Protein AF-A0A963ZBZ0-F1 (afdb_monomer)

Radius of gyration: 31.26 Å; Cα contacts (8 Å, |Δi|>4): 452; chains: 1; bounding box: 67×52×92 Å

Secondary structure (DSSP, 8-state):
-PPPHHHHHHHHHHHHHHHHHHHHTT--SHHHHHHHHHHHHHHHHHHH-S-HHHHHHHHHHTTHHHHHHHHHHHHHHHHHHHHHHTT---HHHHHHHHHHHHHHHHHHHHHHHHHHHHHHHHTTSHHHHHHHHHHHTT-HHHHHHHHTTHHHHHHHHHHHHHTHHHH-SHHHHHHH--HHHHHHHHHHHHHHHTSTT--HHHHHHHHHHTTHHHHTTSHHHHHHHHHHHHHHHHHH-S-HHHHHHHHHHHHHHHHHHHHSTTS---HHHHHHHHHHHHHHHHHHHHHHHHHHHHHHHHHHHHHHHHHHHSTTGGGSTTGGG---HHHHHHHHHHHHHHHHHHHHHHHHHHHHHHS--TGGGGGSHHHHHHHHTT---B-HHHHHHIIIIIHHH--TT----HHHHHHIIIIIITTT-SB-TTTTHHHHHHHHHHHHHH-TTHHHHHH-PPPP----SPPP-GGG---

Foldseek 3Di:
DQADCVVLCVPLVVLVVLLVVCVVVVFDDDLNVQLVVLSVVLVVLSRVDHDVVVSVVVNVVVVSVVSNVVSSVVSVVVVVVVVCVVPDDDQLVVLVVVLVVLVVVLVCLVVVLVVVQVVLLVCLDPVVVVVVLVVCVVPPVSNVVVVVCVVVVVVVSVVCVVCSVLARCSL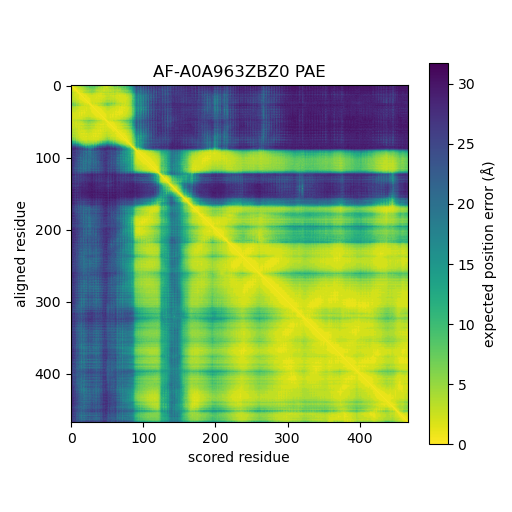VSVLLSPSCLQNVLSVVLSVLSPPPPDGNVNSVVCCVVQVSVLSNPSQSNVLVVLVVQLVVCVLLLLDVLSNVLSVVLNVLSQVQLVPDPNSGHDPVVSVVVNVVSVVVCVVVVVVLVVLVVLLVVLLVLLVLQLLLQAPCVCVDPPNVVDPDPVVSNVVSVVSQQCSLVVSVVSQVCCCVVPVDGSVVSLVDPSNVSCLVLLVFFFFLVQVLLSVPVSVVQSHHPGGQDPVSRCCCVVVDPVQQRGTAQCNQVSVVSVLVVCCVSSNNCSCCSHPNDRDRPPHPGDHDDSVPRDD

Structure (mmCIF, N/CA/C/O backbone):
data_AF-A0A963ZBZ0-F1
#
_entry.id   AF-A0A963ZBZ0-F1
#
loop_
_atom_site.group_PDB
_atom_site.id
_atom_site.type_symbol
_atom_site.label_atom_id
_atom_site.label_alt_id
_at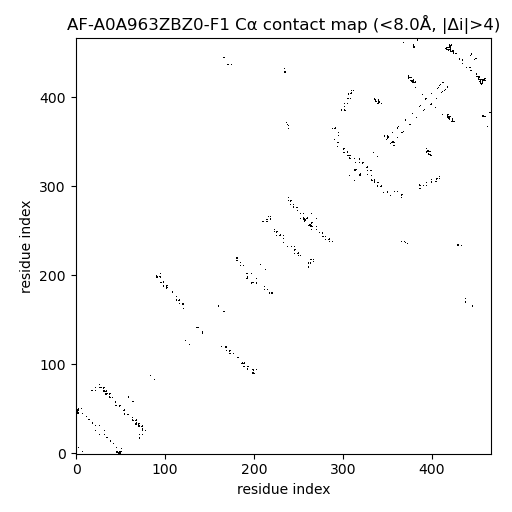om_site.label_comp_id
_atom_site.label_asym_id
_atom_site.label_entity_id
_atom_site.label_seq_id
_atom_site.pdbx_PDB_ins_code
_atom_site.Cartn_x
_atom_site.Cartn_y
_atom_site.Cartn_z
_atom_site.occupancy
_atom_site.B_iso_or_equiv
_atom_site.auth_seq_id
_atom_site.auth_comp_id
_atom_site.auth_asym_id
_atom_site.auth_atom_id
_atom_site.pdbx_PDB_model_num
ATOM 1 N N . MET A 1 1 ? 25.332 15.346 29.424 1.00 68.44 1 MET A N 1
ATOM 2 C CA . MET A 1 1 ? 24.588 16.617 29.642 1.00 68.44 1 MET A CA 1
ATOM 3 C C . MET A 1 1 ? 23.155 16.282 30.009 1.00 68.44 1 MET A C 1
ATOM 5 O O . MET A 1 1 ? 22.631 15.421 29.338 1.00 68.44 1 MET A O 1
ATOM 9 N N . PRO A 1 2 ? 22.511 16.911 31.002 1.00 77.81 2 PRO A N 1
ATOM 10 C CA . PRO A 1 2 ? 21.125 16.569 31.341 1.00 77.81 2 PRO A CA 1
ATOM 11 C C . PRO A 1 2 ? 20.226 16.577 30.095 1.00 77.81 2 PRO A C 1
ATOM 13 O O . PRO A 1 2 ? 20.432 17.405 29.202 1.00 77.81 2 PRO A O 1
ATOM 16 N N . ILE A 1 3 ? 19.269 15.649 30.037 1.00 75.69 3 ILE A N 1
ATOM 17 C CA . ILE A 1 3 ? 18.304 15.544 28.934 1.00 75.69 3 ILE A CA 1
ATOM 18 C C . ILE A 1 3 ? 17.624 16.898 28.716 1.00 75.69 3 ILE A C 1
ATOM 20 O O . ILE A 1 3 ? 17.297 17.603 29.674 1.00 75.69 3 ILE A O 1
ATOM 24 N N . ASP A 1 4 ? 17.404 17.247 27.446 1.00 77.75 4 ASP A N 1
ATOM 25 C CA . ASP A 1 4 ? 16.728 18.486 27.072 1.00 77.75 4 ASP A CA 1
ATOM 26 C C . ASP A 1 4 ? 15.369 18.604 27.798 1.00 77.75 4 ASP A C 1
ATOM 28 O O . ASP A 1 4 ? 14.533 17.693 27.683 1.00 77.75 4 ASP A O 1
ATOM 32 N N . PRO A 1 5 ? 15.121 19.709 28.529 1.00 76.88 5 PRO A N 1
ATOM 33 C CA . PRO A 1 5 ? 13.867 19.932 29.236 1.00 76.88 5 PRO A CA 1
ATOM 34 C C . PRO A 1 5 ? 12.624 19.766 28.359 1.00 76.88 5 PRO A C 1
ATOM 36 O O . PRO A 1 5 ? 11.637 19.226 28.840 1.00 76.88 5 PRO A O 1
ATOM 39 N N . MET A 1 6 ? 12.663 20.124 27.069 1.00 72.38 6 MET A N 1
ATOM 40 C CA . MET A 1 6 ? 11.518 19.948 26.167 1.00 72.38 6 MET A CA 1
ATOM 41 C C . MET A 1 6 ? 11.126 18.474 25.992 1.00 72.38 6 MET A C 1
ATOM 43 O O . MET A 1 6 ? 9.937 18.166 25.903 1.00 72.38 6 MET A O 1
ATOM 47 N N . MET A 1 7 ? 12.097 17.555 25.965 1.00 69.00 7 MET A N 1
ATOM 48 C CA . MET A 1 7 ? 11.827 16.115 25.846 1.00 69.00 7 MET A CA 1
ATOM 49 C C . MET A 1 7 ? 11.371 15.511 27.177 1.00 69.00 7 MET A C 1
ATOM 51 O O . MET A 1 7 ? 10.456 14.683 27.220 1.00 69.00 7 MET A O 1
ATOM 55 N N . LEU A 1 8 ? 11.988 15.947 28.277 1.00 74.75 8 LEU A N 1
ATOM 56 C CA . LEU A 1 8 ? 11.656 15.465 29.614 1.00 74.75 8 LEU A CA 1
ATOM 57 C C . LEU A 1 8 ? 10.267 15.953 30.062 1.00 74.75 8 LEU A C 1
ATOM 59 O O . LEU A 1 8 ? 9.483 15.181 30.613 1.00 74.75 8 LEU A O 1
ATOM 63 N N . ASP A 1 9 ? 9.925 17.207 29.768 1.00 77.00 9 ASP A N 1
ATOM 64 C CA . ASP A 1 9 ? 8.657 17.833 30.143 1.00 77.00 9 ASP A CA 1
ATOM 65 C C . ASP A 1 9 ? 7.466 17.229 29.397 1.00 77.00 9 ASP A C 1
ATOM 67 O O . ASP A 1 9 ? 6.416 17.023 30.005 1.00 77.00 9 ASP A O 1
ATOM 71 N N . ALA A 1 10 ? 7.629 16.853 28.123 1.00 72.12 10 ALA A N 1
ATOM 72 C CA . ALA A 1 10 ? 6.596 16.135 27.369 1.00 72.12 10 ALA A CA 1
ATOM 73 C C . ALA A 1 10 ? 6.162 14.828 28.060 1.00 72.12 10 ALA A C 1
ATOM 75 O O . ALA A 1 10 ? 5.013 14.408 27.936 1.00 72.12 10 ALA A O 1
ATOM 76 N N . THR A 1 11 ? 7.068 14.214 28.825 1.00 73.31 11 THR A N 1
ATOM 77 C CA . THR A 1 11 ? 6.818 12.959 29.540 1.00 73.31 11 THR A CA 1
ATOM 78 C C . THR A 1 11 ? 6.382 13.203 30.987 1.00 73.31 11 THR A C 1
ATOM 80 O O . THR A 1 11 ? 5.434 12.582 31.463 1.00 73.31 11 THR A O 1
ATOM 83 N N . LEU A 1 12 ? 7.043 14.121 31.702 1.00 80.56 12 LEU A N 1
ATOM 84 C CA . LEU A 1 12 ? 6.827 14.336 33.137 1.00 80.56 12 LEU A CA 1
ATOM 85 C C . LEU A 1 12 ? 5.677 15.286 33.474 1.00 80.56 12 LEU A C 1
ATOM 87 O O . LEU A 1 12 ? 5.160 15.220 34.589 1.00 80.56 12 LEU A O 1
ATOM 91 N N . ASN A 1 13 ? 5.226 16.137 32.547 1.00 82.38 13 ASN A N 1
ATOM 92 C CA . ASN A 1 13 ? 4.157 17.097 32.838 1.00 82.38 13 ASN A CA 1
ATOM 93 C C . ASN A 1 13 ? 2.833 16.428 33.215 1.00 82.38 13 ASN A C 1
ATOM 95 O O . ASN A 1 13 ? 2.143 16.929 34.102 1.00 82.38 13 ASN A O 1
ATOM 99 N N . THR A 1 14 ? 2.511 15.275 32.629 1.00 78.56 14 THR A N 1
ATOM 100 C CA . THR A 1 14 ? 1.329 14.487 33.010 1.00 78.56 14 THR A CA 1
ATOM 101 C C . THR A 1 14 ? 1.420 14.032 34.469 1.00 78.56 14 THR A C 1
ATOM 103 O O . THR A 1 14 ? 0.482 14.223 35.239 1.00 78.56 14 THR A O 1
ATOM 106 N N . PHE A 1 15 ? 2.578 13.515 34.894 1.00 80.00 15 PHE A N 1
ATOM 107 C CA . PHE A 1 15 ? 2.810 13.061 36.271 1.00 80.00 15 PHE A CA 1
ATOM 108 C C . PHE A 1 15 ? 2.852 14.215 37.276 1.00 80.00 15 PHE A C 1
ATOM 110 O O . PHE A 1 15 ? 2.266 14.117 38.351 1.00 80.00 15 PHE A O 1
ATOM 117 N N . ARG A 1 16 ? 3.462 15.348 36.911 1.00 89.50 16 ARG A N 1
ATOM 118 C CA . ARG A 1 16 ? 3.421 16.580 37.716 1.00 89.50 16 ARG A CA 1
ATOM 119 C C . ARG A 1 16 ? 1.998 17.115 37.861 1.00 89.50 16 ARG A C 1
ATOM 121 O O . ARG A 1 16 ? 1.635 17.584 38.935 1.00 89.50 16 ARG A O 1
ATOM 128 N N . GLY A 1 17 ? 1.195 17.040 36.799 1.00 87.00 17 GLY A N 1
ATOM 129 C CA . GLY A 1 17 ? -0.223 17.393 36.822 1.00 87.00 17 GLY A CA 1
ATOM 130 C C . GLY A 1 17 ? -1.008 16.525 37.804 1.00 87.00 17 GLY A C 1
ATOM 131 O O . GLY A 1 17 ? -1.711 17.060 38.657 1.00 87.00 17 GLY A O 1
ATOM 132 N N . MET A 1 18 ? -0.809 15.206 37.750 1.00 84.75 18 MET A N 1
ATOM 133 C CA . MET A 1 18 ? -1.424 14.252 38.683 1.00 84.75 18 MET A CA 1
ATOM 134 C C . MET A 1 18 ? -0.973 14.474 40.135 1.00 84.75 18 MET A C 1
ATOM 136 O O . MET A 1 18 ? -1.799 14.463 41.043 1.00 84.75 18 MET A O 1
ATOM 140 N N . ALA A 1 19 ? 0.313 14.745 40.378 1.00 88.25 19 ALA A N 1
ATOM 141 C CA . ALA A 1 19 ? 0.807 15.051 41.723 1.00 88.25 19 ALA A CA 1
ATOM 142 C C . ALA A 1 19 ? 0.195 16.351 42.283 1.00 88.25 19 ALA A C 1
ATOM 144 O O . ALA A 1 19 ? -0.243 16.381 43.433 1.00 88.25 19 ALA A O 1
ATOM 145 N N . LYS A 1 20 ? 0.079 17.398 41.453 1.00 90.38 20 LYS A N 1
ATOM 146 C CA . LYS A 1 20 ? -0.610 18.649 41.816 1.00 90.38 20 LYS A CA 1
ATOM 147 C C . LYS A 1 20 ? -2.095 18.446 42.096 1.00 90.38 20 LYS A C 1
ATOM 149 O O . LYS A 1 20 ? -2.638 19.110 42.970 1.00 90.38 20 LYS A O 1
ATOM 154 N N . GLU A 1 21 ? -2.760 17.550 41.370 1.00 87.81 21 GLU A N 1
ATOM 155 C CA . GLU A 1 21 ? -4.152 17.194 41.650 1.00 87.81 21 GLU A CA 1
ATOM 156 C C . GLU A 1 21 ? -4.296 16.622 43.071 1.00 87.81 21 GLU A C 1
ATOM 158 O O . GLU A 1 21 ? -5.119 17.112 43.842 1.00 87.81 21 GLU A O 1
ATOM 163 N N . ILE A 1 22 ? -3.456 15.650 43.443 1.00 88.56 22 ILE A N 1
ATOM 164 C CA . ILE A 1 22 ? -3.428 15.045 44.787 1.00 88.56 22 ILE A CA 1
ATOM 165 C C . ILE A 1 22 ? -3.141 16.099 45.867 1.00 88.56 22 ILE A C 1
ATOM 167 O O . ILE A 1 22 ? -3.834 16.136 46.886 1.00 88.56 22 ILE A O 1
ATOM 171 N N . GLU A 1 23 ? -2.179 16.994 45.622 1.00 87.25 23 GLU A N 1
ATOM 172 C CA . GLU A 1 23 ? -1.857 18.109 46.521 1.00 87.25 23 GLU A CA 1
ATOM 173 C C . GLU A 1 23 ? -3.046 19.071 46.679 1.00 87.25 23 GLU A C 1
ATOM 175 O O . GLU A 1 23 ? -3.415 19.423 47.798 1.00 87.25 23 GLU A O 1
ATOM 180 N N . SER A 1 24 ? -3.711 19.440 45.578 1.00 85.69 24 SER A N 1
ATOM 181 C CA . SER A 1 24 ? -4.878 20.331 45.605 1.00 85.69 24 SER A CA 1
ATOM 182 C C . SER A 1 24 ? -6.081 19.737 46.344 1.00 85.69 24 SER A C 1
ATOM 184 O O . SER A 1 24 ? -6.871 20.481 46.925 1.00 85.69 24 SER A O 1
ATOM 186 N N . LYS A 1 25 ? -6.204 18.403 46.363 1.00 84.12 25 LYS A N 1
ATOM 187 C CA . LYS A 1 25 ? -7.219 17.669 47.132 1.00 84.12 25 LYS A CA 1
ATOM 188 C C . LYS A 1 25 ? -6.845 17.508 48.611 1.00 84.12 25 LYS A C 1
ATOM 190 O O . LYS A 1 25 ? -7.650 17.010 49.392 1.00 84.12 25 LYS A O 1
ATOM 195 N N . GLY A 1 26 ? -5.642 17.932 49.009 1.00 86.94 26 GLY A N 1
ATOM 196 C CA . GLY A 1 26 ? -5.149 17.834 50.383 1.00 86.94 26 GLY A CA 1
ATOM 197 C C . GLY A 1 26 ? -4.945 16.394 50.855 1.00 86.94 26 GLY A C 1
ATOM 198 O O . GLY A 1 26 ? -4.998 16.128 52.057 1.00 86.94 26 GLY A O 1
ATOM 199 N N . LEU A 1 27 ? -4.751 15.453 49.926 1.00 85.06 27 LEU A N 1
ATOM 200 C CA . LEU A 1 27 ? -4.558 14.047 50.262 1.00 85.06 27 LEU A CA 1
ATOM 201 C C . LEU A 1 27 ? -3.154 13.830 50.821 1.00 85.06 27 LEU A C 1
ATOM 203 O O . LEU A 1 27 ? -2.173 14.382 50.326 1.00 85.06 27 LEU A O 1
ATOM 207 N N . THR A 1 28 ? -3.058 12.999 51.855 1.00 88.94 28 THR A N 1
ATOM 208 C CA . THR A 1 28 ? -1.802 12.697 52.552 1.00 88.94 28 THR A CA 1
ATOM 209 C C . THR A 1 28 ? -1.715 11.206 52.868 1.00 88.94 28 THR A C 1
ATOM 211 O O . THR A 1 28 ? -2.725 10.500 52.852 1.00 88.94 28 THR A O 1
ATOM 214 N N . GLY A 1 29 ? -0.505 10.715 53.144 1.00 89.19 29 GLY A N 1
ATOM 215 C CA . GLY A 1 29 ? -0.255 9.336 53.565 1.00 89.19 29 GLY A CA 1
ATOM 216 C C . GLY A 1 29 ? 0.757 8.608 52.686 1.00 89.19 29 GLY A C 1
ATOM 217 O O . GLY A 1 29 ? 1.224 9.130 51.678 1.00 89.19 29 GLY A O 1
ATOM 218 N N . GLU A 1 30 ? 1.048 7.361 53.055 1.00 89.31 30 GLU A N 1
ATOM 219 C CA . GLU A 1 30 ? 2.135 6.558 52.475 1.00 89.31 30 GLU A CA 1
ATOM 220 C C . GLU A 1 30 ? 2.051 6.426 50.943 1.00 89.31 30 GLU A C 1
ATOM 222 O O . GLU A 1 30 ? 3.065 6.475 50.252 1.00 89.31 30 GLU A O 1
ATOM 227 N N . ALA A 1 31 ? 0.840 6.317 50.386 1.00 85.00 31 ALA A N 1
ATOM 228 C CA . ALA A 1 31 ? 0.645 6.274 48.938 1.00 85.00 31 ALA A CA 1
ATOM 229 C C . ALA A 1 31 ? 1.040 7.601 48.260 1.00 85.00 31 ALA A C 1
ATOM 231 O O . ALA A 1 31 ? 1.690 7.597 47.218 1.00 85.00 31 ALA A O 1
ATOM 232 N N . VAL A 1 32 ? 0.709 8.745 48.863 1.00 91.56 32 VAL A N 1
ATOM 233 C CA . VAL A 1 32 ? 1.086 10.067 48.338 1.00 91.56 32 VAL A CA 1
ATOM 234 C C . VAL A 1 32 ? 2.601 10.267 48.426 1.00 91.56 32 VAL A C 1
ATOM 236 O O . VAL A 1 32 ? 3.217 10.728 47.465 1.00 91.56 32 VAL A O 1
ATOM 239 N N . ASP A 1 33 ? 3.216 9.842 49.530 1.00 93.31 33 ASP A N 1
ATOM 240 C CA . ASP A 1 33 ? 4.665 9.926 49.728 1.00 93.31 33 ASP A CA 1
ATOM 241 C C . ASP A 1 33 ? 5.423 9.074 48.701 1.00 93.31 33 ASP A C 1
ATOM 243 O O . ASP A 1 33 ? 6.352 9.554 48.049 1.00 93.31 33 ASP A O 1
ATOM 247 N N . ASN A 1 34 ? 4.980 7.833 48.481 1.00 87.69 34 ASN A N 1
ATOM 248 C CA . ASN A 1 34 ? 5.589 6.919 47.513 1.00 87.69 34 ASN A CA 1
ATOM 249 C C . ASN A 1 34 ? 5.385 7.376 46.060 1.00 87.69 34 ASN A C 1
ATOM 251 O O . ASN A 1 34 ? 6.290 7.234 45.234 1.00 87.69 34 ASN A O 1
ATOM 255 N N . MET A 1 35 ? 4.227 7.963 45.742 1.00 93.25 35 MET A N 1
ATOM 256 C CA . MET A 1 35 ? 3.969 8.591 44.442 1.00 93.25 35 MET A CA 1
ATOM 257 C C . MET A 1 35 ? 4.944 9.753 44.193 1.00 93.25 35 MET A C 1
ATOM 259 O O . MET A 1 35 ? 5.592 9.810 43.144 1.00 93.25 35 MET A O 1
ATOM 263 N N . ASN A 1 36 ? 5.099 10.650 45.170 1.00 93.94 36 ASN A N 1
ATOM 264 C CA . ASN A 1 36 ? 6.005 11.794 45.070 1.00 93.94 36 ASN A CA 1
ATOM 265 C C . ASN A 1 36 ? 7.478 11.367 45.025 1.00 93.94 36 ASN A C 1
ATOM 267 O O . ASN A 1 36 ? 8.261 11.952 44.277 1.00 93.94 36 ASN A O 1
ATOM 271 N N . ALA A 1 37 ? 7.856 10.311 45.749 1.00 93.06 37 ALA A N 1
ATOM 272 C CA . ALA A 1 37 ? 9.193 9.731 45.682 1.00 93.06 37 ALA A CA 1
ATOM 273 C C . ALA A 1 37 ? 9.504 9.160 44.287 1.00 93.06 37 ALA A C 1
ATOM 275 O O . ALA A 1 37 ? 10.590 9.396 43.753 1.00 93.06 37 ALA A O 1
ATOM 276 N N . ALA A 1 38 ? 8.544 8.470 43.658 1.00 85.75 38 ALA A N 1
ATOM 277 C CA . ALA A 1 38 ? 8.698 7.968 42.292 1.00 85.75 38 ALA A CA 1
ATOM 278 C C . ALA A 1 38 ? 8.850 9.115 41.277 1.00 85.75 38 ALA A C 1
ATOM 280 O O . ALA A 1 38 ? 9.726 9.054 40.414 1.00 85.75 38 ALA A O 1
ATOM 281 N N . LEU A 1 39 ? 8.061 10.189 41.407 1.00 92.69 39 LEU A N 1
ATOM 282 C CA . LEU A 1 39 ? 8.190 11.384 40.564 1.00 92.69 39 LEU A CA 1
ATOM 283 C C . LEU A 1 39 ? 9.540 12.083 40.755 1.00 92.69 39 LEU A C 1
ATOM 285 O O . LEU A 1 39 ? 10.216 12.387 39.774 1.00 92.69 39 LEU A O 1
ATOM 289 N N . ALA A 1 40 ? 9.977 12.274 42.000 1.00 95.19 40 ALA A N 1
ATOM 290 C CA . ALA A 1 40 ? 11.277 12.866 42.300 1.00 95.19 40 ALA A CA 1
ATOM 291 C C . ALA A 1 40 ? 12.432 12.034 41.720 1.00 95.19 40 ALA A C 1
ATOM 293 O O . ALA A 1 40 ? 13.392 12.599 41.191 1.00 95.19 40 ALA A O 1
ATOM 294 N N . ARG A 1 41 ? 12.323 10.697 41.752 1.00 94.56 41 ARG A N 1
ATOM 295 C CA . ARG A 1 41 ? 13.303 9.796 41.133 1.00 94.56 41 ARG A CA 1
ATOM 296 C C . ARG A 1 41 ? 13.306 9.913 39.608 1.00 94.56 41 ARG A C 1
ATOM 298 O O . ARG A 1 41 ? 14.381 9.980 39.016 1.00 94.56 41 ARG A O 1
ATOM 305 N N . MET A 1 42 ? 12.136 10.010 38.976 1.00 88.12 42 MET A N 1
ATOM 306 C CA . MET A 1 42 ? 12.030 10.264 37.535 1.00 88.12 42 MET A CA 1
ATOM 307 C C . MET A 1 42 ? 12.652 11.615 37.143 1.00 88.12 42 MET A C 1
ATOM 309 O O . MET A 1 42 ? 13.337 11.705 36.129 1.00 88.12 42 MET A O 1
ATOM 313 N N . GLU A 1 43 ? 12.482 12.663 37.950 1.00 92.38 43 GLU A N 1
ATOM 314 C CA . GLU A 1 43 ? 13.126 13.962 37.709 1.00 92.38 43 GLU A CA 1
ATOM 315 C C . GLU A 1 43 ? 14.640 13.932 37.945 1.00 92.38 43 GLU A C 1
ATOM 317 O O . GLU A 1 43 ? 15.399 14.590 37.234 1.00 92.38 43 GLU A O 1
ATOM 322 N N . GLN A 1 44 ? 15.095 13.168 38.938 1.00 93.69 44 GLN A N 1
ATOM 323 C CA . GLN A 1 44 ? 16.513 12.962 39.206 1.00 93.69 44 GLN A CA 1
ATOM 324 C C . GLN A 1 44 ? 17.202 12.260 38.030 1.00 93.69 44 GLN A C 1
ATOM 326 O O . GLN A 1 44 ? 18.227 12.751 37.564 1.00 93.69 44 GLN A O 1
ATOM 331 N N . LEU A 1 45 ? 16.615 11.182 37.499 1.00 86.56 45 LEU A N 1
ATOM 332 C CA . LEU A 1 45 ? 17.152 10.465 36.337 1.00 86.56 45 LEU A CA 1
ATOM 333 C C . LEU A 1 45 ? 17.271 11.372 35.103 1.00 86.56 45 LEU A C 1
ATOM 335 O O . LEU A 1 45 ? 18.267 11.301 34.391 1.00 86.56 45 LEU A O 1
ATOM 339 N N . GLY A 1 46 ? 16.308 12.274 34.885 1.00 86.06 46 GLY A N 1
ATOM 340 C CA . GLY A 1 46 ? 16.365 13.251 33.791 1.00 86.06 46 GLY A CA 1
ATOM 341 C C . GLY A 1 46 ? 17.501 14.277 33.920 1.00 86.06 46 GLY A C 1
ATOM 342 O O . GLY A 1 46 ? 17.941 14.840 32.921 1.00 86.06 46 GLY A O 1
ATOM 343 N N . ARG A 1 47 ? 18.004 14.504 35.144 1.00 90.94 47 ARG A N 1
ATOM 344 C CA . ARG A 1 47 ? 19.177 15.353 35.419 1.00 90.94 47 ARG A CA 1
ATOM 345 C C . ARG A 1 47 ? 20.501 14.584 35.359 1.00 90.94 47 ARG A C 1
ATOM 347 O O . ARG A 1 47 ? 21.532 15.190 35.080 1.00 90.94 47 ARG A O 1
ATOM 354 N N . GLU A 1 48 ? 20.476 13.288 35.667 1.00 89.38 48 GLU A N 1
ATOM 355 C CA . GLU A 1 48 ? 21.658 12.416 35.721 1.00 89.38 48 GLU A CA 1
ATOM 356 C C . GLU A 1 48 ? 22.066 11.883 34.345 1.00 89.38 48 GLU A C 1
ATOM 358 O O . GLU A 1 48 ? 23.257 11.711 34.085 1.00 89.38 48 GLU A O 1
ATOM 363 N N . LEU A 1 49 ? 21.090 11.622 33.476 1.00 85.75 49 LEU A N 1
ATOM 364 C CA . LEU A 1 49 ? 21.296 10.981 32.181 1.00 85.75 49 LEU A CA 1
ATOM 365 C C . LEU A 1 49 ? 21.315 12.006 31.051 1.00 85.75 49 LEU A C 1
ATOM 367 O O . LEU A 1 49 ? 20.744 13.091 31.167 1.00 85.75 49 LEU A O 1
ATOM 371 N N . ASP A 1 50 ? 21.988 11.648 29.960 1.00 84.94 50 ASP A N 1
ATOM 372 C CA . ASP A 1 50 ? 22.116 12.477 28.761 1.00 84.94 50 ASP A CA 1
ATOM 373 C C . ASP A 1 50 ? 21.534 11.868 27.489 1.00 84.94 50 ASP A C 1
ATOM 375 O O . ASP A 1 50 ? 21.493 12.528 26.451 1.00 84.94 50 ASP A O 1
ATOM 379 N N . ASP A 1 51 ? 21.000 10.653 27.605 1.00 81.88 51 ASP A N 1
ATOM 380 C CA . ASP A 1 51 ? 20.299 9.927 26.557 1.00 81.88 51 ASP A CA 1
ATOM 381 C C . ASP A 1 51 ? 18.877 9.560 27.017 1.00 81.88 51 ASP A C 1
ATOM 383 O O . ASP A 1 51 ? 18.660 8.974 28.082 1.00 81.88 51 ASP A O 1
ATOM 387 N N . PHE A 1 52 ? 17.885 9.915 26.198 1.00 75.00 52 PHE A N 1
ATOM 388 C CA . PHE A 1 52 ? 16.470 9.711 26.518 1.00 75.00 52 PHE A CA 1
ATOM 389 C C . PHE A 1 52 ? 16.047 8.230 26.491 1.00 75.00 52 PHE A C 1
ATOM 391 O O . PHE A 1 52 ? 15.102 7.842 27.183 1.00 75.00 52 PHE A O 1
ATOM 398 N N . MET A 1 53 ? 16.735 7.380 25.724 1.00 70.56 53 MET A N 1
ATOM 399 C CA . MET A 1 53 ? 16.464 5.942 25.691 1.00 70.56 53 MET A CA 1
ATOM 400 C C . MET A 1 53 ? 17.010 5.248 26.940 1.00 70.56 53 MET A C 1
ATOM 402 O O . MET A 1 53 ? 16.307 4.412 27.507 1.00 70.56 53 MET A O 1
ATOM 406 N N . ASP A 1 54 ? 18.200 5.628 27.418 1.00 69.81 54 ASP A N 1
ATOM 407 C CA . ASP A 1 54 ? 18.733 5.128 28.696 1.00 69.81 54 ASP A CA 1
ATOM 408 C C . ASP A 1 54 ? 17.866 5.592 29.878 1.00 69.81 54 ASP A C 1
ATOM 410 O O . ASP A 1 54 ? 17.545 4.811 30.776 1.00 69.81 54 ASP A O 1
ATOM 414 N N . TYR A 1 55 ? 17.369 6.832 29.822 1.00 83.81 55 TYR A N 1
ATOM 415 C CA . TYR A 1 55 ? 16.363 7.335 30.757 1.00 83.81 55 TYR A CA 1
ATOM 416 C C . TYR A 1 55 ? 15.098 6.476 30.784 1.00 83.81 55 TYR A C 1
ATOM 418 O O . TYR A 1 55 ? 14.721 5.986 31.850 1.00 83.81 55 TYR A O 1
ATOM 426 N N . ASN A 1 56 ? 14.472 6.221 29.632 1.00 69.81 56 ASN A N 1
ATOM 427 C CA . ASN A 1 56 ? 13.280 5.373 29.578 1.00 69.81 56 ASN A CA 1
ATOM 428 C C . ASN A 1 56 ? 13.571 3.938 30.038 1.00 69.81 56 ASN A C 1
ATOM 430 O O . ASN A 1 56 ? 12.769 3.354 30.767 1.00 69.81 56 ASN A O 1
ATOM 434 N N . GLY A 1 57 ? 14.732 3.386 29.679 1.00 63.00 57 GLY A N 1
ATOM 435 C CA . GLY A 1 57 ? 15.174 2.071 30.138 1.00 63.00 57 GLY A CA 1
ATOM 436 C C . GLY A 1 57 ? 15.294 1.993 31.661 1.00 63.00 57 GLY A C 1
ATOM 437 O O . GLY A 1 57 ? 14.802 1.045 32.274 1.00 63.00 57 GLY A O 1
ATOM 438 N N . ARG A 1 58 ? 15.883 3.011 32.299 1.00 69.62 58 ARG A N 1
ATOM 439 C CA . ARG A 1 58 ? 16.011 3.121 33.763 1.00 69.62 58 ARG A CA 1
ATOM 440 C C . ARG A 1 58 ? 14.662 3.292 34.450 1.00 69.62 58 ARG A C 1
ATOM 442 O O . ARG A 1 58 ? 14.389 2.593 35.421 1.00 69.62 58 ARG A O 1
ATOM 449 N N . VAL A 1 59 ? 13.804 4.160 33.921 1.00 73.81 59 VAL A N 1
ATOM 450 C CA . VAL A 1 59 ? 12.453 4.405 34.445 1.00 73.81 59 VAL A CA 1
ATOM 451 C C . VAL A 1 59 ? 11.588 3.141 34.380 1.00 73.81 59 VAL A C 1
ATOM 453 O O . VAL A 1 59 ? 10.852 2.855 35.328 1.00 73.81 59 VAL A O 1
ATOM 456 N N . MET A 1 60 ? 11.708 2.347 33.310 1.00 68.19 60 MET A N 1
ATOM 457 C CA . MET A 1 60 ? 11.032 1.051 33.194 1.00 68.19 60 MET A CA 1
ATOM 458 C C . MET A 1 60 ? 11.640 -0.020 34.107 1.00 68.19 60 MET A C 1
ATOM 460 O O . MET A 1 60 ? 10.892 -0.725 34.780 1.00 68.19 60 MET A O 1
ATOM 464 N N . ASN A 1 61 ? 12.971 -0.125 34.181 1.00 71.31 61 ASN A N 1
ATOM 465 C CA . ASN A 1 61 ? 13.655 -1.092 35.050 1.00 71.31 61 ASN A CA 1
ATOM 466 C C . ASN A 1 61 ? 13.367 -0.853 36.540 1.00 71.31 61 ASN A C 1
ATOM 468 O O . ASN A 1 61 ? 13.196 -1.806 37.295 1.00 71.31 61 ASN A O 1
ATOM 472 N N . GLU A 1 62 ? 13.288 0.411 36.963 1.00 80.75 62 GLU A N 1
ATOM 473 C CA . GLU A 1 62 ? 12.908 0.805 38.327 1.00 80.75 62 GLU A CA 1
ATOM 474 C C . GLU A 1 62 ? 11.371 0.803 38.536 1.00 80.75 62 GLU A C 1
ATOM 476 O O . GLU A 1 62 ? 10.890 1.105 39.629 1.00 80.75 62 GLU A O 1
ATOM 481 N N . ASN A 1 63 ? 10.587 0.444 37.506 1.00 78.75 63 ASN A N 1
ATOM 482 C CA . ASN A 1 63 ? 9.119 0.429 37.490 1.00 78.75 63 ASN A CA 1
ATOM 483 C C . ASN A 1 63 ? 8.477 1.748 37.968 1.00 78.75 63 ASN A C 1
ATOM 485 O O . ASN A 1 63 ? 7.428 1.749 38.612 1.00 78.75 63 ASN A O 1
ATOM 489 N N . LEU A 1 64 ? 9.090 2.897 37.678 1.00 73.38 64 LEU A N 1
ATOM 490 C CA . LEU A 1 64 ? 8.671 4.167 38.283 1.00 73.38 64 LEU A CA 1
ATOM 491 C C . LEU A 1 64 ? 7.298 4.632 37.775 1.00 73.38 64 LEU A C 1
ATOM 493 O O . LEU A 1 64 ? 6.513 5.149 38.566 1.00 73.38 64 LEU A O 1
ATOM 497 N N . TYR A 1 65 ? 6.954 4.378 36.505 1.00 72.75 65 TYR A N 1
ATOM 498 C CA . TYR A 1 65 ? 5.610 4.664 35.976 1.00 72.75 65 TYR A CA 1
ATOM 499 C C . TYR A 1 65 ? 4.524 3.811 36.633 1.00 72.75 65 TYR A C 1
ATOM 501 O O . TYR A 1 65 ? 3.458 4.323 36.986 1.00 72.75 65 TYR A O 1
ATOM 509 N N . GLY A 1 66 ? 4.801 2.516 36.815 1.00 64.88 66 GLY A N 1
ATOM 510 C CA . GLY A 1 66 ? 3.895 1.593 37.490 1.00 64.88 66 GLY A CA 1
ATOM 511 C C . GLY A 1 66 ? 3.719 1.969 38.958 1.00 64.88 66 GLY A C 1
ATOM 512 O O . GLY A 1 66 ? 2.591 2.084 39.429 1.00 64.88 66 GLY A O 1
ATOM 513 N N . ASN A 1 67 ? 4.824 2.251 39.653 1.00 72.31 67 ASN A N 1
ATOM 514 C CA . ASN A 1 67 ? 4.817 2.653 41.058 1.00 72.31 67 ASN A CA 1
ATOM 515 C C . ASN A 1 67 ? 4.086 3.983 41.268 1.00 72.31 67 ASN A C 1
ATOM 517 O O . ASN A 1 67 ? 3.296 4.088 42.203 1.00 72.31 67 ASN A O 1
ATOM 521 N N . PHE A 1 68 ? 4.296 4.980 40.403 1.00 87.56 68 PHE A N 1
ATOM 522 C CA . PHE A 1 68 ? 3.549 6.235 40.476 1.00 87.56 68 PHE A CA 1
ATOM 523 C C . PHE A 1 68 ? 2.048 5.989 40.285 1.00 87.56 68 PHE A C 1
ATOM 525 O O . PHE A 1 68 ? 1.248 6.431 41.103 1.00 87.56 68 PHE A O 1
ATOM 532 N N . SER A 1 69 ? 1.663 5.256 39.236 1.00 76.56 69 SER A N 1
ATOM 533 C CA . SER A 1 69 ? 0.252 5.065 38.870 1.00 76.56 69 SER A CA 1
ATOM 534 C C . SER A 1 69 ? -0.518 4.215 39.888 1.00 76.56 69 SER A C 1
ATOM 536 O O . SER A 1 69 ? -1.657 4.545 40.215 1.00 76.56 69 SER A O 1
ATOM 538 N N . ASP A 1 70 ? 0.098 3.156 40.432 1.00 69.31 70 ASP A N 1
ATOM 539 C CA . ASP A 1 70 ? -0.497 2.333 41.498 1.00 69.31 70 ASP A CA 1
ATOM 540 C C . ASP A 1 70 ? -0.721 3.166 42.767 1.00 69.31 70 ASP A C 1
ATOM 542 O O . ASP A 1 70 ? -1.812 3.167 43.334 1.00 69.31 70 ASP A O 1
ATOM 546 N N . ASN A 1 71 ? 0.279 3.948 43.185 1.00 75.75 71 ASN A N 1
ATOM 547 C CA . ASN A 1 71 ? 0.166 4.778 44.382 1.00 75.75 71 ASN A CA 1
ATOM 548 C C . ASN A 1 71 ? -0.798 5.963 44.206 1.00 75.75 71 ASN A C 1
ATOM 550 O O . ASN A 1 71 ? -1.562 6.256 45.124 1.00 75.75 71 ASN A O 1
ATOM 554 N N . TYR A 1 72 ? -0.847 6.584 43.024 1.00 75.94 72 TYR A N 1
ATOM 555 C CA . TYR A 1 72 ? -1.863 7.583 42.676 1.00 75.94 72 TYR A CA 1
ATOM 556 C C . TYR A 1 72 ? -3.277 6.983 42.749 1.00 75.94 72 TYR A C 1
ATOM 558 O O . TYR A 1 72 ? -4.157 7.530 43.416 1.00 75.94 72 TYR A O 1
ATOM 566 N N . GLY A 1 73 ? -3.484 5.798 42.162 1.00 66.06 73 GLY A N 1
ATOM 567 C CA . GLY A 1 73 ? -4.752 5.073 42.255 1.00 66.06 73 GLY A CA 1
ATOM 568 C C . GLY A 1 73 ? -5.132 4.727 43.698 1.00 66.06 73 GLY A C 1
ATOM 569 O O . GLY A 1 73 ? -6.276 4.924 44.102 1.00 66.06 73 GLY A O 1
ATOM 570 N N . ARG A 1 74 ? -4.174 4.275 44.515 1.00 75.69 74 ARG A N 1
ATOM 571 C CA . ARG A 1 74 ? -4.392 3.993 45.944 1.00 75.69 74 ARG A CA 1
ATOM 572 C C . ARG A 1 74 ? -4.731 5.242 46.748 1.00 75.69 74 ARG A C 1
ATOM 574 O O . ARG A 1 74 ? -5.591 5.149 47.619 1.00 75.69 74 ARG A O 1
ATOM 581 N N . ALA A 1 75 ? -4.108 6.384 46.461 1.00 80.31 75 ALA A N 1
ATOM 582 C CA . AL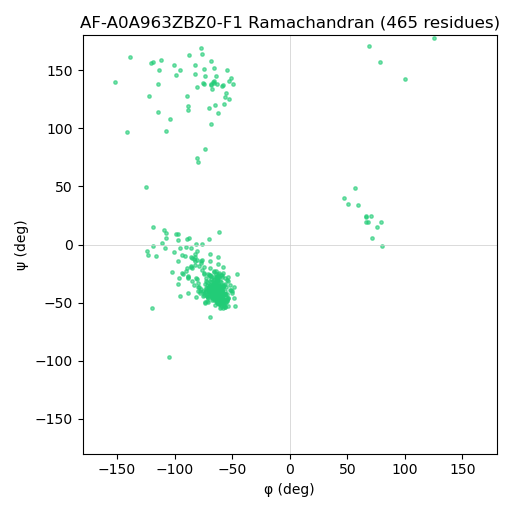A A 1 75 ? -4.422 7.653 47.114 1.00 80.31 75 ALA A CA 1
ATOM 583 C C . ALA A 1 75 ? -5.870 8.087 46.822 1.00 80.31 75 ALA A C 1
ATOM 585 O O . ALA A 1 75 ? -6.606 8.427 47.747 1.00 80.31 75 ALA A O 1
ATOM 586 N N . LEU A 1 76 ? -6.318 7.967 45.569 1.00 78.44 76 LEU A N 1
ATOM 587 C CA . LEU A 1 76 ? -7.707 8.244 45.182 1.00 78.44 76 LEU A CA 1
ATOM 588 C C . LEU A 1 76 ? -8.703 7.227 45.759 1.00 78.44 76 LEU A C 1
ATOM 590 O O . LEU A 1 76 ? -9.797 7.593 46.178 1.00 78.44 76 LEU A O 1
ATOM 594 N N . ILE A 1 77 ? -8.337 5.943 45.823 1.00 72.62 77 ILE A N 1
ATOM 595 C CA . ILE A 1 77 ? -9.169 4.913 46.464 1.00 72.62 77 ILE A CA 1
ATOM 596 C C . ILE A 1 77 ? -9.268 5.164 47.971 1.00 72.62 77 ILE A C 1
ATOM 598 O O . ILE A 1 77 ? -10.330 4.947 48.546 1.00 72.62 77 ILE A O 1
ATOM 602 N N . ALA A 1 78 ? -8.192 5.607 48.622 1.00 73.00 78 ALA A N 1
ATOM 603 C CA . ALA A 1 78 ? -8.195 5.953 50.039 1.00 73.00 78 ALA A CA 1
ATOM 604 C C . ALA A 1 78 ? -9.071 7.183 50.315 1.00 73.00 78 ALA A C 1
ATOM 606 O O . ALA A 1 78 ? -9.843 7.161 51.267 1.00 73.00 78 ALA A O 1
ATOM 607 N N . GLU A 1 79 ? -9.030 8.203 49.453 1.00 75.88 79 GLU A N 1
ATOM 608 C CA . GLU A 1 79 ? -9.961 9.339 49.479 1.00 75.88 79 GLU A CA 1
ATOM 609 C C . GLU A 1 79 ? -11.413 8.874 49.313 1.00 75.88 79 GLU A C 1
ATOM 611 O O . GLU A 1 79 ? -12.275 9.211 50.125 1.00 75.88 79 GLU A O 1
ATOM 616 N N . ALA A 1 80 ? -11.685 8.049 48.299 1.00 65.94 80 ALA A N 1
ATOM 617 C CA . ALA A 1 80 ? -13.016 7.515 48.037 1.00 65.94 80 ALA A CA 1
ATOM 618 C C . ALA A 1 80 ? -13.527 6.659 49.208 1.00 65.94 80 ALA A C 1
ATOM 620 O O . ALA A 1 80 ? -14.687 6.786 49.597 1.00 65.94 80 ALA A O 1
ATOM 621 N N . LYS A 1 81 ? -12.654 5.848 49.822 1.00 63.84 81 LYS A N 1
ATOM 622 C CA . LYS A 1 81 ? -12.959 5.057 51.021 1.00 63.84 81 LYS A CA 1
ATOM 623 C C . LYS A 1 81 ? -13.180 5.927 52.252 1.00 63.84 81 LYS A C 1
ATOM 625 O O . LYS A 1 81 ? -14.140 5.680 52.964 1.00 63.84 81 LYS A O 1
ATOM 630 N N . ALA A 1 82 ? -12.370 6.957 52.487 1.00 65.62 82 ALA A N 1
ATOM 631 C CA . ALA A 1 82 ? -12.552 7.884 53.606 1.00 65.62 82 ALA A CA 1
ATOM 632 C C . ALA A 1 82 ? -13.848 8.704 53.457 1.00 65.62 82 ALA A C 1
ATOM 634 O O . ALA A 1 82 ? -14.578 8.915 54.427 1.00 65.62 82 ALA A O 1
ATOM 635 N N . ALA A 1 83 ? -14.193 9.095 52.227 1.00 59.47 83 ALA A N 1
ATOM 636 C CA . ALA A 1 83 ? -15.474 9.713 51.901 1.00 59.47 83 ALA A CA 1
ATOM 637 C C . ALA A 1 83 ? -16.663 8.735 52.040 1.00 59.47 83 ALA A C 1
ATOM 639 O O . ALA A 1 83 ? -17.770 9.170 52.369 1.00 59.47 83 ALA A O 1
ATOM 640 N N . GLN A 1 84 ? -16.445 7.430 51.822 1.00 52.38 84 GLN A N 1
ATOM 641 C CA . GLN A 1 84 ? -17.435 6.355 51.994 1.00 52.38 84 GLN A CA 1
ATOM 642 C C . GLN A 1 84 ? -17.622 5.913 53.457 1.00 52.38 84 GLN A C 1
ATOM 644 O O . GLN A 1 84 ? -18.757 5.698 53.877 1.00 52.38 84 GLN A O 1
ATOM 649 N N . GLU A 1 85 ? -16.560 5.812 54.262 1.00 53.56 85 GLU A N 1
ATOM 650 C CA . GLU A 1 85 ? -16.624 5.429 55.684 1.00 53.56 85 GLU A CA 1
ATOM 651 C C . GLU A 1 85 ? -17.366 6.480 56.524 1.00 53.56 85 GLU A C 1
ATOM 653 O O . GLU A 1 85 ? -18.069 6.130 57.469 1.00 53.56 85 GLU A O 1
ATOM 658 N N . ALA A 1 86 ? -17.307 7.756 56.131 1.00 54.31 86 ALA A N 1
ATOM 659 C CA . ALA A 1 86 ? -18.048 8.839 56.779 1.00 54.31 86 ALA A CA 1
ATOM 660 C C . ALA A 1 86 ? -19.551 8.899 56.416 1.00 54.31 86 ALA A C 1
ATOM 662 O O . ALA A 1 86 ? -20.304 9.606 57.088 1.00 54.31 86 ALA A O 1
ATOM 663 N N . LYS A 1 87 ? -20.008 8.200 55.361 1.00 51.03 87 LYS A N 1
ATOM 664 C CA . LYS A 1 87 ? -21.393 8.282 54.839 1.00 51.03 87 LYS A CA 1
ATOM 665 C C . LYS A 1 87 ? -22.152 6.951 54.770 1.00 51.03 87 LYS A C 1
ATOM 667 O O . LYS A 1 87 ? -23.364 6.973 54.570 1.00 51.03 87 LYS A O 1
ATOM 672 N N . GLY A 1 88 ? -21.485 5.819 54.990 1.00 51.28 88 GLY A N 1
ATOM 673 C CA . GLY A 1 88 ? -22.075 4.494 54.792 1.00 51.28 88 GLY A CA 1
ATOM 674 C C . GLY A 1 88 ? -22.109 4.087 53.314 1.00 51.28 88 GLY A C 1
ATOM 675 O O . GLY A 1 88 ? -22.046 4.918 52.409 1.00 51.28 88 GLY A O 1
ATOM 676 N N . TYR A 1 89 ? -22.165 2.777 53.070 1.00 55.06 89 TYR A N 1
ATOM 677 C CA . TYR A 1 89 ? -22.162 2.174 51.735 1.00 55.06 89 TYR A CA 1
ATOM 678 C C . TYR A 1 89 ? -23.469 2.497 50.990 1.00 55.06 89 TYR A C 1
ATOM 680 O O . TYR A 1 89 ? -24.511 1.919 51.294 1.00 55.06 89 TYR A O 1
ATOM 688 N N . ASP A 1 90 ? -23.418 3.436 50.040 1.00 72.81 90 ASP A N 1
ATOM 689 C CA . ASP A 1 90 ? -24.565 3.838 49.218 1.00 72.81 90 ASP A CA 1
ATOM 690 C C . ASP A 1 90 ? -24.424 3.332 47.773 1.00 72.81 90 ASP A C 1
ATOM 692 O O . ASP A 1 90 ? -23.768 3.952 46.927 1.00 72.81 90 ASP A O 1
ATOM 696 N N . ASP A 1 91 ? -25.074 2.200 47.489 1.00 74.50 91 ASP A N 1
ATOM 697 C CA . ASP A 1 91 ? -25.166 1.594 46.154 1.00 74.50 91 ASP A CA 1
ATOM 698 C C . ASP A 1 91 ? -25.688 2.572 45.092 1.00 74.50 91 ASP A C 1
ATOM 700 O O . ASP A 1 91 ? -25.293 2.477 43.927 1.00 74.50 91 ASP A O 1
ATOM 704 N N . ALA A 1 92 ? -26.556 3.517 45.473 1.00 81.31 92 ALA A N 1
ATOM 705 C CA . ALA A 1 92 ? -27.106 4.493 44.540 1.00 81.31 92 ALA A CA 1
ATOM 706 C C . ALA A 1 92 ? -26.032 5.489 44.082 1.00 81.31 92 ALA A C 1
ATOM 708 O O . ALA A 1 92 ? -25.965 5.824 42.898 1.00 81.31 92 ALA A O 1
ATOM 709 N N . THR A 1 93 ? -25.145 5.915 44.988 1.00 83.25 93 THR A N 1
ATOM 710 C CA . THR A 1 93 ? -24.016 6.791 44.649 1.00 83.25 93 THR A CA 1
ATOM 711 C C . THR A 1 93 ? -23.023 6.093 43.716 1.00 83.25 93 THR A C 1
ATOM 713 O O . THR A 1 93 ? -22.593 6.696 42.732 1.00 83.25 93 THR A O 1
ATOM 716 N N . LEU A 1 94 ? -22.688 4.821 43.959 1.00 81.19 94 LEU A N 1
ATOM 717 C CA . LEU A 1 94 ? -21.754 4.075 43.103 1.00 81.19 94 LEU A CA 1
ATOM 718 C C . LEU A 1 94 ? -22.339 3.738 41.723 1.00 81.19 94 LEU A C 1
ATOM 720 O O . LEU A 1 94 ? -21.640 3.838 40.709 1.00 81.19 94 LEU A O 1
ATOM 724 N N . LEU A 1 95 ? -23.622 3.367 41.664 1.00 85.81 95 LEU A N 1
ATOM 725 C CA . LEU A 1 95 ? -24.324 3.172 40.395 1.00 85.81 95 LEU A CA 1
ATOM 726 C C . LEU A 1 95 ? -24.335 4.473 39.590 1.00 85.81 95 LEU A C 1
ATOM 728 O O . LEU A 1 95 ? -23.988 4.466 38.410 1.00 85.81 95 LEU A O 1
ATOM 732 N N . LYS A 1 96 ? -24.649 5.598 40.242 1.00 88.62 96 LYS A N 1
ATOM 733 C CA . LYS A 1 96 ? -24.615 6.917 39.610 1.00 88.62 96 LYS A CA 1
ATOM 734 C C . LYS A 1 96 ? -23.228 7.247 39.059 1.00 88.62 96 LYS A C 1
ATOM 736 O O . LYS A 1 96 ? -23.131 7.636 37.903 1.00 88.62 96 LYS A O 1
ATOM 741 N N . GLN A 1 97 ? -22.161 7.044 39.835 1.00 82.94 97 GLN A N 1
ATOM 742 C CA . GLN A 1 97 ? -20.786 7.255 39.362 1.00 82.94 97 GLN A CA 1
ATOM 743 C C . GLN A 1 97 ? -20.450 6.385 38.143 1.00 82.94 97 GLN A C 1
ATOM 745 O O . GLN A 1 97 ? -19.820 6.864 37.203 1.00 82.94 97 GLN A O 1
ATOM 750 N N . SER A 1 98 ? -20.904 5.128 38.134 1.00 83.38 98 SER A N 1
ATOM 751 C CA . SER A 1 98 ? -20.700 4.209 37.008 1.00 83.38 98 SER A CA 1
ATOM 752 C C . SER A 1 98 ? -21.425 4.695 35.747 1.00 83.38 98 SER A C 1
ATOM 754 O O . SER A 1 98 ? -20.831 4.747 34.673 1.00 83.38 98 SER A O 1
ATOM 756 N N . VAL A 1 99 ? -22.688 5.113 35.875 1.00 89.25 99 VAL A N 1
ATOM 757 C CA . VAL A 1 99 ? -23.481 5.673 34.767 1.00 89.25 99 VAL A CA 1
ATOM 758 C C . VAL A 1 99 ? -22.894 6.997 34.270 1.00 89.25 99 VAL A C 1
ATOM 760 O O . VAL A 1 99 ? -22.788 7.207 33.062 1.00 89.25 99 VAL A O 1
ATOM 763 N N . ASP A 1 100 ? -22.469 7.878 35.174 1.00 87.75 100 ASP A N 1
ATOM 764 C CA . ASP A 1 100 ? -21.853 9.159 34.823 1.00 87.75 100 ASP A CA 1
ATOM 765 C C . ASP A 1 100 ? -20.522 8.954 34.077 1.00 87.75 100 ASP A C 1
ATOM 767 O O . ASP A 1 100 ? -20.255 9.660 33.104 1.00 87.75 100 ASP A O 1
ATOM 771 N N . ALA A 1 101 ? -19.725 7.945 34.447 1.00 80.19 101 ALA A N 1
ATOM 772 C CA . ALA A 1 101 ? -18.518 7.569 33.710 1.00 80.19 101 ALA A CA 1
ATOM 773 C C . ALA A 1 101 ? -18.832 7.071 32.286 1.00 80.19 101 ALA A C 1
ATOM 775 O O . ALA A 1 101 ? -18.150 7.455 31.337 1.00 80.19 101 ALA A O 1
ATOM 776 N N . LEU A 1 102 ? -19.893 6.275 32.104 1.00 86.06 102 LEU A N 1
ATOM 777 C CA . LEU A 1 102 ? -20.338 5.835 30.773 1.00 86.06 102 LEU A CA 1
ATOM 778 C C . LEU A 1 102 ? -20.810 7.019 29.910 1.00 86.06 102 LEU A C 1
ATOM 780 O O . LEU A 1 102 ? -20.463 7.103 28.732 1.00 86.06 102 LEU A O 1
ATOM 784 N N . LYS A 1 103 ? -21.537 7.982 30.496 1.00 90.94 103 LYS A N 1
ATOM 785 C CA . LYS A 1 103 ? -21.926 9.231 29.812 1.00 90.94 103 LYS A CA 1
ATOM 786 C C . LYS A 1 103 ? -20.707 10.051 29.394 1.00 90.94 103 LYS A C 1
ATOM 788 O O . LYS A 1 103 ? -20.661 10.565 28.277 1.00 90.94 103 LYS A O 1
ATOM 793 N N . GLN A 1 104 ? -19.709 10.159 30.272 1.00 87.50 104 GLN A N 1
ATOM 794 C CA . GLN A 1 104 ? -18.442 10.817 29.952 1.00 87.50 104 GLN A CA 1
ATOM 795 C C . GLN A 1 104 ? -17.688 10.091 28.834 1.00 87.50 104 GLN A C 1
ATOM 797 O O . GLN A 1 104 ? -17.110 10.762 27.987 1.00 87.50 104 GLN A O 1
ATOM 802 N N . ALA A 1 105 ? -17.735 8.757 28.777 1.00 81.06 105 ALA A N 1
ATOM 803 C CA . ALA A 1 105 ? -17.124 7.988 27.695 1.00 81.06 105 ALA A CA 1
ATOM 804 C C .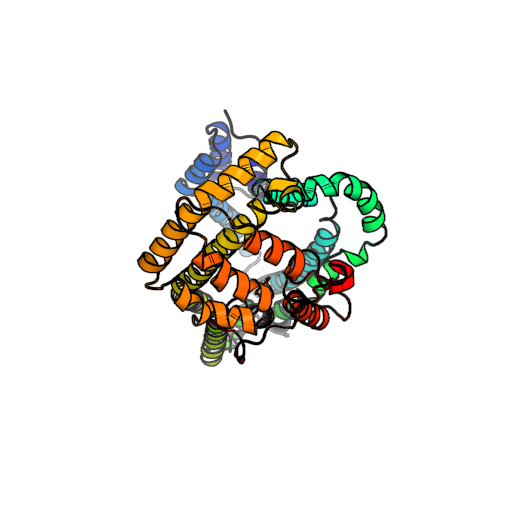 ALA A 1 105 ? -17.773 8.287 26.332 1.00 81.06 105 ALA A C 1
ATOM 806 O O . ALA A 1 105 ? -17.051 8.534 25.368 1.00 81.06 105 ALA A O 1
ATOM 807 N N . ILE A 1 106 ? -19.112 8.349 26.250 1.00 86.69 106 ILE A N 1
ATOM 808 C CA . ILE A 1 106 ? -19.810 8.778 25.020 1.00 86.69 106 ILE A CA 1
ATOM 809 C C . ILE A 1 106 ? -19.364 10.182 24.622 1.00 86.69 106 ILE A C 1
ATOM 811 O O . ILE A 1 106 ? -18.944 10.394 23.485 1.00 86.69 106 ILE A O 1
ATOM 815 N N . LYS A 1 107 ? -19.382 11.122 25.574 1.00 91.50 107 LYS A N 1
ATOM 816 C CA . LYS A 1 107 ? -18.946 12.495 25.322 1.00 91.50 107 LYS A CA 1
ATOM 817 C C . LYS A 1 107 ? -17.499 12.552 24.824 1.00 91.50 107 LYS A C 1
ATOM 819 O O . LYS A 1 107 ? -17.222 13.267 23.873 1.00 91.50 107 LYS A O 1
ATOM 824 N N . ALA A 1 108 ? -16.588 11.784 25.419 1.00 85.81 108 ALA A N 1
ATOM 825 C CA . ALA A 1 108 ? -15.189 11.736 25.004 1.00 85.81 108 ALA A CA 1
ATOM 826 C C . ALA A 1 108 ? -15.019 11.181 23.580 1.00 85.81 108 ALA A C 1
ATOM 828 O O . ALA A 1 108 ? -14.178 11.675 22.836 1.00 85.81 108 ALA A O 1
ATOM 829 N N . ILE A 1 109 ? -15.825 10.194 23.173 1.00 84.88 109 ILE A N 1
ATOM 830 C CA . ILE A 1 109 ? -15.825 9.678 21.794 1.00 84.88 109 ILE A CA 1
ATOM 831 C C . ILE A 1 109 ? -16.334 10.752 20.819 1.00 84.88 109 ILE A C 1
ATOM 833 O O . ILE A 1 109 ? -15.748 10.957 19.755 1.00 84.88 109 ILE A O 1
ATOM 837 N N . GLU A 1 110 ? -17.412 11.453 21.172 1.00 89.75 110 GLU A N 1
ATOM 838 C CA . GLU A 1 110 ? -17.970 12.537 20.356 1.00 89.75 110 GLU A CA 1
ATOM 839 C C . GLU A 1 110 ? -17.016 13.728 20.235 1.00 89.75 110 GLU A C 1
ATOM 841 O O . GLU A 1 110 ? -16.825 14.261 19.141 1.00 89.75 110 GLU A O 1
ATOM 846 N N . ASP A 1 111 ? -16.409 14.140 21.345 1.00 90.25 111 ASP A N 1
ATOM 847 C CA . ASP A 1 111 ? -15.434 15.224 21.383 1.00 90.25 111 ASP A CA 1
ATOM 848 C C . ASP A 1 111 ? -14.154 14.813 20.643 1.00 90.25 111 ASP A C 1
ATOM 850 O O . ASP A 1 111 ? -13.676 15.577 19.814 1.00 90.25 111 ASP A O 1
ATOM 854 N N . GLY A 1 112 ? -13.690 13.565 20.781 1.00 87.69 112 GLY A N 1
ATOM 855 C CA . GLY A 1 112 ? -12.563 13.032 20.010 1.00 87.69 112 GLY A CA 1
ATOM 856 C C . GLY A 1 112 ? -12.793 13.059 18.494 1.00 87.69 112 GLY A C 1
ATOM 857 O O . GLY A 1 112 ? -11.873 13.368 17.736 1.00 87.69 112 GLY A O 1
ATOM 858 N N . LYS A 1 113 ? -14.026 12.812 18.028 1.00 87.88 113 LYS A N 1
ATOM 859 C CA . LYS A 1 113 ? -14.388 12.996 16.613 1.00 87.88 113 LYS A CA 1
ATOM 860 C C . LYS A 1 113 ? -14.302 14.466 16.194 1.00 87.88 113 LYS A C 1
ATOM 862 O O . LYS A 1 113 ? -13.740 14.758 15.139 1.00 87.88 113 LYS A O 1
ATOM 867 N N . LYS A 1 114 ? -14.840 15.390 16.999 1.00 90.25 114 LYS A N 1
ATOM 868 C CA . LYS A 1 114 ? -14.760 16.837 16.720 1.00 90.25 114 LYS A CA 1
ATOM 869 C C . LYS A 1 114 ? -13.312 17.313 16.693 1.00 90.25 114 LYS A C 1
ATOM 871 O O . LYS A 1 114 ? -12.946 18.051 15.784 1.00 90.25 114 LYS A O 1
ATOM 876 N N . ASP A 1 115 ? -12.497 16.852 17.634 1.00 88.12 115 ASP A N 1
ATOM 877 C CA . ASP A 1 115 ? -11.078 17.180 17.729 1.00 88.12 115 ASP A CA 1
ATOM 878 C C . ASP A 1 115 ? -10.310 16.642 16.522 1.00 88.12 115 ASP A C 1
ATOM 880 O O . ASP A 1 115 ? -9.530 17.379 15.928 1.00 88.12 115 ASP A O 1
ATOM 884 N N . ALA A 1 116 ? -10.575 15.404 16.090 1.00 83.81 116 ALA A N 1
ATOM 885 C CA . ALA A 1 116 ? -9.974 14.840 14.882 1.00 83.81 116 ALA A CA 1
ATOM 886 C C . ALA A 1 116 ? -10.348 15.640 13.623 1.00 83.81 116 ALA A C 1
ATOM 888 O O . ALA A 1 116 ? -9.490 15.905 12.780 1.00 83.81 116 ALA A O 1
ATOM 889 N N . MET A 1 117 ? -11.610 16.064 13.498 1.00 85.81 117 MET A N 1
ATOM 890 C CA . MET A 1 117 ? -12.052 16.924 12.396 1.00 85.81 117 MET A CA 1
ATOM 891 C C . MET A 1 117 ? -11.363 18.293 12.450 1.00 85.81 117 MET A C 1
ATOM 893 O O . MET A 1 117 ? -10.772 18.712 11.456 1.00 85.81 117 MET A O 1
ATOM 897 N N . ALA A 1 118 ? -11.353 18.940 13.618 1.00 84.06 118 ALA A N 1
ATOM 898 C CA . ALA A 1 118 ? -10.695 20.225 13.823 1.00 84.06 118 ALA A CA 1
ATOM 899 C C . ALA A 1 118 ? -9.182 20.146 13.569 1.00 84.06 118 ALA A C 1
ATOM 901 O O . ALA A 1 118 ? -8.604 21.065 12.997 1.00 84.06 118 ALA A O 1
ATOM 902 N N . GLU A 1 119 ? -8.525 19.052 13.957 1.00 79.62 119 GLU A N 1
ATOM 903 C CA . GLU A 1 119 ? -7.105 18.826 13.690 1.00 79.62 119 GLU A CA 1
ATOM 904 C C . GLU A 1 119 ? -6.843 18.568 12.206 1.00 79.62 119 GLU A C 1
ATOM 906 O O . GLU A 1 119 ? -5.869 19.074 11.655 1.00 79.62 119 GLU A O 1
ATOM 911 N N . SER A 1 120 ? -7.738 17.864 11.511 1.00 74.94 120 SER A N 1
ATOM 912 C CA . SER A 1 120 ? -7.621 17.676 10.062 1.00 74.94 120 SER A CA 1
ATOM 913 C C . SER A 1 120 ? -7.667 18.991 9.282 1.00 74.94 120 SER A C 1
ATOM 915 O O . SER A 1 120 ? -7.029 19.115 8.235 1.00 74.94 120 SER A O 1
ATOM 917 N N . ASP A 1 121 ? -8.349 19.996 9.831 1.00 68.19 121 ASP A N 1
ATOM 918 C CA . ASP A 1 121 ? -8.338 21.356 9.305 1.00 68.19 121 ASP A CA 1
ATOM 919 C C . ASP A 1 121 ? -7.041 22.109 9.655 1.00 68.19 121 ASP A C 1
ATOM 921 O O . ASP A 1 121 ? -6.669 23.037 8.934 1.00 68.19 121 ASP A O 1
ATOM 925 N N . LYS A 1 122 ? -6.310 21.682 10.699 1.00 65.06 122 LYS A N 1
ATOM 926 C CA . LYS A 1 122 ? -5.018 22.244 11.140 1.00 65.06 122 LYS A CA 1
ATOM 927 C C . LYS A 1 122 ? -3.778 21.631 10.489 1.00 65.06 122 LYS A C 1
ATOM 929 O O . LYS A 1 122 ? -2.767 22.331 10.429 1.00 65.06 122 LYS A O 1
ATOM 934 N N . VAL A 1 123 ? -3.831 20.421 9.905 1.00 53.28 123 VAL A N 1
ATOM 935 C CA . VAL A 1 123 ? -2.726 19.801 9.104 1.00 53.28 123 VAL A CA 1
ATOM 936 C C . VAL A 1 123 ? -2.352 20.634 7.847 1.00 53.28 123 VAL A C 1
ATOM 938 O O . VAL A 1 123 ? -1.563 20.240 6.994 1.00 53.28 123 VAL A O 1
ATOM 941 N N . LYS A 1 124 ? -2.871 21.857 7.765 1.00 56.00 124 LYS A N 1
ATOM 942 C CA . LYS A 1 124 ? -2.561 22.936 6.833 1.00 56.00 124 LYS A CA 1
ATOM 943 C C . LYS A 1 124 ? -1.399 23.836 7.291 1.00 56.00 124 LYS A C 1
ATOM 945 O O . LYS A 1 124 ? -1.128 24.834 6.633 1.00 56.00 124 LYS A O 1
ATOM 950 N N . SER A 1 125 ? -0.693 23.529 8.386 1.00 51.66 125 SER A N 1
ATOM 951 C CA . SER A 1 125 ? 0.473 24.326 8.803 1.00 51.66 125 SER A CA 1
ATOM 952 C C . SER A 1 125 ? 1.757 23.936 8.051 1.00 51.66 125 SER A C 1
ATOM 954 O O . SER A 1 125 ? 1.959 22.795 7.623 1.00 51.66 125 SER A O 1
ATOM 956 N N . LYS A 1 126 ? 2.679 24.901 7.953 1.00 46.97 126 LYS A N 1
ATOM 957 C CA . LYS A 1 126 ? 4.064 24.754 7.467 1.00 46.97 126 LYS A CA 1
ATOM 958 C C . LYS A 1 126 ? 4.785 23.529 8.065 1.00 46.97 126 LYS A C 1
ATOM 960 O O . LYS A 1 126 ? 5.693 22.994 7.432 1.00 46.97 126 LYS A O 1
ATOM 965 N N . GLU A 1 127 ? 4.369 23.065 9.245 1.00 46.00 127 GLU A N 1
ATOM 966 C CA . GLU A 1 127 ? 4.936 21.912 9.955 1.00 46.00 127 GLU A CA 1
ATOM 967 C C . GLU A 1 127 ? 4.447 20.565 9.406 1.00 46.00 127 GLU A C 1
ATOM 969 O O . GLU A 1 127 ? 5.256 19.649 9.283 1.00 46.00 127 GLU A O 1
ATOM 974 N N . GLY A 1 128 ? 3.182 20.442 8.986 1.00 47.75 128 GLY A N 1
ATOM 975 C CA . GLY A 1 128 ? 2.660 19.222 8.350 1.00 47.75 128 GLY A CA 1
ATOM 976 C C . GLY A 1 128 ? 3.344 18.941 7.008 1.00 47.75 128 GLY A C 1
ATOM 977 O O . GLY A 1 128 ? 3.794 17.824 6.741 1.00 47.75 128 GLY A O 1
ATOM 978 N N . TYR A 1 129 ? 3.544 19.991 6.206 1.00 48.78 129 TYR A N 1
ATOM 979 C CA . TYR A 1 129 ? 4.326 19.912 4.971 1.00 48.78 129 TYR A CA 1
ATOM 980 C C . TYR A 1 129 ? 5.819 19.671 5.245 1.00 48.78 129 TYR A C 1
ATOM 982 O O . TYR A 1 129 ? 6.453 18.892 4.537 1.00 48.78 129 TYR A O 1
ATOM 990 N N . ALA A 1 130 ? 6.397 20.283 6.286 1.00 50.78 130 ALA A N 1
ATOM 991 C CA . ALA A 1 130 ? 7.789 20.044 6.676 1.00 50.78 130 ALA A CA 1
ATOM 992 C C . ALA A 1 130 ? 8.034 18.612 7.185 1.00 50.78 130 ALA A C 1
ATOM 994 O O . ALA A 1 130 ? 9.102 18.059 6.929 1.00 50.78 130 ALA A O 1
ATOM 995 N N . MET A 1 131 ? 7.054 18.003 7.852 1.00 46.81 131 MET A N 1
ATOM 996 C CA . MET A 1 131 ? 7.081 16.621 8.337 1.00 46.81 131 MET A CA 1
ATOM 997 C C . MET A 1 131 ? 6.907 15.611 7.195 1.00 46.81 131 MET A C 1
ATOM 999 O O . MET A 1 131 ? 7.666 14.652 7.084 1.00 46.81 131 MET A O 1
ATOM 1003 N N . MET A 1 132 ? 5.998 15.881 6.257 1.00 48.19 132 MET A N 1
ATOM 1004 C CA . MET A 1 132 ? 5.918 15.141 4.997 1.00 48.19 132 MET A CA 1
ATOM 1005 C C . MET A 1 132 ? 7.244 15.251 4.210 1.00 48.19 132 MET A C 1
ATOM 1007 O O . MET A 1 132 ? 7.816 14.247 3.786 1.00 48.19 132 MET A O 1
ATOM 1011 N N . LYS A 1 133 ? 7.805 16.463 4.087 1.00 46.31 133 LYS A N 1
ATOM 1012 C CA . LYS A 1 133 ? 9.110 16.731 3.456 1.00 46.31 133 LYS A CA 1
ATOM 1013 C C . LYS A 1 133 ? 10.262 16.032 4.187 1.00 46.31 133 LYS A C 1
ATOM 1015 O O . LYS A 1 133 ? 11.199 15.599 3.527 1.00 46.31 133 LYS A O 1
ATOM 1020 N N . SER A 1 134 ? 10.222 15.895 5.515 1.00 50.69 134 SER A N 1
ATOM 1021 C CA . SER A 1 134 ? 11.260 15.193 6.284 1.00 50.69 134 SER A CA 1
ATOM 1022 C C . SER A 1 134 ? 11.187 13.673 6.112 1.00 50.69 134 SER A C 1
ATOM 1024 O O . SER A 1 134 ? 12.233 13.038 6.019 1.00 50.69 134 SER A O 1
ATOM 1026 N N . HIS A 1 135 ? 9.988 13.101 5.961 1.00 45.72 135 HIS A N 1
ATOM 1027 C CA . HIS A 1 135 ? 9.808 11.695 5.581 1.00 45.72 135 HIS A CA 1
ATOM 1028 C C . HIS A 1 135 ? 10.288 11.405 4.152 1.00 45.72 135 HIS A C 1
ATOM 1030 O O . HIS A 1 135 ? 10.947 10.394 3.921 1.00 45.72 135 HIS A O 1
ATOM 1036 N N . PHE A 1 136 ? 10.055 12.320 3.206 1.00 43.69 136 PHE A N 1
ATOM 1037 C CA . PHE A 1 136 ? 10.510 12.171 1.818 1.00 43.69 136 PHE A CA 1
ATOM 1038 C C . PHE A 1 136 ? 11.967 12.597 1.566 1.00 43.69 136 PHE A C 1
ATOM 1040 O O . PHE A 1 136 ? 12.523 12.263 0.523 1.00 43.69 136 PHE A O 1
ATOM 1047 N N . ARG A 1 137 ? 12.623 13.292 2.507 1.00 45.41 137 ARG A N 1
ATOM 1048 C CA . ARG A 1 137 ? 14.050 13.675 2.409 1.00 45.41 137 ARG A CA 1
ATOM 1049 C C . ARG A 1 137 ? 14.998 12.478 2.387 1.00 45.41 137 ARG A C 1
ATOM 1051 O O . ARG A 1 137 ? 16.090 12.599 1.840 1.00 45.41 137 ARG A O 1
ATOM 1058 N N . ASN A 1 138 ? 14.579 11.347 2.950 1.00 44.62 138 ASN A N 1
ATOM 1059 C CA . ASN A 1 138 ? 15.371 10.119 2.969 1.00 44.62 138 ASN A CA 1
ATOM 1060 C C . ASN A 1 138 ? 15.191 9.272 1.697 1.00 44.62 138 ASN A C 1
ATOM 1062 O O . ASN A 1 138 ? 15.874 8.262 1.547 1.00 44.62 138 ASN A O 1
ATOM 1066 N N . ASP A 1 139 ? 14.316 9.692 0.773 1.00 44.62 139 ASP A N 1
ATOM 1067 C CA . ASP A 1 139 ? 14.202 9.125 -0.568 1.00 44.62 139 ASP A CA 1
ATOM 1068 C C . ASP A 1 139 ? 14.842 10.089 -1.594 1.00 44.62 139 ASP A C 1
ATOM 1070 O O . ASP A 1 139 ? 14.281 11.151 -1.904 1.00 44.62 139 ASP A O 1
ATOM 1074 N N . PRO A 1 140 ? 16.018 9.742 -2.156 1.00 45.38 140 PRO A N 1
ATOM 1075 C CA . PRO A 1 140 ? 16.730 10.583 -3.117 1.00 45.38 140 PRO A CA 1
ATOM 1076 C C . PRO A 1 140 ? 15.915 10.927 -4.372 1.00 45.38 140 PRO A C 1
ATOM 1078 O O . PRO A 1 140 ? 16.180 11.953 -5.002 1.00 45.38 140 PRO A O 1
ATOM 1081 N N . LYS A 1 141 ? 14.918 10.105 -4.741 1.00 47.69 141 LYS A N 1
ATOM 1082 C CA . LYS A 1 141 ? 14.060 10.341 -5.912 1.00 47.69 141 LYS A CA 1
ATOM 1083 C C . LYS A 1 141 ? 12.956 11.365 -5.624 1.00 47.69 141 LYS A C 1
ATOM 1085 O O . LYS A 1 141 ? 12.625 12.155 -6.505 1.00 47.69 141 LYS A O 1
ATOM 1090 N N . MET A 1 142 ? 12.432 11.412 -4.397 1.00 41.41 142 MET A N 1
ATOM 1091 C CA . MET A 1 142 ? 11.352 12.337 -4.009 1.00 41.41 142 MET A CA 1
ATOM 1092 C C . MET A 1 142 ? 11.852 13.720 -3.584 1.00 41.41 142 MET A C 1
ATOM 1094 O O . MET A 1 142 ? 11.192 14.726 -3.852 1.00 41.41 142 MET A O 1
ATOM 1098 N N . SER A 1 143 ? 13.045 13.797 -2.991 1.00 41.22 143 SER A N 1
ATOM 1099 C CA . SER A 1 143 ? 13.650 15.055 -2.531 1.00 41.22 143 SER A CA 1
ATOM 1100 C C . SER A 1 143 ? 13.810 16.098 -3.655 1.00 41.22 143 SER A C 1
ATOM 1102 O O . SER A 1 143 ? 13.604 17.293 -3.439 1.00 41.22 143 SER A O 1
ATOM 1104 N N . LYS A 1 144 ? 14.090 15.654 -4.890 1.00 44.44 144 LYS A N 1
ATOM 1105 C CA . LYS A 1 144 ? 14.293 16.537 -6.054 1.00 44.44 144 LYS A CA 1
ATOM 1106 C C . LYS A 1 144 ? 12.996 16.870 -6.810 1.00 44.44 144 LYS A C 1
ATOM 1108 O O . LYS A 1 144 ? 12.886 17.968 -7.349 1.00 44.44 144 LYS A O 1
ATOM 1113 N N . LEU A 1 145 ? 11.992 15.984 -6.779 1.00 43.66 145 LEU A N 1
ATOM 1114 C CA . LEU A 1 145 ? 10.635 16.265 -7.279 1.00 43.66 145 LEU A CA 1
ATOM 1115 C C . LEU A 1 145 ? 9.974 17.391 -6.461 1.00 43.66 145 LEU A C 1
ATOM 1117 O O . LEU A 1 145 ? 9.335 18.277 -7.021 1.00 43.66 145 LEU A O 1
ATOM 1121 N N . LEU A 1 146 ? 10.214 17.404 -5.146 1.00 42.97 146 LEU A N 1
ATOM 1122 C CA . LEU A 1 146 ? 9.756 18.451 -4.229 1.00 42.97 146 LEU A CA 1
ATOM 1123 C C . LEU A 1 146 ? 10.460 19.802 -4.449 1.00 42.97 146 LEU A C 1
ATOM 1125 O O . LEU A 1 146 ? 9.848 20.836 -4.198 1.00 42.97 146 LEU A O 1
ATOM 1129 N N . GLY A 1 147 ? 11.697 19.814 -4.961 1.00 43.78 147 GLY A N 1
ATOM 1130 C CA . GLY A 1 147 ? 12.439 21.044 -5.279 1.00 43.78 147 GLY A CA 1
ATOM 1131 C C . GLY A 1 147 ? 11.821 21.858 -6.423 1.00 43.78 147 GLY A C 1
ATOM 1132 O O . GLY A 1 147 ? 11.785 23.082 -6.361 1.00 43.78 147 GLY A O 1
ATOM 1133 N N . ASN A 1 148 ? 11.231 21.197 -7.424 1.00 40.22 148 ASN A N 1
ATOM 1134 C CA . ASN A 1 148 ? 10.508 21.873 -8.514 1.00 40.22 148 ASN A CA 1
ATOM 1135 C C . ASN A 1 148 ? 9.111 22.376 -8.098 1.00 40.22 148 ASN A C 1
ATOM 1137 O O . ASN A 1 148 ? 8.506 23.174 -8.811 1.00 40.22 148 ASN A O 1
ATOM 1141 N N . ILE A 1 149 ? 8.605 21.935 -6.941 1.00 42.78 149 ILE A N 1
ATOM 1142 C CA . ILE A 1 149 ? 7.330 22.379 -6.362 1.00 42.78 149 ILE A CA 1
ATOM 1143 C C . ILE A 1 149 ? 7.529 23.656 -5.527 1.00 42.78 149 ILE A C 1
ATOM 1145 O O . ILE A 1 149 ? 6.572 24.395 -5.335 1.00 42.78 149 ILE A O 1
ATOM 1149 N N . GLU A 1 150 ? 8.755 23.995 -5.102 1.00 38.97 150 GLU A N 1
ATOM 1150 C CA . GLU A 1 150 ? 9.031 25.137 -4.208 1.00 38.97 150 GLU A CA 1
ATOM 1151 C C . GLU A 1 150 ? 8.565 26.498 -4.764 1.00 38.97 150 GLU A C 1
ATOM 1153 O O . GLU A 1 150 ? 8.152 27.349 -3.985 1.00 38.97 150 GLU A O 1
ATOM 1158 N N . GLY A 1 151 ? 8.510 26.684 -6.091 1.00 40.47 151 GLY A N 1
ATOM 1159 C CA . GLY A 1 151 ? 7.916 27.878 -6.721 1.00 40.47 151 GLY A CA 1
ATOM 1160 C C . GLY A 1 151 ? 6.382 27.854 -6.866 1.00 40.47 151 GLY A C 1
ATOM 1161 O O . GLY A 1 151 ? 5.772 28.889 -7.136 1.00 40.47 151 GLY A O 1
ATOM 1162 N N . ALA A 1 152 ? 5.751 26.689 -6.695 1.00 38.66 152 ALA A N 1
ATOM 1163 C CA . ALA A 1 152 ? 4.299 26.502 -6.697 1.00 38.66 152 ALA A CA 1
ATOM 1164 C C . ALA A 1 152 ? 3.689 26.577 -5.279 1.00 38.66 152 ALA A C 1
ATOM 1166 O O . ALA A 1 152 ? 2.530 26.968 -5.155 1.00 38.66 152 ALA A O 1
ATOM 1167 N N . VAL A 1 153 ? 4.466 26.284 -4.221 1.00 42.88 153 VAL A N 1
ATOM 1168 C CA . VAL A 1 153 ? 3.987 26.229 -2.821 1.00 42.88 153 VAL A CA 1
ATOM 1169 C C . VAL A 1 153 ? 3.407 27.564 -2.325 1.00 42.88 153 VAL A C 1
ATOM 1171 O O . VAL A 1 153 ? 2.324 27.579 -1.736 1.00 42.88 153 VAL A O 1
ATOM 1174 N N . ASP A 1 154 ? 4.052 28.694 -2.624 1.00 44.50 154 ASP A N 1
ATOM 1175 C CA . ASP A 1 154 ? 3.591 30.011 -2.147 1.00 44.50 154 ASP A CA 1
ATOM 1176 C C . ASP A 1 154 ? 2.303 30.490 -2.846 1.00 44.50 154 ASP A C 1
ATOM 1178 O O . ASP A 1 154 ? 1.519 31.240 -2.267 1.00 44.50 154 ASP A O 1
ATOM 1182 N N . LYS A 1 155 ? 2.030 30.022 -4.074 1.00 41.84 155 LYS A N 1
ATOM 1183 C CA . LYS A 1 155 ? 0.744 30.260 -4.758 1.00 41.84 155 LYS A CA 1
ATOM 1184 C C . LYS A 1 155 ? -0.350 29.299 -4.280 1.00 41.84 155 LYS A C 1
ATOM 1186 O O . LYS A 1 155 ? -1.513 29.690 -4.231 1.00 41.84 155 LYS A O 1
ATOM 1191 N N . THR A 1 156 ? 0.013 28.082 -3.864 1.00 52.34 156 THR A N 1
ATOM 1192 C CA . THR A 1 156 ? -0.949 27.092 -3.361 1.00 52.34 156 THR A CA 1
ATOM 1193 C C . THR A 1 156 ? -1.475 27.382 -1.962 1.00 52.34 156 THR A C 1
ATOM 1195 O O . THR A 1 156 ? -2.585 26.960 -1.682 1.00 52.34 156 THR A O 1
ATOM 1198 N N . GLN A 1 157 ? -0.766 28.112 -1.094 1.00 49.28 157 GLN A N 1
ATOM 1199 C CA . GLN A 1 157 ? -1.271 28.385 0.259 1.00 49.28 157 GLN A CA 1
ATOM 1200 C C . GLN A 1 157 ? -2.536 29.263 0.235 1.00 49.28 157 GLN A C 1
ATOM 1202 O O . GLN A 1 157 ? -3.545 28.892 0.826 1.00 49.28 157 GLN A O 1
ATOM 1207 N N . ALA A 1 158 ? -2.532 30.363 -0.526 1.00 55.22 158 ALA A N 1
ATOM 1208 C CA . ALA A 1 158 ? -3.713 31.217 -0.685 1.00 55.22 158 ALA A CA 1
ATOM 1209 C C . ALA A 1 158 ? -4.864 30.496 -1.419 1.00 55.22 158 ALA A C 1
ATOM 1211 O O . ALA A 1 158 ? -6.027 30.688 -1.079 1.00 55.22 158 ALA A O 1
ATOM 1212 N N . GLU A 1 159 ? -4.565 29.626 -2.392 1.00 54.62 159 GLU A N 1
ATOM 1213 C CA . GLU A 1 159 ? -5.574 28.790 -3.062 1.00 54.62 159 GLU A CA 1
ATOM 1214 C C . GLU A 1 159 ? -6.111 27.651 -2.174 1.00 54.62 159 GLU A C 1
ATOM 1216 O O . GLU A 1 159 ? -7.268 27.262 -2.324 1.00 54.62 159 GLU A O 1
ATOM 1221 N N . GLN A 1 160 ? -5.307 27.106 -1.256 1.00 52.81 160 GLN A N 1
ATOM 1222 C CA . GLN A 1 160 ? -5.698 26.072 -0.287 1.00 52.81 160 GLN A CA 1
ATOM 1223 C C . GLN A 1 160 ? -6.508 26.663 0.870 1.00 52.81 160 GLN A C 1
ATOM 1225 O O . GLN A 1 160 ? -7.488 26.054 1.297 1.00 52.81 160 GLN A O 1
ATOM 1230 N N . GLU A 1 161 ? -6.144 27.859 1.335 1.00 56.41 161 GLU A N 1
ATOM 1231 C CA . GLU A 1 161 ? -6.933 28.662 2.273 1.00 56.41 161 GLU A CA 1
ATOM 1232 C C . GLU A 1 161 ? -8.244 29.138 1.617 1.00 56.41 161 GLU A C 1
ATOM 1234 O O . GLU A 1 161 ? -9.291 29.107 2.252 1.00 56.41 161 GLU A O 1
ATOM 1239 N N . ALA A 1 162 ? -8.250 29.478 0.324 1.00 59.66 162 ALA A N 1
ATOM 1240 C CA . ALA A 1 162 ? -9.481 29.818 -0.401 1.00 59.66 162 ALA A CA 1
ATOM 1241 C C . ALA A 1 162 ? -10.373 28.602 -0.735 1.00 59.66 162 ALA A C 1
ATOM 1243 O O . ALA A 1 162 ? -11.559 28.778 -1.002 1.00 59.66 162 ALA A O 1
ATOM 1244 N N . ASN A 1 163 ? -9.832 27.376 -0.714 1.00 61.22 163 ASN A N 1
ATOM 1245 C CA . ASN A 1 163 ? -10.549 26.126 -1.008 1.00 61.22 163 ASN A CA 1
ATOM 1246 C C . ASN A 1 163 ? -10.427 25.122 0.151 1.00 61.22 163 ASN A C 1
ATOM 1248 O O . ASN A 1 163 ? -10.077 23.956 -0.047 1.00 61.22 163 ASN A O 1
ATOM 1252 N N . LEU A 1 164 ? -10.702 25.576 1.376 1.00 58.88 164 LEU A N 1
ATOM 1253 C CA . LEU A 1 164 ? -10.573 24.784 2.607 1.00 58.88 164 LEU A CA 1
ATOM 1254 C C . LEU A 1 164 ? -11.305 23.428 2.535 1.00 58.88 164 LEU A C 1
ATOM 1256 O O . LEU A 1 164 ? -10.743 22.417 2.969 1.00 58.88 164 LEU A O 1
ATOM 1260 N N . ASP A 1 165 ? -12.491 23.404 1.922 1.00 63.75 165 ASP A N 1
ATOM 1261 C CA . ASP A 1 165 ? -13.352 22.220 1.770 1.00 63.75 165 ASP A CA 1
ATOM 1262 C C . ASP A 1 165 ? -12.775 21.161 0.814 1.00 63.75 165 ASP A C 1
ATOM 1264 O O . ASP A 1 165 ? -13.049 19.962 0.948 1.00 63.75 165 ASP A O 1
ATOM 1268 N N . LYS A 1 166 ? -11.935 21.597 -0.136 1.00 66.12 166 LYS A N 1
ATOM 1269 C CA . LYS A 1 166 ? -11.308 20.753 -1.162 1.00 66.12 166 LYS A CA 1
ATOM 1270 C C . LYS A 1 166 ? -10.272 19.796 -0.566 1.00 66.12 166 LYS A C 1
ATOM 1272 O O . LYS A 1 166 ? -10.134 18.670 -1.038 1.00 66.12 166 LYS A O 1
ATOM 1277 N N . TYR A 1 167 ? -9.560 20.242 0.472 1.00 64.50 167 TYR A N 1
ATOM 1278 C CA . TYR A 1 167 ? -8.409 19.533 1.046 1.00 64.50 167 TYR A CA 1
ATOM 1279 C C . TYR A 1 167 ? -8.603 19.076 2.500 1.00 64.50 167 TYR A C 1
ATOM 1281 O O . TYR A 1 167 ? -7.762 18.342 3.011 1.00 64.50 167 TYR A O 1
ATOM 1289 N N . SER A 1 168 ? -9.672 19.505 3.181 1.00 76.31 168 SER A N 1
ATOM 1290 C CA . SER A 1 168 ? -9.992 19.032 4.538 1.00 76.31 168 SER A CA 1
ATOM 1291 C C . SER A 1 168 ? -10.289 17.532 4.535 1.00 76.31 168 SER A C 1
ATOM 1293 O O . SER A 1 168 ? -11.016 17.085 3.657 1.00 76.31 168 SER A O 1
ATOM 1295 N N . ASN A 1 169 ? -9.797 16.767 5.517 1.00 83.75 169 ASN A N 1
ATOM 1296 C CA . ASN A 1 169 ? -10.202 15.364 5.711 1.00 83.75 169 ASN A CA 1
ATOM 1297 C C . ASN A 1 169 ? -11.428 15.224 6.630 1.00 83.75 169 ASN A C 1
ATOM 1299 O O . ASN A 1 169 ? -11.812 14.105 6.965 1.00 83.75 169 ASN A O 1
ATOM 1303 N N . ALA A 1 170 ? -12.037 16.332 7.070 1.00 85.38 170 ALA A N 1
ATOM 1304 C CA . ALA A 1 170 ? -13.135 16.307 8.033 1.00 85.38 170 ALA A CA 1
ATOM 1305 C C . ALA A 1 170 ? -14.343 15.508 7.519 1.00 85.38 170 ALA A C 1
ATOM 1307 O O . ALA A 1 170 ? -15.027 14.852 8.302 1.00 85.38 170 ALA A O 1
ATOM 1308 N N . HIS A 1 171 ? -14.582 15.518 6.203 1.00 86.56 171 HIS A N 1
ATOM 1309 C CA . HIS A 1 171 ? -15.641 14.732 5.570 1.00 86.56 171 HIS A CA 1
ATOM 1310 C C . HIS A 1 171 ? -15.371 13.225 5.650 1.00 86.56 171 HIS A C 1
ATOM 1312 O O . HIS A 1 171 ? -16.236 12.464 6.079 1.00 86.56 171 HIS A O 1
ATOM 1318 N N . GLU A 1 172 ? -14.156 12.798 5.305 1.00 88.62 172 GLU A N 1
ATOM 1319 C CA . GLU A 1 172 ? -13.719 11.405 5.411 1.00 88.62 172 GLU A CA 1
ATOM 1320 C C . GLU A 1 172 ? -13.740 10.931 6.867 1.00 88.62 172 GLU A C 1
ATOM 1322 O O . GLU A 1 172 ? -14.310 9.883 7.158 1.00 88.62 172 GLU A O 1
ATOM 1327 N N . ILE A 1 173 ? -13.225 11.742 7.799 1.00 88.38 173 ILE A N 1
ATOM 1328 C CA . ILE A 1 173 ? -13.291 11.468 9.242 1.00 88.38 173 ILE A CA 1
ATOM 1329 C C . ILE A 1 173 ? -14.744 11.339 9.691 1.00 88.38 173 ILE A C 1
ATOM 1331 O O . ILE A 1 173 ? -15.065 10.447 10.466 1.00 88.38 173 ILE A O 1
ATOM 1335 N N . ASN A 1 174 ? -15.648 12.192 9.212 1.00 89.00 174 ASN A N 1
ATOM 1336 C CA . ASN A 1 174 ? -17.049 12.108 9.598 1.00 89.00 174 ASN A CA 1
ATOM 1337 C C . ASN A 1 174 ? -17.715 10.797 9.146 1.00 89.00 174 ASN A C 1
ATOM 1339 O O . ASN A 1 174 ? -18.534 10.258 9.894 1.00 89.00 174 ASN A O 1
ATOM 1343 N N . ILE A 1 175 ? -17.357 10.302 7.958 1.00 88.62 175 ILE A N 1
ATOM 1344 C CA . ILE A 1 175 ? -17.870 9.052 7.381 1.00 88.62 175 ILE A CA 1
ATOM 1345 C C . ILE A 1 175 ? -17.244 7.822 8.049 1.00 88.62 175 ILE A C 1
ATOM 1347 O O . ILE A 1 175 ? -17.961 6.877 8.380 1.00 88.62 175 ILE A O 1
ATOM 1351 N N . ASP A 1 176 ? -15.928 7.832 8.265 1.00 86.75 176 ASP A N 1
ATOM 1352 C CA . ASP A 1 176 ? -15.190 6.690 8.811 1.00 86.75 176 ASP A CA 1
ATOM 1353 C C . ASP A 1 176 ? -15.320 6.588 10.336 1.00 86.75 176 ASP A C 1
ATOM 1355 O O . ASP A 1 176 ? -15.447 5.490 10.880 1.00 86.75 176 ASP A O 1
ATOM 1359 N N . PHE A 1 177 ? -15.361 7.723 11.039 1.00 85.50 177 PHE A N 1
ATOM 1360 C CA . PHE A 1 177 ? -15.601 7.782 12.480 1.00 85.50 177 PHE A CA 1
ATOM 1361 C C . PHE A 1 177 ? -17.107 7.673 12.759 1.00 85.50 177 PHE A C 1
ATOM 1363 O O . PHE A 1 177 ? -17.797 8.642 13.110 1.00 85.50 177 PHE A O 1
ATOM 1370 N N . GLN A 1 178 ? -17.620 6.454 12.601 1.00 84.31 178 GLN A N 1
ATOM 1371 C CA . GLN A 1 178 ? -19.008 6.081 12.863 1.00 84.31 178 GLN A CA 1
ATOM 1372 C C . GLN A 1 178 ? -19.270 6.016 14.372 1.00 84.31 178 GLN A C 1
ATOM 1374 O O . GLN A 1 178 ? -19.230 4.951 14.978 1.00 84.31 178 GLN A O 1
ATOM 1379 N N . THR A 1 179 ? -19.532 7.166 14.995 1.00 84.81 179 THR A N 1
ATOM 1380 C CA . THR A 1 179 ? -19.695 7.299 16.453 1.00 84.81 179 THR A CA 1
ATOM 1381 C C . THR A 1 179 ? -20.682 6.287 17.042 1.00 84.81 179 THR A C 1
ATOM 1383 O O . THR A 1 179 ? -20.387 5.688 18.070 1.00 84.81 179 THR A O 1
ATOM 1386 N N . GLU A 1 180 ? -21.792 6.011 16.350 1.00 87.31 180 GLU A N 1
ATOM 1387 C CA . GLU A 1 180 ? -22.806 5.037 16.781 1.00 87.31 180 GLU A CA 1
ATOM 1388 C C . GLU A 1 180 ? -22.240 3.623 16.994 1.00 87.31 180 GLU A C 1
ATOM 1390 O O . GLU A 1 180 ? -22.635 2.938 17.938 1.00 87.31 180 GLU A O 1
ATOM 1395 N N . VAL A 1 181 ? -21.270 3.201 16.175 1.00 81.56 181 VAL A N 1
ATOM 1396 C CA . VAL A 1 181 ? -20.622 1.883 16.290 1.00 81.56 181 VAL A CA 1
ATOM 1397 C C . VAL A 1 181 ? -19.887 1.729 17.627 1.00 81.56 181 VAL A C 1
ATOM 1399 O O . VAL A 1 181 ? -19.752 0.614 18.132 1.00 81.56 181 VAL A O 1
ATOM 1402 N N . TYR A 1 182 ? -19.450 2.840 18.221 1.00 77.56 182 TYR A N 1
ATOM 1403 C CA . TYR A 1 182 ? -18.759 2.871 19.508 1.00 77.56 182 TYR A CA 1
ATOM 1404 C C . TYR A 1 182 ? -19.694 3.193 20.678 1.00 77.56 182 TYR A C 1
ATOM 1406 O O . TYR A 1 182 ? -19.485 2.694 21.781 1.00 77.56 182 TYR A O 1
ATOM 1414 N N . THR A 1 183 ? -20.718 4.024 20.466 1.00 84.81 183 THR A N 1
ATOM 1415 C CA . THR A 1 183 ? -21.535 4.566 21.561 1.00 84.81 183 THR A CA 1
ATOM 1416 C C . THR A 1 183 ? -22.786 3.753 21.860 1.00 84.81 183 THR A C 1
ATOM 1418 O O . THR A 1 183 ? -23.249 3.786 22.997 1.00 84.81 183 THR A O 1
ATOM 1421 N N . LYS A 1 184 ? -23.322 2.983 20.905 1.00 89.19 184 LYS A N 1
ATOM 1422 C CA . LYS A 1 184 ? -24.595 2.265 21.085 1.00 89.19 184 LYS A CA 1
ATOM 1423 C C . LYS A 1 184 ? -24.594 1.315 22.287 1.00 89.19 184 LYS A C 1
ATOM 1425 O O . LYS A 1 184 ? -25.443 1.443 23.163 1.00 89.19 184 LYS A O 1
ATOM 1430 N N . SER A 1 185 ? -23.607 0.424 22.381 1.00 84.88 185 SER A N 1
ATOM 1431 C CA . SER A 1 185 ? -23.494 -0.523 23.504 1.00 84.88 185 SER A CA 1
ATOM 1432 C C . SER A 1 185 ? -23.291 0.182 24.854 1.00 84.88 185 SER A C 1
ATOM 1434 O O . SER A 1 185 ? -23.739 -0.310 25.888 1.00 84.88 185 SER A O 1
ATOM 1436 N N . ILE A 1 186 ? -22.627 1.345 24.848 1.00 87.12 186 ILE A N 1
ATOM 1437 C CA . ILE A 1 186 ? -22.429 2.179 26.042 1.00 87.12 186 ILE A CA 1
ATOM 1438 C C . ILE A 1 186 ? -23.762 2.815 26.454 1.00 87.12 186 ILE A C 1
ATOM 1440 O O . ILE A 1 186 ? -24.116 2.805 27.632 1.00 87.12 186 ILE A O 1
ATOM 1444 N N . GLN A 1 187 ? -24.534 3.309 25.483 1.00 92.19 187 GLN A N 1
ATOM 1445 C CA . GLN A 1 187 ? -25.854 3.886 25.714 1.00 92.19 187 GLN A CA 1
ATOM 1446 C C . GLN A 1 187 ? -26.840 2.853 26.263 1.00 92.19 187 GLN A C 1
ATOM 1448 O O . GLN A 1 187 ? -27.599 3.167 27.177 1.00 92.19 187 GLN A O 1
ATOM 1453 N N . ASP A 1 188 ? -26.796 1.611 25.779 1.00 91.00 188 ASP A N 1
ATOM 1454 C CA . ASP A 1 188 ? -27.633 0.531 26.307 1.00 91.00 188 ASP A CA 1
ATOM 1455 C C . ASP A 1 188 ? -27.339 0.251 27.793 1.00 91.00 188 ASP A C 1
ATOM 1457 O O . ASP A 1 188 ? -28.262 -0.012 28.567 1.00 91.00 188 ASP A O 1
ATOM 1461 N N . LEU A 1 189 ? -26.078 0.366 28.230 1.00 89.69 189 LEU A N 1
ATOM 1462 C CA . LEU A 1 189 ? -25.733 0.274 29.652 1.00 89.69 189 LEU A CA 1
ATOM 1463 C C . LEU A 1 189 ? -26.148 1.498 30.460 1.00 89.69 189 LEU A C 1
ATOM 1465 O O . LEU A 1 189 ? -26.584 1.335 31.596 1.00 89.69 189 LEU A O 1
ATOM 1469 N N . ILE A 1 190 ? -26.049 2.706 29.905 1.00 92.50 190 ILE A N 1
ATOM 1470 C CA . ILE A 1 190 ? -26.583 3.905 30.565 1.00 92.50 190 ILE A CA 1
ATOM 1471 C C . ILE A 1 190 ? -28.081 3.716 30.819 1.00 92.50 190 ILE A C 1
ATOM 1473 O O . ILE A 1 190 ? -28.525 3.851 31.956 1.00 92.50 190 ILE A O 1
ATOM 1477 N N . ASN A 1 191 ? -28.829 3.300 29.793 1.00 96.25 191 ASN A N 1
ATOM 1478 C CA . ASN A 1 191 ? -30.266 3.050 29.888 1.00 96.25 191 ASN A CA 1
ATOM 1479 C C . ASN A 1 191 ? -30.588 1.999 30.962 1.00 96.25 191 ASN A C 1
ATOM 1481 O O . ASN A 1 191 ? -31.513 2.191 31.746 1.00 96.25 191 ASN A O 1
ATOM 1485 N N . LEU A 1 192 ? -29.801 0.917 31.037 1.00 93.38 192 LEU A N 1
ATOM 1486 C CA . LEU A 1 192 ? -29.942 -0.102 32.079 1.00 93.38 192 LEU A CA 1
ATOM 1487 C C . LEU A 1 192 ? -29.689 0.475 33.481 1.00 93.38 192 LEU A C 1
ATOM 1489 O O . LEU A 1 192 ? -30.444 0.200 34.410 1.00 93.38 192 LEU A O 1
ATOM 1493 N N . GLY A 1 193 ? -28.622 1.257 33.654 1.00 91.88 193 GLY A N 1
ATOM 1494 C CA . GLY A 1 193 ? -28.266 1.855 34.942 1.00 91.88 193 GLY A CA 1
ATOM 1495 C C . GLY A 1 193 ? -29.280 2.889 35.441 1.00 91.88 193 GLY A C 1
ATOM 1496 O O . GLY A 1 193 ? -29.378 3.112 36.646 1.00 91.88 193 GLY A O 1
ATOM 1497 N N . GLU A 1 194 ? -30.055 3.484 34.533 1.00 95.12 194 GLU A N 1
ATOM 1498 C CA . GLU A 1 194 ? -31.108 4.462 34.827 1.00 95.12 194 GLU A CA 1
ATOM 1499 C C . GLU A 1 194 ? -32.495 3.834 35.056 1.00 95.12 194 GLU A C 1
ATOM 1501 O O . GLU A 1 194 ? -33.444 4.549 35.389 1.00 95.12 194 GLU A O 1
ATOM 1506 N N . GLU A 1 195 ? -32.639 2.509 34.923 1.00 95.62 195 GLU A N 1
ATOM 1507 C CA . GLU A 1 195 ? -33.911 1.833 35.186 1.00 95.62 195 GLU A CA 1
ATOM 1508 C C . GLU A 1 195 ? -34.388 2.063 36.639 1.00 95.62 195 GLU A C 1
ATOM 1510 O O . GLU A 1 195 ? -33.611 1.928 37.593 1.00 95.62 195 GLU A O 1
ATOM 1515 N N . PRO A 1 196 ? -35.687 2.354 36.859 1.00 93.12 196 PRO A N 1
ATOM 1516 C CA . PRO A 1 196 ? -36.223 2.538 38.202 1.00 93.12 196 PRO A CA 1
ATOM 1517 C C . PRO A 1 196 ? -35.970 1.324 39.105 1.00 93.12 196 PRO A C 1
ATOM 1519 O O . PRO A 1 196 ? -36.329 0.191 38.780 1.00 93.12 196 PRO A O 1
ATOM 1522 N N . GLY A 1 197 ? -35.381 1.566 40.278 1.00 89.56 197 GLY A N 1
ATOM 1523 C CA . GLY A 1 197 ? -35.057 0.508 41.240 1.00 89.56 197 GLY A CA 1
ATOM 1524 C C . GLY A 1 197 ? -33.829 -0.332 40.869 1.00 89.56 197 GLY A C 1
ATOM 1525 O O . GLY A 1 197 ? -33.645 -1.416 41.433 1.00 89.56 197 GLY A O 1
ATOM 1526 N N . MET A 1 198 ? -32.997 0.131 39.931 1.00 91.69 198 MET A N 1
ATOM 1527 C CA . MET A 1 198 ? -31.691 -0.463 39.669 1.00 91.69 198 MET A CA 1
ATOM 1528 C C . MET A 1 198 ? -30.736 -0.218 40.848 1.00 91.69 198 MET A C 1
ATOM 1530 O O . MET A 1 198 ? -30.687 0.869 41.420 1.00 91.69 198 MET A O 1
ATOM 1534 N N . THR A 1 199 ? -29.971 -1.246 41.214 1.00 88.00 199 THR A N 1
ATOM 1535 C CA . THR A 1 199 ? -28.888 -1.175 42.209 1.00 88.00 199 THR A CA 1
ATOM 1536 C C . THR A 1 199 ? -27.581 -1.578 41.546 1.00 88.00 199 THR A C 1
ATOM 1538 O O . THR A 1 199 ? -27.605 -2.321 40.562 1.00 88.00 199 THR A O 1
ATOM 1541 N N . LEU A 1 200 ? -26.434 -1.145 42.077 1.00 81.75 200 LEU A N 1
ATOM 1542 C CA . LEU A 1 200 ? -25.138 -1.497 41.493 1.00 81.75 200 LEU A CA 1
ATOM 1543 C C . LEU A 1 200 ? -24.940 -3.025 41.344 1.00 81.75 200 LEU A C 1
ATOM 1545 O O . LEU A 1 200 ? -24.587 -3.461 40.246 1.00 81.75 200 LEU A O 1
ATOM 1549 N N . PRO A 1 201 ? -25.227 -3.876 42.352 1.00 84.56 201 PRO A N 1
ATOM 1550 C CA . PRO A 1 201 ? -25.089 -5.324 42.185 1.00 84.56 201 PRO A CA 1
ATOM 1551 C C . PRO A 1 201 ? -25.988 -5.899 41.083 1.00 84.56 201 PRO A C 1
ATOM 1553 O O . PRO A 1 201 ? -25.567 -6.785 40.338 1.00 84.56 201 PRO A O 1
ATOM 1556 N N . ARG A 1 202 ? -27.224 -5.393 40.950 1.00 87.00 202 ARG A N 1
ATOM 1557 C CA . ARG A 1 202 ? -28.161 -5.833 39.906 1.00 87.00 202 ARG A CA 1
ATOM 1558 C C . ARG A 1 202 ? -27.707 -5.369 38.522 1.00 87.00 202 ARG A C 1
ATOM 1560 O O . ARG A 1 202 ? -27.770 -6.160 37.585 1.00 87.00 202 ARG A O 1
ATOM 1567 N N . PHE A 1 203 ? -27.215 -4.139 38.418 1.00 86.62 203 PHE A N 1
ATOM 1568 C CA . PHE A 1 203 ? -26.647 -3.570 37.201 1.00 86.62 203 PHE A CA 1
ATOM 1569 C C . PHE A 1 203 ? -25.471 -4.412 36.692 1.00 86.62 203 PHE A C 1
ATOM 1571 O O . PHE A 1 203 ? -25.524 -4.917 35.572 1.00 86.62 203 PHE A O 1
ATOM 1578 N N . LEU A 1 204 ? -24.467 -4.655 37.544 1.00 84.50 204 LEU A N 1
ATOM 1579 C CA . LEU A 1 204 ? -23.283 -5.453 37.199 1.00 84.50 204 LEU A CA 1
ATOM 1580 C C . LEU A 1 204 ? -23.654 -6.889 36.819 1.00 84.50 20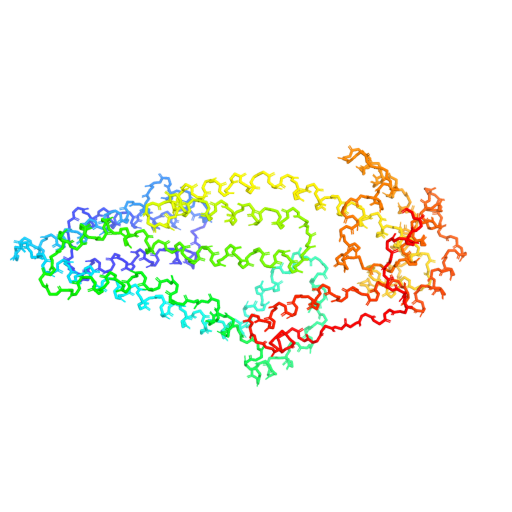4 LEU A C 1
ATOM 1582 O O . LEU A 1 204 ? -23.131 -7.438 35.850 1.00 84.50 204 LEU A O 1
ATOM 1586 N N . LYS A 1 205 ? -24.592 -7.495 37.556 1.00 84.38 205 LYS A N 1
ATOM 1587 C CA . LYS A 1 205 ? -25.094 -8.834 37.249 1.00 84.38 205 LYS A CA 1
ATOM 1588 C C . LYS A 1 205 ? -25.729 -8.885 35.857 1.00 84.38 205 LYS A C 1
ATOM 1590 O O . LYS A 1 205 ? -25.337 -9.725 35.055 1.00 84.38 205 LYS A O 1
ATOM 1595 N N . ILE A 1 206 ? -26.668 -7.983 35.557 1.00 86.06 206 ILE A N 1
ATOM 1596 C CA . ILE A 1 206 ? -27.361 -7.960 34.259 1.00 86.06 206 ILE A CA 1
ATOM 1597 C C . ILE A 1 206 ? -26.379 -7.658 33.124 1.00 86.06 206 ILE A C 1
ATOM 1599 O O . ILE A 1 206 ? -26.459 -8.299 32.077 1.00 86.06 206 ILE A O 1
ATOM 1603 N N . GLN A 1 207 ? -25.442 -6.730 33.333 1.00 86.19 207 GLN A N 1
ATOM 1604 C CA . GLN A 1 207 ? -24.391 -6.412 32.369 1.00 86.19 207 GLN A CA 1
ATOM 1605 C C . GLN A 1 207 ? -23.605 -7.668 31.964 1.00 86.19 207 GLN A C 1
ATOM 1607 O O . GLN A 1 207 ? -23.434 -7.911 30.772 1.00 86.19 207 GLN A O 1
ATOM 1612 N N . ILE A 1 208 ? -23.170 -8.476 32.937 1.00 82.69 208 ILE A N 1
ATOM 1613 C CA . ILE A 1 208 ? -22.399 -9.706 32.698 1.00 82.69 208 ILE A CA 1
ATOM 1614 C C . ILE A 1 208 ? -23.275 -10.803 32.078 1.00 82.69 208 ILE A C 1
ATOM 1616 O O . ILE A 1 208 ? -22.867 -11.451 31.113 1.00 82.69 208 ILE A O 1
ATOM 1620 N N . GLU A 1 209 ? -24.484 -11.016 32.607 1.00 83.38 209 GLU A N 1
ATOM 1621 C CA . GLU A 1 209 ? -25.412 -12.060 32.140 1.00 83.38 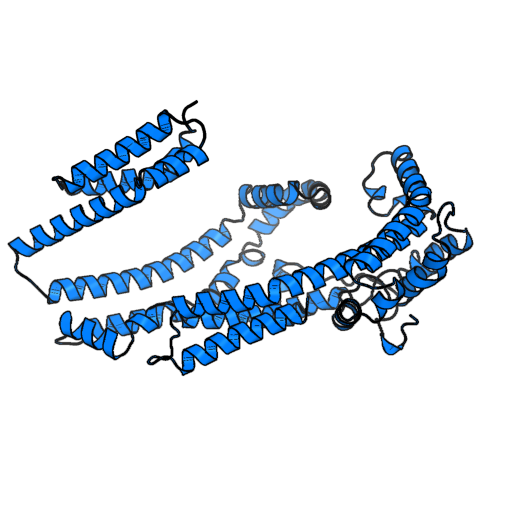209 GLU A CA 1
ATOM 1622 C C . GLU A 1 209 ? -25.884 -11.828 30.700 1.00 83.38 209 GLU A C 1
ATOM 1624 O O . GLU A 1 209 ? -26.130 -12.786 29.971 1.00 83.38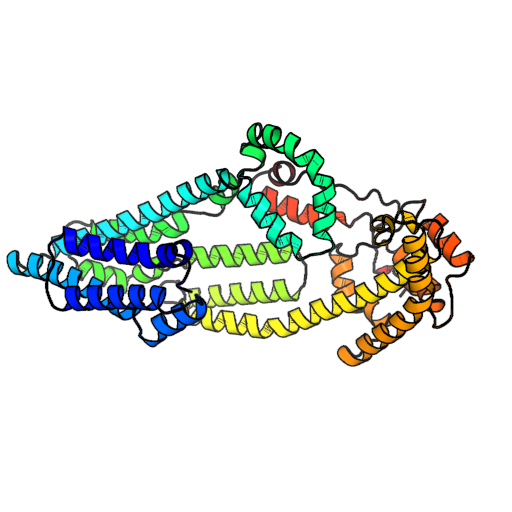 209 GLU A O 1
ATOM 1629 N N . LYS A 1 210 ? -25.993 -10.563 30.279 1.00 85.44 210 LYS A N 1
ATOM 1630 C CA . LYS A 1 210 ? -26.356 -10.184 28.907 1.00 85.44 210 LYS A CA 1
ATOM 1631 C C . LYS A 1 210 ? -25.146 -9.900 28.009 1.00 85.44 210 LYS A C 1
ATOM 1633 O O . LYS A 1 210 ? -25.339 -9.609 26.833 1.00 85.44 210 LYS A O 1
ATOM 1638 N N . GLY A 1 211 ? -23.922 -9.950 28.544 1.00 79.94 211 GLY A N 1
ATOM 1639 C CA . GLY A 1 211 ? -22.689 -9.684 27.795 1.00 79.94 211 GLY A CA 1
ATOM 1640 C C . GLY A 1 211 ? -22.530 -8.245 27.311 1.00 79.94 211 GLY A C 1
ATOM 1641 O O . GLY A 1 211 ? -21.832 -7.988 26.329 1.00 79.94 211 GLY A O 1
ATOM 1642 N N . MET A 1 212 ? -23.183 -7.296 27.978 1.00 81.19 212 MET A N 1
ATOM 1643 C CA . MET A 1 212 ? -23.135 -5.879 27.617 1.00 81.19 212 MET A CA 1
ATOM 1644 C C . MET A 1 212 ? -21.748 -5.276 27.883 1.00 81.19 212 MET A C 1
ATOM 1646 O O . MET A 1 212 ? -21.336 -4.359 27.181 1.00 81.19 212 MET A O 1
ATOM 1650 N N . ASP A 1 213 ? -20.986 -5.824 28.839 1.00 75.81 213 ASP A N 1
ATOM 1651 C CA . ASP A 1 213 ? -19.567 -5.492 29.023 1.00 75.81 213 ASP A CA 1
ATOM 1652 C C . ASP A 1 213 ? -18.731 -5.853 27.788 1.00 75.81 213 ASP A C 1
ATOM 1654 O O . ASP A 1 213 ? -17.858 -5.083 27.397 1.00 75.81 213 ASP A O 1
ATOM 1658 N N . LYS A 1 214 ? -19.038 -6.984 27.136 1.00 78.19 214 LYS A N 1
ATOM 1659 C CA . LYS A 1 214 ? -18.358 -7.440 25.914 1.00 78.19 214 LYS A CA 1
ATOM 1660 C C . LYS A 1 214 ? -18.741 -6.625 24.697 1.00 78.19 214 LYS A C 1
ATOM 1662 O O . LYS A 1 214 ? -17.871 -6.256 23.914 1.00 78.19 214 LYS A O 1
ATOM 1667 N N . ALA A 1 215 ? -20.017 -6.282 24.564 1.00 74.00 215 ALA A N 1
ATOM 1668 C CA . ALA A 1 215 ? -20.501 -5.446 23.469 1.00 74.00 215 ALA A CA 1
ATOM 1669 C C . ALA A 1 215 ? -19.838 -4.055 23.425 1.00 74.00 215 ALA A C 1
ATOM 1671 O O . ALA A 1 215 ? -19.739 -3.460 22.351 1.00 74.00 215 ALA A O 1
ATOM 1672 N N . MET A 1 216 ? -19.355 -3.544 24.563 1.00 75.38 216 MET A N 1
ATOM 1673 C CA . MET A 1 216 ? -18.623 -2.276 24.644 1.00 75.38 216 MET A CA 1
ATOM 1674 C C . MET A 1 216 ? -17.134 -2.366 24.286 1.00 75.38 216 MET A C 1
ATOM 1676 O O . MET A 1 216 ? -16.495 -1.329 24.145 1.00 75.38 216 MET A O 1
ATOM 1680 N N . GLU A 1 217 ? -16.556 -3.559 24.095 1.00 73.88 217 GLU A N 1
ATOM 1681 C CA . GLU A 1 217 ? -15.122 -3.712 23.772 1.00 73.88 217 GLU A CA 1
ATOM 1682 C C . GLU A 1 217 ? -14.759 -3.221 22.346 1.00 73.88 217 GLU A C 1
ATOM 1684 O O . GLU A 1 217 ? -13.619 -3.366 21.911 1.00 73.88 217 GLU A O 1
ATOM 1689 N N . GLY A 1 218 ? -15.704 -2.640 21.593 1.00 72.62 218 GLY A N 1
ATOM 1690 C CA . GLY A 1 218 ? -15.456 -2.093 20.252 1.00 72.62 218 GLY A CA 1
ATOM 1691 C C . GLY A 1 218 ? -15.418 -3.149 19.145 1.00 72.62 218 GLY A C 1
ATOM 1692 O O . GLY A 1 218 ? -14.907 -2.899 18.055 1.00 72.62 218 GLY A O 1
ATOM 1693 N N . SER A 1 219 ? -15.977 -4.333 19.404 1.00 77.00 219 SER A N 1
ATOM 1694 C CA . SER A 1 219 ? -15.982 -5.456 18.465 1.00 77.00 219 SER A CA 1
ATOM 1695 C C . SER A 1 219 ? -16.541 -5.073 17.094 1.00 77.00 219 SER A C 1
ATOM 1697 O O . SER A 1 219 ? -15.924 -5.368 16.073 1.00 77.00 219 SER A O 1
ATOM 1699 N N . GLN A 1 220 ? -17.673 -4.366 17.055 1.00 80.38 220 GLN A N 1
ATOM 1700 C CA . GLN A 1 220 ? -18.306 -3.970 15.798 1.00 80.38 220 GLN A CA 1
ATOM 1701 C C . GLN A 1 220 ? -17.416 -3.033 14.967 1.00 80.38 220 GLN A C 1
ATOM 1703 O O . GLN A 1 220 ? -17.345 -3.186 13.751 1.00 80.38 220 GLN A O 1
ATOM 1708 N N . ALA A 1 221 ? -16.675 -2.125 15.611 1.00 81.75 221 ALA A N 1
ATOM 1709 C CA . ALA A 1 221 ? -15.707 -1.273 14.921 1.00 81.75 221 ALA A CA 1
ATOM 1710 C C . ALA A 1 221 ? -14.575 -2.095 14.293 1.00 81.75 221 ALA A C 1
ATOM 1712 O O . ALA A 1 221 ? -14.150 -1.818 13.173 1.00 81.75 221 ALA A O 1
ATOM 1713 N N . GLN A 1 222 ? -14.118 -3.142 14.987 1.00 85.25 222 GLN A N 1
ATOM 1714 C CA . GLN A 1 222 ? -13.123 -4.064 14.449 1.00 85.25 222 GLN A CA 1
ATOM 1715 C C . GLN A 1 222 ? -13.641 -4.820 13.216 1.00 85.25 222 GLN A C 1
ATOM 1717 O O . GLN A 1 222 ? -12.885 -4.972 12.261 1.00 85.25 222 GLN A O 1
ATOM 1722 N N . LEU A 1 223 ? -14.908 -5.255 13.200 1.00 88.31 223 LEU A N 1
ATOM 1723 C CA . LEU A 1 223 ? -15.507 -5.890 12.019 1.00 88.31 223 LEU A CA 1
ATOM 1724 C C . LEU A 1 223 ? -15.530 -4.932 10.823 1.00 88.31 223 LEU A C 1
ATOM 1726 O O . LEU A 1 223 ? -15.012 -5.282 9.764 1.00 88.31 223 LEU A O 1
ATOM 1730 N N . THR A 1 224 ? -16.056 -3.717 11.014 1.00 87.38 224 THR A N 1
ATOM 1731 C CA . THR A 1 224 ? -16.110 -2.691 9.962 1.00 87.38 224 THR A CA 1
ATOM 1732 C C . THR A 1 224 ? -14.718 -2.386 9.402 1.00 87.38 224 THR A C 1
ATOM 1734 O O . THR A 1 224 ? -14.557 -2.243 8.192 1.00 87.38 224 THR A O 1
ATOM 1737 N N . ALA A 1 225 ? -13.693 -2.333 10.260 1.00 87.81 225 ALA A N 1
ATOM 1738 C CA . ALA A 1 225 ? -12.314 -2.119 9.828 1.00 87.81 225 ALA A CA 1
ATOM 1739 C C . ALA A 1 225 ? -11.781 -3.276 8.964 1.00 87.81 225 ALA A C 1
ATOM 1741 O O . ALA A 1 225 ? -11.181 -3.027 7.923 1.00 87.81 225 ALA A O 1
ATOM 1742 N N . ILE A 1 226 ? -12.027 -4.533 9.348 1.00 90.69 226 ILE A N 1
ATOM 1743 C CA . ILE A 1 226 ? -11.584 -5.704 8.569 1.00 90.69 226 ILE A CA 1
ATOM 1744 C C . ILE A 1 226 ? -12.283 -5.750 7.204 1.00 90.69 226 ILE A C 1
ATOM 1746 O O . ILE A 1 226 ? -11.648 -6.049 6.193 1.00 90.69 226 ILE A O 1
ATOM 1750 N N . GLU A 1 227 ? -13.582 -5.445 7.158 1.00 94.56 227 GLU A N 1
ATOM 1751 C CA . GLU A 1 227 ? -14.344 -5.395 5.905 1.00 94.56 227 GLU A CA 1
ATOM 1752 C C . GLU A 1 227 ? -13.810 -4.295 4.976 1.00 94.56 227 GLU A C 1
ATOM 1754 O O . GLU A 1 227 ? -13.564 -4.560 3.799 1.00 94.56 227 GLU A O 1
ATOM 1759 N N . LEU A 1 228 ? -13.513 -3.111 5.519 1.00 91.50 228 LEU A N 1
ATOM 1760 C CA . LEU A 1 228 ? -12.891 -2.020 4.768 1.00 91.50 228 LEU A CA 1
ATOM 1761 C C . LEU A 1 228 ? -11.491 -2.384 4.249 1.00 91.50 228 LEU A C 1
ATOM 1763 O O . LEU A 1 228 ? -11.172 -2.113 3.091 1.00 91.50 228 LEU A O 1
ATOM 1767 N N . GLU A 1 229 ? -10.652 -3.013 5.075 1.00 93.44 229 GLU A N 1
ATOM 1768 C CA . GLU A 1 229 ? -9.320 -3.472 4.662 1.00 93.44 229 GLU A CA 1
ATOM 1769 C C . GLU A 1 229 ? -9.399 -4.498 3.517 1.00 93.44 229 GLU A C 1
ATOM 1771 O O . GLU A 1 229 ? -8.575 -4.467 2.600 1.00 93.44 229 GLU A O 1
ATOM 1776 N N . LEU A 1 230 ? -10.400 -5.386 3.536 1.00 96.69 230 LEU A N 1
ATOM 1777 C CA . LEU A 1 230 ? -10.640 -6.348 2.461 1.00 96.69 230 LEU A CA 1
ATOM 1778 C C . LEU A 1 230 ? -11.099 -5.667 1.165 1.00 96.69 230 LEU A C 1
ATOM 1780 O O . LEU A 1 230 ? -10.604 -6.005 0.088 1.00 96.69 230 LEU A O 1
ATOM 1784 N N . GLU A 1 231 ? -12.032 -4.718 1.246 1.00 96.00 231 GLU A N 1
ATOM 1785 C CA . GLU A 1 231 ? -12.465 -3.934 0.084 1.00 96.00 231 GLU A CA 1
ATOM 1786 C C . GLU A 1 231 ? -11.289 -3.178 -0.536 1.00 96.00 231 GLU A C 1
ATOM 1788 O O . GLU A 1 231 ? -11.055 -3.273 -1.743 1.00 96.00 231 GLU A O 1
ATOM 1793 N N . TYR A 1 232 ? -10.482 -2.517 0.295 1.00 93.50 232 TYR A N 1
ATOM 1794 C CA . TYR A 1 232 ? -9.283 -1.817 -0.149 1.00 93.50 232 TYR A CA 1
ATOM 1795 C C . TYR A 1 232 ? -8.290 -2.766 -0.834 1.00 93.50 232 TYR A C 1
ATOM 1797 O O . TYR A 1 232 ? -7.789 -2.463 -1.919 1.00 93.50 232 TYR A O 1
ATOM 1805 N N . ALA A 1 233 ? -8.045 -3.948 -0.254 1.00 95.12 233 ALA A N 1
ATOM 1806 C CA . ALA A 1 233 ? -7.184 -4.966 -0.853 1.00 95.12 233 ALA A CA 1
ATOM 1807 C C . ALA A 1 233 ? -7.690 -5.428 -2.230 1.00 95.12 233 ALA A C 1
ATOM 1809 O O . ALA A 1 233 ? -6.885 -5.627 -3.142 1.00 95.12 233 ALA A O 1
ATOM 1810 N N . LYS A 1 234 ? -9.011 -5.564 -2.404 1.00 97.00 234 LYS A N 1
ATOM 1811 C CA . LYS A 1 234 ? -9.641 -5.948 -3.678 1.00 97.00 234 LYS A CA 1
ATOM 1812 C C . LYS A 1 234 ? -9.547 -4.853 -4.734 1.00 97.00 234 LYS A C 1
ATOM 1814 O O . LYS A 1 234 ? -9.253 -5.155 -5.885 1.00 97.00 234 LYS A O 1
ATOM 1819 N N . VAL A 1 235 ? -9.759 -3.596 -4.349 1.00 94.56 235 VAL A N 1
ATOM 1820 C CA . VAL A 1 235 ? -9.678 -2.437 -5.255 1.00 94.56 235 VAL A CA 1
ATOM 1821 C C . VAL A 1 235 ? -8.249 -2.217 -5.740 1.00 94.56 235 VAL A C 1
ATOM 1823 O O . VAL A 1 235 ? -8.012 -2.028 -6.937 1.00 94.56 235 VAL A O 1
ATOM 1826 N N . GLN A 1 236 ? -7.295 -2.273 -4.807 1.00 91.50 236 GLN A N 1
ATOM 1827 C CA . GLN A 1 236 ? -5.878 -2.153 -5.119 1.00 91.50 236 GLN A CA 1
ATOM 1828 C C . GLN A 1 236 ? -5.377 -3.375 -5.884 1.00 91.50 236 GLN A C 1
ATOM 1830 O O . GLN A 1 236 ? -4.565 -3.224 -6.773 1.00 91.50 236 GLN A O 1
ATOM 1835 N N . ALA A 1 237 ? -5.828 -4.593 -5.585 1.00 94.94 237 ALA A N 1
ATOM 1836 C CA . ALA A 1 237 ? -5.404 -5.792 -6.313 1.00 94.94 237 ALA A CA 1
ATOM 1837 C C . ALA A 1 237 ? -3.870 -5.878 -6.514 1.00 94.94 237 ALA A C 1
ATOM 1839 O O . ALA A 1 237 ? -3.388 -6.253 -7.580 1.00 94.94 237 ALA A O 1
ATOM 1840 N N . ILE A 1 238 ? -3.080 -5.508 -5.498 1.00 90.50 238 ILE A N 1
ATOM 1841 C CA . ILE A 1 238 ? -1.603 -5.519 -5.568 1.00 90.50 238 ILE A CA 1
ATOM 1842 C C . ILE A 1 238 ? -1.073 -6.959 -5.605 1.00 90.50 238 ILE A C 1
ATOM 1844 O O . ILE A 1 238 ? -0.114 -7.270 -6.313 1.00 90.50 238 ILE A O 1
ATOM 1848 N N . SER A 1 239 ? -1.715 -7.846 -4.844 1.00 95.31 239 SER A N 1
ATOM 1849 C CA . SER A 1 239 ? -1.366 -9.258 -4.727 1.00 95.31 239 SER A CA 1
ATOM 1850 C C . SER A 1 239 ? -2.616 -10.077 -4.393 1.00 95.31 239 SER A C 1
ATOM 1852 O O . SER A 1 239 ? -3.408 -9.640 -3.549 1.00 95.31 239 SER A O 1
ATOM 1854 N N . PRO A 1 240 ? -2.788 -11.277 -4.979 1.00 97.94 240 PRO A N 1
ATOM 1855 C CA . PRO A 1 240 ? -3.881 -12.173 -4.608 1.00 97.94 240 PRO A CA 1
ATOM 1856 C C . PRO A 1 240 ? -3.772 -12.614 -3.146 1.00 97.94 240 PRO A C 1
ATOM 1858 O O . PRO A 1 240 ? -4.785 -12.830 -2.485 1.00 97.94 240 PRO A O 1
ATOM 1861 N N . TYR A 1 241 ? -2.553 -12.706 -2.616 1.00 98.19 241 TYR A N 1
ATOM 1862 C CA . TYR A 1 241 ? -2.311 -13.187 -1.262 1.00 98.19 241 TYR A CA 1
ATOM 1863 C C . TYR A 1 241 ? -2.731 -12.169 -0.199 1.00 98.19 241 TYR A C 1
ATOM 1865 O O . TYR A 1 241 ? -3.132 -12.567 0.891 1.00 98.19 241 TYR A O 1
ATOM 1873 N N . ILE A 1 242 ? -2.689 -10.862 -0.497 1.00 96.88 242 ILE A N 1
ATOM 1874 C CA . ILE A 1 242 ? -3.196 -9.832 0.430 1.00 96.88 242 ILE A CA 1
ATOM 1875 C C . ILE A 1 242 ? -4.714 -9.976 0.555 1.00 96.88 242 ILE A C 1
ATOM 1877 O O . ILE A 1 242 ? -5.249 -9.934 1.659 1.00 96.88 242 ILE A O 1
ATOM 1881 N N . ILE A 1 243 ? -5.400 -10.216 -0.566 1.00 98.25 243 ILE A N 1
ATOM 1882 C CA . ILE A 1 243 ? -6.845 -10.462 -0.583 1.00 98.25 243 ILE A CA 1
ATOM 1883 C C . ILE A 1 243 ? -7.167 -11.728 0.222 1.00 98.25 243 ILE A C 1
ATOM 1885 O O . ILE A 1 243 ? -7.986 -11.664 1.133 1.00 98.25 243 ILE A O 1
ATOM 1889 N N . GLN A 1 244 ? -6.475 -12.842 -0.038 1.00 98.56 244 GLN A N 1
ATOM 1890 C CA . GLN A 1 244 ? -6.682 -14.105 0.687 1.00 98.56 244 GLN A CA 1
ATOM 1891 C C . GLN A 1 244 ? -6.452 -13.964 2.195 1.00 98.56 244 GLN A C 1
ATOM 1893 O O . GLN A 1 244 ? -7.248 -14.468 2.986 1.00 98.56 244 GLN A O 1
ATOM 1898 N N . GLN A 1 245 ? -5.404 -13.242 2.607 1.00 98.38 245 GLN A N 1
ATOM 1899 C CA . GLN A 1 245 ? -5.158 -12.955 4.018 1.00 98.38 245 GLN A CA 1
ATOM 1900 C C . GLN A 1 245 ? -6.352 -12.230 4.647 1.00 98.38 245 GLN A C 1
ATOM 1902 O O . GLN A 1 245 ? -6.832 -12.640 5.703 1.00 98.38 245 GLN A O 1
ATOM 1907 N N . LYS A 1 246 ? -6.855 -11.172 4.001 1.00 98.12 246 LYS A N 1
ATOM 1908 C CA . LYS A 1 246 ? -7.982 -10.384 4.519 1.00 98.12 246 LYS A CA 1
ATOM 1909 C C . LYS A 1 246 ? -9.298 -11.158 4.521 1.00 98.12 246 LYS A C 1
ATOM 1911 O O . LYS A 1 246 ? -10.097 -10.997 5.441 1.00 98.12 246 LYS A O 1
ATOM 1916 N N . GLU A 1 247 ? -9.499 -12.055 3.561 1.00 98.62 247 GLU A N 1
ATOM 1917 C CA . GLU A 1 247 ? -10.629 -12.990 3.570 1.00 98.62 247 GLU A CA 1
ATOM 1918 C C . GLU A 1 247 ? -10.541 -13.977 4.743 1.00 98.62 247 GLU A C 1
ATOM 1920 O O . GLU A 1 247 ? -11.546 -14.217 5.413 1.00 98.62 247 GLU A O 1
ATOM 1925 N N . GLU A 1 248 ? -9.349 -14.501 5.046 1.00 98.62 248 GLU A N 1
ATOM 1926 C CA . GLU A 1 248 ? -9.122 -15.410 6.178 1.00 98.62 248 GLU A CA 1
ATOM 1927 C C . GLU A 1 248 ? -9.286 -14.696 7.532 1.00 98.62 248 GLU A C 1
ATOM 1929 O O . GLU A 1 248 ? -9.897 -15.251 8.446 1.00 98.62 248 GLU A O 1
ATOM 1934 N N . GLU A 1 249 ? -8.822 -13.446 7.657 1.00 97.81 249 GLU A N 1
ATOM 1935 C CA . GLU A 1 249 ? -9.044 -12.601 8.842 1.00 97.81 249 GLU A CA 1
ATOM 1936 C C . GLU A 1 249 ? -10.542 -12.344 9.082 1.00 97.81 249 GLU A C 1
ATOM 1938 O O . GLU A 1 249 ? -11.036 -12.527 10.200 1.00 97.81 249 GLU A O 1
ATOM 1943 N N . LEU A 1 250 ? -11.292 -11.990 8.031 1.00 98.00 250 LEU A N 1
ATOM 1944 C CA . LEU A 1 250 ? -12.737 -11.769 8.115 1.00 98.00 250 LEU A CA 1
ATOM 1945 C C . LEU A 1 250 ? -13.495 -13.055 8.463 1.00 98.00 250 LEU A C 1
ATOM 1947 O O . LEU A 1 250 ? -14.400 -13.037 9.302 1.00 98.00 250 LEU A O 1
ATOM 1951 N N . ALA A 1 251 ? -13.128 -14.178 7.842 1.00 98.44 251 ALA A N 1
ATOM 1952 C CA . ALA A 1 251 ? -13.727 -15.478 8.121 1.00 98.44 251 ALA A CA 1
ATOM 1953 C C . ALA A 1 251 ? -13.470 -15.915 9.570 1.00 98.44 251 ALA A C 1
ATOM 1955 O O . ALA A 1 251 ? -14.402 -16.355 10.247 1.00 98.44 251 ALA A O 1
ATOM 1956 N N . LEU A 1 252 ? -12.242 -15.732 10.070 1.00 97.88 252 LEU A N 1
ATOM 1957 C CA . LEU A 1 252 ? -11.889 -15.991 11.464 1.00 97.88 252 LEU A CA 1
ATOM 1958 C C . LEU A 1 252 ? -12.755 -15.156 12.410 1.00 97.88 252 LEU A C 1
ATOM 1960 O O . LEU A 1 252 ? -13.329 -15.702 13.354 1.00 97.88 252 LEU A O 1
ATOM 1964 N N . TYR A 1 253 ? -12.868 -13.850 12.156 1.00 95.94 253 TYR A N 1
ATOM 1965 C CA . TYR A 1 253 ? -13.677 -12.966 12.987 1.00 95.94 253 TYR A CA 1
ATOM 1966 C C . TYR A 1 253 ? -15.146 -13.415 13.007 1.00 95.94 253 TYR A C 1
ATOM 1968 O O . TYR A 1 253 ? -15.728 -13.574 14.082 1.00 95.94 253 TYR A O 1
ATOM 1976 N N . LYS A 1 254 ? -15.745 -13.674 11.834 1.00 96.44 254 LYS A N 1
ATOM 1977 C CA . LYS A 1 254 ? -17.151 -14.106 11.710 1.00 96.44 254 LYS A CA 1
ATOM 1978 C C . LYS A 1 254 ? -17.401 -15.440 12.409 1.00 96.44 254 LYS A C 1
ATOM 1980 O O . LYS A 1 254 ? -18.384 -15.571 13.135 1.00 96.44 254 LYS A O 1
ATOM 1985 N N . HIS A 1 255 ? -16.493 -16.399 12.253 1.00 97.12 255 HIS A N 1
ATOM 1986 C CA . HIS A 1 255 ? -16.575 -17.689 12.929 1.00 97.12 255 HIS A CA 1
ATOM 1987 C C . HIS A 1 255 ? -16.505 -17.540 14.455 1.00 97.12 255 HIS A C 1
ATOM 1989 O O . HIS A 1 255 ? -17.385 -18.027 15.160 1.00 97.12 255 HIS A O 1
ATOM 1995 N N . MET A 1 256 ? -15.518 -16.799 14.972 1.00 95.44 256 MET A N 1
ATOM 1996 C CA . MET A 1 256 ? -15.383 -16.578 16.415 1.00 95.44 256 MET A CA 1
ATOM 1997 C C . MET A 1 256 ? -16.554 -15.791 17.010 1.00 95.44 256 MET A C 1
ATOM 1999 O O . MET A 1 256 ? -16.925 -16.035 18.155 1.00 95.44 256 MET A O 1
ATOM 2003 N N . SER A 1 257 ? -17.122 -14.852 16.251 1.00 92.81 257 SER A N 1
ATOM 2004 C CA . SER A 1 257 ? -18.317 -14.106 16.657 1.00 92.81 257 SER A CA 1
ATOM 2005 C C . SER A 1 257 ? -19.519 -15.039 16.783 1.00 92.81 257 SER A C 1
ATOM 2007 O O . SER A 1 257 ? -20.228 -14.982 17.779 1.00 92.81 257 SER A O 1
ATOM 2009 N N . ALA A 1 258 ? -19.714 -15.945 15.818 1.00 94.81 258 ALA A N 1
ATOM 2010 C CA . ALA A 1 258 ? -20.819 -16.904 15.825 1.00 94.81 258 ALA A CA 1
ATOM 2011 C C . ALA A 1 258 ? -20.738 -17.926 16.975 1.00 94.81 258 ALA A C 1
ATOM 2013 O O . ALA A 1 258 ? -21.769 -18.364 17.477 1.00 94.81 258 ALA A O 1
ATOM 2014 N N . GLU A 1 259 ? -19.529 -18.303 17.401 1.00 94.12 259 GLU A N 1
ATOM 2015 C CA . GLU A 1 259 ? -19.323 -19.202 18.547 1.00 94.12 259 GLU A CA 1
ATOM 2016 C C . GLU A 1 259 ? -19.376 -18.488 19.905 1.00 94.12 259 GLU A C 1
ATOM 2018 O O . GLU A 1 259 ? -19.501 -19.135 20.949 1.00 94.12 259 GLU A O 1
ATOM 2023 N N . ALA A 1 260 ? -19.234 -17.163 19.923 1.00 90.19 260 ALA A N 1
ATOM 2024 C CA . ALA A 1 260 ? -19.208 -16.407 21.161 1.00 90.19 260 ALA A CA 1
ATOM 2025 C C . ALA A 1 260 ? -20.620 -16.287 21.767 1.00 90.19 260 ALA A C 1
ATOM 2027 O O . ALA A 1 260 ? -21.559 -15.946 21.046 1.00 90.19 260 ALA A O 1
ATOM 2028 N N . PRO A 1 261 ? -20.783 -16.444 23.098 1.00 86.00 261 PRO A N 1
ATOM 2029 C CA . PRO A 1 261 ? -22.092 -16.378 23.761 1.00 86.00 261 PRO A CA 1
ATOM 2030 C C . PRO A 1 261 ? -22.906 -15.109 23.473 1.00 86.00 261 PRO A C 1
ATOM 2032 O O . PRO A 1 261 ? -24.132 -15.138 23.517 1.00 86.00 261 PRO A O 1
ATOM 2035 N N . TYR A 1 262 ? -22.222 -14.002 23.177 1.00 83.75 262 TYR A N 1
ATOM 2036 C CA . TYR A 1 262 ? -22.821 -12.682 22.977 1.00 83.75 262 TYR A CA 1
ATOM 2037 C C . TYR A 1 262 ? -22.575 -12.121 21.573 1.00 83.75 262 TYR A C 1
ATOM 2039 O O . TYR A 1 262 ? -22.691 -10.918 21.364 1.00 83.75 262 TYR A O 1
ATOM 2047 N N . GLY A 1 263 ? -22.157 -12.960 20.619 1.00 85.12 263 GLY A N 1
ATOM 2048 C CA . GLY A 1 263 ? -21.820 -12.497 19.269 1.00 85.12 263 GLY A CA 1
ATOM 2049 C C . GLY A 1 263 ? -20.524 -11.679 19.184 1.00 85.12 263 GLY A C 1
ATOM 2050 O O . GLY A 1 263 ? -20.212 -11.147 18.124 1.00 85.12 263 GLY A O 1
ATOM 2051 N N . VAL A 1 264 ? -19.773 -11.567 20.287 1.00 84.19 264 VAL A N 1
ATOM 2052 C CA . VAL A 1 264 ? -18.532 -10.789 20.383 1.00 84.19 264 VAL A CA 1
ATOM 2053 C C . VAL A 1 264 ? -17.350 -11.730 20.627 1.00 84.19 264 VAL A C 1
ATOM 2055 O O . VAL A 1 264 ? -17.275 -12.352 21.694 1.00 84.19 264 VAL A O 1
ATOM 2058 N N . PRO A 1 265 ? -16.408 -11.856 19.678 1.00 87.50 265 PRO A N 1
ATOM 2059 C CA . PRO A 1 265 ? -15.240 -12.695 19.842 1.00 87.50 265 PRO A CA 1
ATOM 2060 C C . PRO A 1 265 ? -14.366 -12.170 20.981 1.00 87.50 265 PRO A C 1
ATOM 2062 O O . PRO A 1 265 ? -14.204 -10.970 21.183 1.00 87.50 265 PRO A O 1
ATOM 2065 N N . ASN A 1 266 ? -13.731 -13.086 21.712 1.00 87.50 266 ASN A N 1
ATOM 2066 C CA . ASN A 1 266 ? -12.734 -12.701 22.704 1.00 87.50 266 ASN A CA 1
ATOM 2067 C C . ASN A 1 266 ? -11.559 -11.987 22.010 1.00 87.50 266 ASN A C 1
ATOM 2069 O O . ASN A 1 266 ? -10.799 -12.619 21.272 1.00 87.50 266 ASN A O 1
ATOM 2073 N N . SER A 1 267 ? -11.394 -10.694 22.289 1.00 83.19 267 SER A N 1
ATOM 2074 C CA . SER A 1 267 ? -10.422 -9.800 21.646 1.00 83.19 267 SER A CA 1
ATOM 2075 C C . SER A 1 267 ? -8.975 -10.302 21.743 1.00 83.19 267 SER A C 1
ATOM 2077 O O . SER A 1 267 ? -8.248 -10.313 20.748 1.00 83.19 267 SER A O 1
ATOM 2079 N N . LYS A 1 268 ? -8.559 -10.817 22.910 1.00 86.50 268 LYS A N 1
ATOM 2080 C CA . LYS A 1 268 ? -7.213 -11.393 23.109 1.00 86.50 268 LYS A CA 1
ATOM 2081 C C . LYS A 1 268 ? -6.990 -12.648 22.264 1.00 86.50 268 LYS A C 1
ATOM 2083 O O . LYS A 1 268 ? -5.954 -12.773 21.609 1.00 86.50 268 LYS A O 1
ATOM 2088 N N . LYS A 1 269 ? -7.952 -13.579 22.267 1.00 89.88 269 LYS A N 1
ATOM 2089 C CA . LYS A 1 269 ? -7.887 -14.811 21.465 1.00 89.88 269 LYS A CA 1
ATOM 2090 C C . LYS A 1 269 ? -7.886 -14.479 19.973 1.00 89.88 269 LYS A C 1
ATOM 2092 O O . LYS A 1 269 ? -7.057 -15.023 19.246 1.00 89.88 269 LYS A O 1
ATOM 2097 N N . TYR A 1 270 ? -8.752 -13.563 19.539 1.00 89.94 270 TYR A N 1
ATOM 2098 C CA . TYR A 1 270 ? -8.814 -13.110 18.152 1.00 89.94 270 TYR A CA 1
ATOM 2099 C C . TYR A 1 270 ? -7.480 -12.491 17.724 1.00 89.94 270 TYR A C 1
ATOM 2101 O O . TYR A 1 270 ? -6.900 -12.930 16.738 1.00 89.94 270 TYR A O 1
ATOM 2109 N N . GLY A 1 271 ? -6.915 -11.576 18.518 1.00 90.12 271 GLY A N 1
ATOM 2110 C CA . GLY A 1 271 ? -5.623 -10.951 18.220 1.00 90.12 271 GLY A CA 1
ATOM 2111 C C . GLY A 1 271 ? -4.442 -11.930 18.161 1.00 90.12 271 GLY A C 1
ATOM 2112 O O . GLY A 1 271 ? -3.472 -11.692 17.443 1.00 90.12 271 GLY A O 1
ATOM 2113 N N . TYR A 1 272 ? -4.487 -13.049 18.888 1.00 96.31 272 TYR A N 1
ATOM 2114 C CA . TYR A 1 272 ? -3.483 -14.110 18.754 1.00 96.31 272 TYR A CA 1
ATOM 2115 C C . TYR A 1 272 ? -3.671 -14.933 17.471 1.00 96.31 272 TYR A C 1
ATOM 2117 O O . TYR A 1 272 ? -2.698 -15.225 16.778 1.00 96.31 272 TYR A O 1
ATOM 2125 N N . LEU A 1 273 ? -4.911 -15.301 17.140 1.00 97.12 273 LEU A N 1
ATOM 2126 C CA . LEU A 1 273 ? -5.216 -16.089 15.943 1.00 97.12 273 LEU A CA 1
ATOM 2127 C C . LEU A 1 273 ? -5.025 -15.282 14.653 1.00 97.12 273 LEU A C 1
ATOM 2129 O O . LEU A 1 273 ? -4.446 -15.801 13.705 1.00 97.12 273 LEU A O 1
ATOM 2133 N N . ARG A 1 274 ? -5.397 -13.999 14.646 1.00 95.69 274 ARG A N 1
ATOM 2134 C CA . ARG A 1 274 ? -5.099 -13.062 13.557 1.00 95.69 274 ARG A CA 1
ATOM 2135 C C . ARG A 1 274 ? -3.595 -12.975 13.293 1.00 95.69 274 ARG A C 1
ATOM 2137 O O . ARG A 1 274 ? -3.174 -13.153 12.159 1.00 95.69 274 ARG A O 1
ATOM 2144 N N . ARG A 1 275 ? -2.766 -12.828 14.334 1.00 96.94 275 ARG A N 1
ATOM 2145 C CA . ARG A 1 275 ? -1.298 -12.822 14.178 1.00 96.94 275 ARG A CA 1
ATOM 2146 C C . ARG A 1 275 ? -0.742 -14.116 13.586 1.00 96.94 275 ARG A C 1
ATOM 2148 O O . ARG A 1 275 ? 0.256 -14.087 12.877 1.00 96.94 275 ARG A O 1
ATOM 2155 N N . LYS A 1 276 ? -1.376 -15.266 13.842 1.00 98.25 276 LYS A N 1
ATOM 2156 C CA . LYS A 1 276 ? -0.998 -16.518 13.164 1.00 98.25 276 LYS A CA 1
ATOM 2157 C C . LYS A 1 276 ? -1.289 -16.474 11.667 1.00 98.25 276 LYS A C 1
ATOM 2159 O O . LYS A 1 276 ? -0.484 -16.995 10.901 1.00 98.25 276 LYS A O 1
ATOM 2164 N N . ILE A 1 277 ? -2.412 -15.876 11.268 1.00 98.38 277 ILE A N 1
ATOM 2165 C CA . ILE A 1 277 ? -2.735 -15.646 9.856 1.00 98.38 277 ILE A CA 1
ATOM 2166 C C . ILE A 1 277 ? -1.685 -14.705 9.251 1.00 98.38 277 ILE A C 1
ATOM 2168 O O . ILE A 1 277 ? -1.073 -15.050 8.248 1.00 98.38 277 ILE A O 1
ATOM 2172 N N . GLU A 1 278 ? -1.389 -13.579 9.897 1.00 96.75 278 GLU A N 1
ATOM 2173 C CA . GLU A 1 278 ? -0.373 -12.624 9.429 1.00 96.75 278 GLU A CA 1
ATOM 2174 C C . GLU A 1 278 ? 1.000 -13.297 9.236 1.00 96.75 278 GLU A C 1
ATOM 2176 O O . GLU A 1 278 ? 1.563 -13.238 8.144 1.00 96.75 278 GLU A O 1
ATOM 2181 N N . HIS A 1 279 ? 1.495 -14.048 10.229 1.00 98.06 279 HIS A N 1
ATOM 2182 C CA . HIS A 1 279 ? 2.760 -14.790 10.113 1.00 98.06 279 HIS A CA 1
ATOM 2183 C C . HIS A 1 279 ? 2.746 -15.878 9.025 1.00 98.06 279 HIS A C 1
ATOM 2185 O O . HIS A 1 279 ? 3.792 -16.193 8.459 1.00 98.06 279 HIS A O 1
ATOM 2191 N N . LYS A 1 280 ? 1.588 -16.483 8.728 1.00 98.19 280 LYS A N 1
ATOM 2192 C CA . LYS A 1 280 ? 1.445 -17.460 7.634 1.00 98.19 280 LYS A CA 1
ATOM 2193 C C . LYS A 1 280 ? 1.666 -16.794 6.272 1.00 98.19 280 LYS A C 1
ATOM 2195 O O . LYS A 1 280 ? 2.301 -17.401 5.411 1.00 98.19 280 LYS A O 1
ATOM 2200 N N . TYR A 1 281 ? 1.159 -15.575 6.075 1.00 98.38 281 TYR A N 1
ATOM 2201 C CA . TYR A 1 281 ? 1.254 -14.866 4.794 1.00 98.38 281 TYR A CA 1
ATOM 2202 C C . TYR A 1 281 ? 2.502 -13.994 4.648 1.00 98.38 281 TYR A C 1
ATOM 2204 O O . TYR A 1 281 ? 2.932 -13.763 3.523 1.00 98.38 281 TYR A O 1
ATOM 2212 N N . GLU A 1 282 ? 3.135 -13.558 5.737 1.00 97.81 282 GLU A N 1
ATOM 2213 C CA . GLU A 1 282 ? 4.360 -12.748 5.702 1.00 97.81 282 GLU A CA 1
ATOM 2214 C C . GLU A 1 282 ? 5.454 -13.290 4.751 1.00 97.81 282 GLU A C 1
ATOM 2216 O O . GLU A 1 282 ? 5.890 -12.548 3.864 1.00 97.81 282 GLU A O 1
ATOM 2221 N N . PRO A 1 283 ? 5.886 -14.568 4.825 1.00 97.88 283 PRO A N 1
ATOM 2222 C CA . PRO A 1 283 ? 6.878 -15.092 3.884 1.00 97.88 283 PRO A CA 1
ATOM 2223 C C . PRO A 1 283 ? 6.365 -15.153 2.435 1.00 97.88 283 PRO A C 1
ATOM 2225 O O . PRO A 1 283 ? 7.166 -15.055 1.504 1.00 97.88 283 PRO A O 1
ATOM 2228 N N . ILE A 1 284 ? 5.051 -15.295 2.231 1.00 97.69 284 ILE A N 1
ATOM 2229 C CA . ILE A 1 284 ? 4.420 -15.340 0.904 1.00 97.69 284 ILE A CA 1
ATOM 2230 C C . ILE A 1 284 ? 4.455 -13.949 0.266 1.00 97.69 284 ILE A C 1
ATOM 2232 O O . ILE A 1 284 ? 4.923 -13.814 -0.864 1.00 97.69 284 ILE A O 1
ATOM 2236 N N . HIS A 1 285 ? 4.053 -12.911 1.007 1.00 96.31 285 HIS A N 1
ATOM 2237 C CA . HIS A 1 285 ? 4.140 -11.515 0.564 1.00 96.31 285 HIS A CA 1
ATOM 2238 C C . HIS A 1 285 ? 5.573 -11.120 0.254 1.00 96.31 285 HIS A C 1
ATOM 2240 O O . HIS A 1 285 ? 5.853 -10.601 -0.822 1.00 96.31 285 HIS A O 1
ATOM 2246 N N . ASN A 1 286 ? 6.502 -11.448 1.154 1.00 96.62 286 ASN A N 1
ATOM 2247 C CA . ASN A 1 286 ? 7.916 -11.165 0.946 1.00 96.62 286 ASN A CA 1
ATOM 2248 C C . ASN A 1 286 ? 8.431 -11.834 -0.332 1.00 96.62 286 ASN A C 1
ATOM 2250 O O . ASN A 1 286 ? 9.122 -11.198 -1.126 1.00 96.62 286 ASN A O 1
ATOM 2254 N N . ARG A 1 287 ? 8.072 -13.098 -0.581 1.00 96.12 287 ARG A N 1
ATOM 2255 C CA . ARG A 1 287 ? 8.457 -13.789 -1.817 1.00 96.12 287 ARG A CA 1
ATOM 2256 C C . ARG A 1 287 ? 7.834 -13.139 -3.056 1.00 96.12 287 ARG A C 1
ATOM 2258 O O . ARG A 1 287 ? 8.546 -12.957 -4.041 1.00 96.12 287 ARG A O 1
ATOM 2265 N N . TRP A 1 288 ? 6.552 -12.777 -3.004 1.00 97.25 288 TRP A N 1
ATOM 2266 C CA . TRP A 1 288 ? 5.824 -12.102 -4.085 1.00 97.25 288 TRP A CA 1
ATOM 2267 C C . TRP A 1 288 ? 6.459 -10.754 -4.452 1.00 97.25 288 TRP A C 1
ATOM 2269 O O . TRP A 1 288 ? 6.797 -10.513 -5.613 1.00 97.25 288 TRP A O 1
ATOM 2279 N N . ASP A 1 289 ? 6.710 -9.908 -3.456 1.00 96.31 289 ASP A N 1
ATOM 2280 C CA . ASP A 1 289 ? 7.293 -8.581 -3.649 1.00 96.31 289 ASP A CA 1
ATOM 2281 C C . ASP A 1 289 ? 8.739 -8.655 -4.128 1.00 96.31 289 ASP A C 1
ATOM 2283 O O . ASP A 1 289 ? 9.147 -7.904 -5.017 1.00 96.31 289 ASP A O 1
ATOM 2287 N N . GLN A 1 290 ? 9.536 -9.569 -3.563 1.00 96.62 290 GLN A N 1
ATOM 2288 C CA . GLN A 1 290 ? 10.909 -9.766 -4.018 1.00 96.62 290 GLN A CA 1
ATOM 2289 C C . GLN A 1 290 ? 10.937 -10.264 -5.459 1.00 96.62 290 GLN A C 1
ATOM 2291 O O . GLN A 1 290 ? 11.740 -9.762 -6.243 1.00 96.62 290 GLN A O 1
ATOM 2296 N N . MET A 1 291 ? 10.037 -11.178 -5.833 1.00 96.62 291 MET A N 1
ATOM 2297 C CA . MET A 1 291 ? 9.908 -11.633 -7.213 1.00 96.62 291 MET A CA 1
ATOM 2298 C C . MET A 1 291 ? 9.648 -10.459 -8.163 1.00 96.62 291 MET A C 1
ATOM 2300 O O . MET A 1 291 ? 10.399 -10.274 -9.122 1.00 96.62 291 MET A O 1
ATOM 2304 N N . ILE A 1 292 ? 8.645 -9.630 -7.850 1.00 96.50 292 ILE A N 1
ATOM 2305 C CA . ILE A 1 292 ? 8.304 -8.423 -8.616 1.00 96.50 292 ILE A CA 1
ATOM 2306 C C . ILE A 1 292 ? 9.508 -7.504 -8.785 1.00 96.50 292 ILE A C 1
ATOM 2308 O O . ILE A 1 292 ? 9.899 -7.192 -9.909 1.00 96.50 292 ILE A O 1
ATOM 2312 N N . ARG A 1 293 ? 10.160 -7.149 -7.677 1.00 96.12 293 ARG A N 1
ATOM 2313 C CA . ARG A 1 293 ? 11.326 -6.260 -7.692 1.00 96.12 293 ARG A CA 1
ATOM 2314 C C . ARG A 1 293 ? 12.469 -6.807 -8.544 1.00 96.12 293 ARG A C 1
ATOM 2316 O O . ARG A 1 293 ? 13.199 -6.022 -9.147 1.00 96.12 293 ARG A O 1
ATOM 2323 N N . ARG A 1 294 ? 12.679 -8.130 -8.580 1.00 96.44 294 ARG A N 1
ATOM 2324 C CA . ARG A 1 294 ? 13.754 -8.728 -9.388 1.00 96.44 294 ARG A CA 1
ATOM 2325 C C . ARG A 1 294 ? 13.467 -8.641 -10.873 1.00 96.44 294 ARG A C 1
ATOM 2327 O O . ARG A 1 294 ? 14.352 -8.192 -11.601 1.00 96.44 294 ARG A O 1
ATOM 2334 N N . TRP A 1 295 ? 12.280 -9.041 -11.320 1.00 97.06 295 TRP A N 1
ATOM 2335 C CA . TRP A 1 295 ? 12.000 -9.006 -12.750 1.00 97.06 295 TRP A CA 1
ATOM 2336 C C . TRP A 1 295 ? 11.817 -7.577 -13.271 1.00 97.06 295 TRP A C 1
ATOM 2338 O O . TRP A 1 295 ? 12.327 -7.281 -14.347 1.00 97.06 295 TRP A O 1
ATOM 2348 N N . GLU A 1 296 ? 11.232 -6.655 -12.495 1.00 96.94 296 GLU A N 1
ATOM 2349 C CA . GLU A 1 296 ? 11.177 -5.229 -12.867 1.00 96.94 296 GLU A CA 1
ATOM 2350 C C . GLU A 1 296 ? 12.579 -4.651 -13.032 1.00 96.94 296 GLU A C 1
ATOM 2352 O O . GLU A 1 296 ? 12.885 -4.028 -14.041 1.00 96.94 296 GLU A O 1
ATOM 2357 N N . SER A 1 297 ? 13.485 -4.962 -12.102 1.00 97.12 297 SER A N 1
ATOM 2358 C CA . SER A 1 297 ? 14.866 -4.492 -12.190 1.00 97.12 297 SER A CA 1
ATOM 2359 C C . SER A 1 297 ? 15.617 -5.036 -13.412 1.00 97.12 297 SER A C 1
ATOM 2361 O O . SER A 1 297 ? 16.581 -4.409 -13.857 1.00 97.12 297 SER A O 1
ATOM 2363 N N . ILE A 1 298 ? 15.239 -6.205 -13.938 1.00 98.31 298 ILE A N 1
ATOM 2364 C CA . ILE A 1 298 ? 15.793 -6.722 -15.196 1.00 98.31 298 ILE A CA 1
ATOM 2365 C C . ILE A 1 298 ? 15.267 -5.901 -16.378 1.00 98.31 298 ILE A C 1
ATOM 2367 O O . ILE A 1 298 ? 16.065 -5.484 -17.216 1.00 98.31 298 ILE A O 1
ATOM 2371 N N . LEU A 1 299 ? 13.958 -5.634 -16.422 1.00 98.19 299 LEU A N 1
ATOM 2372 C CA . LEU A 1 299 ? 13.341 -4.822 -17.474 1.00 98.19 299 LEU A CA 1
ATOM 2373 C C . LEU A 1 299 ? 13.905 -3.397 -17.496 1.00 98.19 299 LEU A C 1
ATOM 2375 O O . LEU A 1 299 ? 14.321 -2.944 -18.560 1.00 98.19 299 LEU A O 1
ATOM 2379 N N . ASP A 1 300 ? 14.044 -2.762 -16.328 1.00 97.06 300 ASP A N 1
ATOM 2380 C CA . ASP A 1 300 ? 14.694 -1.456 -16.174 1.00 97.06 300 ASP A CA 1
ATOM 2381 C C . ASP A 1 300 ? 16.110 -1.470 -16.767 1.00 97.06 300 ASP A C 1
ATOM 2383 O O . ASP A 1 300 ? 16.527 -0.539 -17.448 1.00 97.06 300 ASP A O 1
ATOM 2387 N N . THR A 1 301 ? 16.882 -2.539 -16.532 1.00 98.31 301 THR A N 1
ATOM 2388 C CA . THR A 1 301 ? 18.232 -2.668 -17.100 1.00 98.31 301 THR A CA 1
ATOM 2389 C C . THR A 1 301 ? 18.209 -2.760 -18.621 1.00 98.31 301 THR A C 1
ATOM 2391 O O . THR A 1 301 ? 19.058 -2.152 -19.266 1.00 98.31 301 THR A O 1
ATOM 2394 N N . LEU A 1 302 ? 17.258 -3.481 -19.212 1.00 98.56 302 LEU A N 1
ATOM 2395 C CA . LEU A 1 302 ? 17.138 -3.560 -20.669 1.00 98.56 302 LEU A CA 1
ATOM 2396 C C . LEU A 1 302 ? 16.730 -2.211 -21.272 1.00 98.56 302 LEU A C 1
ATOM 2398 O O . LEU A 1 302 ? 17.347 -1.761 -22.237 1.00 98.56 302 LEU A O 1
ATOM 2402 N N . GLU A 1 303 ? 15.735 -1.552 -20.677 1.00 98.00 303 GLU A N 1
ATOM 2403 C CA . GLU A 1 303 ? 15.263 -0.233 -21.097 1.00 98.00 303 GLU A CA 1
ATOM 2404 C C . GLU A 1 303 ? 16.380 0.811 -21.015 1.00 98.00 303 GLU A C 1
ATOM 2406 O O . GLU A 1 303 ? 16.708 1.467 -22.003 1.00 98.00 303 GLU A O 1
ATOM 2411 N N . TYR A 1 304 ? 17.017 0.947 -19.855 1.00 98.06 304 TYR A N 1
ATOM 2412 C CA . TYR A 1 304 ? 18.061 1.946 -19.669 1.00 98.06 304 TYR A CA 1
ATOM 2413 C C . TYR A 1 304 ? 19.302 1.673 -20.519 1.00 98.06 304 TYR A C 1
ATOM 2415 O O . TYR A 1 304 ? 19.963 2.627 -20.923 1.00 98.06 304 TYR A O 1
ATOM 2423 N N . TRP A 1 305 ? 19.612 0.411 -20.834 1.00 98.50 305 TRP A N 1
ATOM 2424 C CA . TRP A 1 305 ? 20.714 0.093 -21.741 1.00 98.50 305 TRP A CA 1
ATOM 2425 C C . TRP A 1 305 ? 20.444 0.600 -23.164 1.00 98.50 305 TRP A C 1
ATOM 2427 O O . TRP A 1 305 ? 21.315 1.240 -23.753 1.00 98.50 305 TRP A O 1
ATOM 2437 N N . VAL A 1 306 ? 19.233 0.394 -23.704 1.00 98.19 306 VAL A N 1
ATOM 2438 C CA . VAL A 1 306 ? 18.886 0.918 -25.038 1.00 98.19 306 VAL A CA 1
ATOM 2439 C C . VAL A 1 306 ? 18.729 2.442 -25.037 1.00 98.19 306 VAL A C 1
ATOM 2441 O O . VAL A 1 306 ? 19.203 3.093 -25.969 1.00 98.19 306 VAL A O 1
ATOM 2444 N N . ILE A 1 307 ? 18.162 3.030 -23.973 1.00 98.12 307 ILE A N 1
ATOM 2445 C CA . ILE A 1 307 ? 18.059 4.490 -23.827 1.00 98.12 307 ILE A CA 1
ATOM 2446 C C . ILE A 1 307 ? 19.450 5.118 -23.800 1.00 98.12 307 ILE A C 1
ATOM 2448 O O . ILE A 1 307 ? 19.677 6.064 -24.545 1.00 98.12 307 ILE A O 1
ATOM 2452 N N . ALA A 1 308 ? 20.398 4.581 -23.029 1.00 97.88 308 ALA A N 1
ATOM 2453 C CA . ALA A 1 308 ? 21.761 5.111 -22.943 1.00 97.88 308 ALA A CA 1
ATOM 2454 C C . ALA A 1 308 ? 22.494 5.140 -24.300 1.00 97.88 308 ALA A C 1
ATOM 2456 O O . ALA A 1 308 ? 23.385 5.963 -24.507 1.00 97.88 308 ALA A O 1
ATOM 2457 N N . GLY A 1 309 ? 22.120 4.254 -25.232 1.00 97.00 309 GLY A N 1
ATOM 2458 C CA . GLY A 1 309 ? 22.605 4.252 -26.618 1.00 97.00 309 GLY A CA 1
ATOM 2459 C C . GLY A 1 309 ? 21.946 5.281 -27.537 1.00 97.00 309 GLY A C 1
ATOM 2460 O O . GLY A 1 309 ? 22.491 5.581 -28.596 1.00 97.00 309 GLY A O 1
ATOM 2461 N N . SER A 1 310 ? 20.786 5.809 -27.159 1.00 97.25 310 SER A N 1
ATOM 2462 C CA . SER A 1 310 ? 19.957 6.679 -27.996 1.00 97.25 310 SER A CA 1
ATOM 2463 C C . SER A 1 310 ? 20.333 8.156 -27.895 1.00 97.25 310 SER A C 1
ATOM 2465 O O . SER A 1 310 ? 20.968 8.589 -26.946 1.00 97.25 310 SER A O 1
ATOM 2467 N N . SER A 1 311 ? 19.889 8.974 -28.842 1.00 96.12 311 SER A N 1
ATOM 2468 C CA . SER A 1 311 ? 19.995 10.435 -28.761 1.00 96.12 311 SER A CA 1
ATOM 2469 C C . SER A 1 311 ? 19.084 11.051 -27.691 1.00 96.12 311 SER A C 1
ATOM 2471 O O . SER A 1 311 ? 19.274 12.208 -27.312 1.00 96.12 311 SER A O 1
ATOM 2473 N N . VAL A 1 312 ? 18.112 10.287 -27.179 1.00 95.94 312 VAL A N 1
ATOM 2474 C CA . VAL A 1 312 ? 17.070 10.795 -26.278 1.00 95.94 312 VAL A CA 1
ATOM 2475 C C . VAL A 1 312 ? 17.396 10.630 -24.794 1.00 95.94 312 VAL A C 1
ATOM 2477 O O . VAL A 1 312 ? 16.704 11.236 -23.976 1.00 95.94 312 VAL A O 1
ATOM 2480 N N . TYR A 1 313 ? 18.466 9.907 -24.422 1.00 95.94 313 TYR A N 1
ATOM 2481 C CA . TYR A 1 313 ? 18.856 9.726 -23.011 1.00 95.94 313 TYR A CA 1
ATOM 2482 C C . TYR A 1 313 ? 18.904 11.022 -22.184 1.00 95.94 313 TYR A C 1
ATOM 2484 O O . TYR A 1 313 ? 18.478 10.959 -21.032 1.00 95.94 313 TYR A O 1
ATOM 2492 N N . PRO A 1 314 ? 19.325 12.203 -22.704 1.00 95.94 314 PRO A N 1
ATOM 2493 C CA . PRO A 1 314 ? 19.412 13.415 -21.885 1.00 95.94 314 PRO A CA 1
ATOM 2494 C C . PRO A 1 314 ? 18.068 13.865 -21.300 1.00 95.94 314 PRO A C 1
ATOM 2496 O O . PRO A 1 314 ? 18.030 14.544 -20.277 1.00 95.94 314 PRO A O 1
ATOM 2499 N N . ALA A 1 315 ? 16.956 13.493 -21.942 1.00 91.81 315 ALA A N 1
ATOM 2500 C CA . ALA A 1 315 ? 15.609 13.831 -21.492 1.00 91.81 315 ALA A CA 1
ATOM 2501 C C . ALA A 1 315 ? 15.044 12.835 -20.460 1.00 91.81 315 ALA A C 1
ATOM 2503 O O . ALA A 1 315 ? 14.019 13.117 -19.838 1.00 91.81 315 ALA A O 1
ATOM 2504 N N . TYR A 1 316 ? 15.697 11.688 -20.253 1.00 90.25 316 TYR A N 1
ATOM 2505 C CA . TYR A 1 316 ? 15.218 10.615 -19.382 1.00 90.25 316 TYR A CA 1
ATOM 2506 C C . TYR A 1 316 ? 15.870 10.646 -18.004 1.00 90.25 316 TYR A C 1
ATOM 2508 O O . TYR A 1 316 ? 17.052 10.946 -17.865 1.00 90.25 316 TYR A O 1
ATOM 2516 N N . ALA A 1 317 ? 15.118 10.262 -16.973 1.00 84.31 317 ALA A N 1
ATOM 2517 C CA . ALA A 1 317 ? 15.709 9.949 -15.678 1.00 84.31 317 ALA A CA 1
ATOM 2518 C C . ALA A 1 317 ? 16.608 8.694 -15.795 1.00 84.31 317 ALA A C 1
ATOM 2520 O O . ALA A 1 317 ? 16.217 7.752 -16.481 1.00 84.31 317 ALA A O 1
ATOM 2521 N N . PRO A 1 318 ? 17.775 8.647 -15.124 1.00 89.94 318 PRO A N 1
ATOM 2522 C CA . PRO A 1 318 ? 18.296 9.662 -14.205 1.00 89.94 318 PRO A CA 1
ATOM 2523 C C . PRO A 1 318 ? 19.057 10.816 -14.883 1.00 89.94 318 PRO A C 1
ATOM 2525 O O . PRO A 1 318 ? 19.334 11.807 -14.211 1.00 89.94 318 PRO A O 1
ATOM 2528 N N . TRP A 1 319 ? 19.395 10.726 -16.174 1.00 90.81 319 TRP A N 1
ATOM 2529 C CA . TRP A 1 319 ? 20.240 11.711 -16.869 1.00 90.81 319 TRP A CA 1
ATOM 2530 C C . TRP A 1 319 ? 19.680 13.132 -16.855 1.00 90.81 319 TRP A C 1
ATOM 2532 O O . TRP A 1 319 ? 20.431 14.071 -16.609 1.00 90.81 319 TRP A O 1
ATOM 2542 N N . SER A 1 320 ? 18.367 13.300 -17.014 1.00 91.56 320 SER A N 1
ATOM 2543 C CA . SER A 1 320 ? 17.702 14.608 -16.950 1.00 91.56 320 SER A CA 1
ATOM 2544 C C . SER A 1 320 ? 17.843 15.298 -15.589 1.00 91.56 320 SER A C 1
ATOM 2546 O O . SER A 1 320 ? 17.635 16.506 -15.477 1.00 91.56 320 SER A O 1
ATOM 2548 N N . PHE A 1 321 ? 18.226 14.555 -14.546 1.00 86.00 321 PHE A N 1
ATOM 2549 C CA . PHE A 1 321 ? 18.502 15.101 -13.222 1.00 86.00 321 PHE A CA 1
ATOM 2550 C C . PHE A 1 321 ? 19.964 15.489 -13.010 1.00 86.00 321 PHE A C 1
ATOM 2552 O O . PHE A 1 321 ? 20.257 16.110 -11.986 1.00 86.00 321 PHE A O 1
ATOM 2559 N N . ILE A 1 322 ? 20.874 15.131 -13.911 1.00 87.88 322 ILE A N 1
ATOM 2560 C CA . ILE A 1 322 ? 22.295 15.466 -13.813 1.00 87.88 322 ILE A CA 1
ATOM 2561 C C . ILE A 1 322 ? 22.488 16.836 -14.478 1.00 87.88 322 ILE A C 1
ATOM 2563 O O . ILE A 1 322 ? 22.222 16.954 -15.669 1.00 87.88 322 ILE A O 1
ATOM 2567 N N . PRO A 1 323 ? 22.897 17.898 -13.760 1.00 87.12 323 PRO A N 1
ATOM 2568 C CA . PRO A 1 323 ? 22.989 19.234 -14.356 1.00 87.12 323 PRO A CA 1
ATOM 2569 C C . PRO A 1 323 ? 24.117 19.367 -15.385 1.00 87.12 323 PRO A C 1
ATOM 2571 O O . PRO A 1 323 ? 24.001 20.153 -16.323 1.00 87.12 323 PRO A O 1
ATOM 2574 N N . ASP A 1 324 ? 25.213 18.628 -15.197 1.00 94.25 324 ASP A N 1
ATOM 2575 C CA . ASP A 1 324 ? 26.395 18.715 -16.047 1.00 94.25 324 ASP A CA 1
ATOM 2576 C C . ASP A 1 324 ? 26.324 17.751 -17.240 1.00 94.25 324 ASP A C 1
ATOM 2578 O O . ASP A 1 324 ? 26.112 16.547 -17.101 1.00 94.25 324 ASP A O 1
ATOM 2582 N N . TRP A 1 325 ? 26.540 18.287 -18.441 1.00 93.50 325 TRP A N 1
ATOM 2583 C CA . TRP A 1 325 ? 26.462 17.522 -19.688 1.00 93.50 325 TRP A CA 1
ATOM 2584 C C . TRP A 1 325 ? 27.560 16.463 -19.826 1.00 93.50 325 TRP A C 1
ATOM 2586 O O . TRP A 1 325 ? 27.344 15.411 -20.434 1.00 93.50 325 TRP A O 1
ATOM 2596 N N . LYS A 1 326 ? 28.759 16.737 -19.302 1.00 95.75 326 LYS A N 1
ATOM 2597 C CA . LYS A 1 326 ? 29.868 15.788 -19.376 1.00 95.75 326 LYS A CA 1
ATOM 2598 C C . LYS A 1 326 ? 29.600 14.610 -18.440 1.00 95.75 326 LYS A C 1
ATOM 2600 O O . LYS A 1 326 ? 29.723 13.471 -18.878 1.00 95.75 326 LYS A O 1
ATOM 2605 N N . GLU A 1 327 ? 29.135 14.877 -17.223 1.00 94.81 327 GLU A N 1
ATOM 2606 C CA . GLU A 1 327 ? 28.696 13.855 -16.270 1.00 94.81 327 GLU A CA 1
ATOM 2607 C C . GLU A 1 327 ? 27.522 13.028 -16.825 1.00 94.81 327 GLU A C 1
ATOM 2609 O O . GLU A 1 327 ? 27.548 11.800 -16.762 1.00 94.81 327 GLU A O 1
ATOM 2614 N N . GLN A 1 328 ? 26.531 13.663 -17.469 1.00 93.81 328 GLN A N 1
ATOM 2615 C CA . GLN A 1 328 ? 25.449 12.944 -18.159 1.00 93.81 328 GLN A CA 1
ATOM 2616 C C . GLN A 1 328 ? 25.985 11.929 -19.178 1.00 93.81 328 GLN A C 1
ATOM 2618 O O . GLN A 1 328 ? 25.536 10.781 -19.203 1.00 93.81 328 GLN A O 1
ATOM 2623 N N . LYS A 1 329 ? 26.938 12.348 -20.022 1.00 96.44 329 LYS A N 1
ATOM 2624 C CA . LYS A 1 329 ? 27.583 11.469 -21.006 1.00 96.44 329 LYS A CA 1
ATOM 2625 C C . LYS A 1 329 ? 28.333 10.326 -20.341 1.00 96.44 329 LYS A C 1
ATOM 2627 O O . LYS A 1 329 ? 28.168 9.188 -20.759 1.00 96.44 329 LYS A O 1
ATOM 2632 N N . GLU A 1 330 ? 29.121 10.611 -19.310 1.00 96.88 330 GLU A N 1
ATOM 2633 C CA . GLU A 1 330 ? 29.876 9.591 -18.576 1.00 96.88 330 GLU A CA 1
ATOM 2634 C C . GLU A 1 330 ? 28.947 8.525 -17.971 1.00 96.88 330 GLU A C 1
ATOM 2636 O O . GLU A 1 330 ? 29.224 7.332 -18.087 1.00 96.88 330 GLU A O 1
ATOM 2641 N N . VAL A 1 331 ? 27.795 8.922 -17.417 1.00 96.44 331 VAL A N 1
ATOM 2642 C CA . VAL A 1 331 ? 26.788 7.976 -16.906 1.00 96.44 331 VAL A CA 1
ATOM 2643 C C . VAL A 1 331 ? 26.140 7.164 -18.032 1.00 96.44 331 VAL A C 1
ATOM 2645 O O . VAL A 1 331 ? 25.890 5.971 -17.859 1.00 96.44 331 VAL A O 1
ATOM 2648 N N . ALA A 1 332 ? 25.872 7.770 -19.193 1.00 96.94 332 ALA A N 1
ATOM 2649 C CA . ALA A 1 332 ? 25.355 7.043 -20.354 1.00 96.94 332 ALA A CA 1
ATOM 2650 C C . ALA A 1 332 ? 26.364 6.000 -20.874 1.00 96.94 332 ALA A C 1
ATOM 2652 O O . ALA A 1 332 ? 25.987 4.850 -21.097 1.00 96.94 332 ALA A O 1
ATOM 2653 N N . GLU A 1 333 ? 27.647 6.357 -20.999 1.00 97.31 333 GLU A N 1
ATOM 2654 C CA . GLU A 1 333 ? 28.717 5.405 -21.340 1.00 97.31 333 GLU A CA 1
ATOM 2655 C C . GLU A 1 333 ? 28.804 4.271 -20.310 1.00 97.31 333 GLU A C 1
ATOM 2657 O O . GLU A 1 333 ? 28.784 3.098 -20.680 1.00 97.31 333 GLU A O 1
ATOM 2662 N N . TYR A 1 334 ? 28.767 4.601 -19.015 1.00 97.19 334 TYR A N 1
ATOM 2663 C CA . TYR A 1 334 ? 28.751 3.609 -17.939 1.00 97.19 334 TYR A CA 1
ATOM 2664 C C . TYR A 1 334 ? 27.585 2.618 -18.074 1.00 97.19 334 TYR A C 1
ATOM 2666 O O . TYR A 1 334 ? 27.770 1.412 -17.902 1.00 97.19 334 TYR A O 1
ATOM 2674 N N . TYR A 1 335 ? 26.383 3.092 -18.418 1.00 97.38 335 TYR A N 1
ATOM 2675 C CA . TYR A 1 335 ? 25.222 2.216 -18.594 1.00 97.38 335 TYR A CA 1
ATOM 2676 C C . TYR A 1 335 ? 25.410 1.301 -19.804 1.00 97.38 335 TYR A C 1
ATOM 2678 O O . TYR A 1 335 ? 25.179 0.099 -19.686 1.00 97.38 335 TYR A O 1
ATOM 2686 N N . LYS A 1 336 ? 25.897 1.826 -20.935 1.00 96.62 336 LYS A N 1
ATOM 2687 C CA . LYS A 1 336 ? 26.189 1.020 -22.133 1.00 96.62 336 LYS A CA 1
ATOM 2688 C C . LYS A 1 336 ? 27.199 -0.091 -21.854 1.00 96.62 336 LYS A C 1
ATOM 2690 O O . LYS A 1 336 ? 26.978 -1.217 -22.298 1.00 96.62 336 LYS A O 1
ATOM 2695 N N . ASP A 1 337 ? 28.252 0.214 -21.099 1.00 96.88 337 ASP A N 1
ATOM 2696 C CA . ASP A 1 337 ? 29.352 -0.711 -20.822 1.00 96.88 337 ASP A CA 1
ATOM 2697 C C . ASP A 1 337 ? 29.009 -1.752 -19.746 1.00 96.88 337 ASP A C 1
ATOM 2699 O O . ASP A 1 337 ? 29.361 -2.928 -19.866 1.00 96.88 337 ASP A O 1
ATOM 2703 N N . CYS A 1 338 ? 28.335 -1.341 -18.667 1.00 97.69 338 CYS A N 1
ATOM 2704 C CA . CYS A 1 338 ? 28.161 -2.184 -17.479 1.00 97.69 338 CYS A CA 1
ATOM 2705 C C . CYS A 1 338 ? 26.839 -2.956 -17.439 1.00 97.69 338 CYS A C 1
ATOM 2707 O O . CYS A 1 338 ? 26.780 -4.035 -16.839 1.00 97.69 338 CYS A O 1
ATOM 2709 N N . PHE A 1 339 ? 25.770 -2.446 -18.057 1.00 97.81 339 PHE A N 1
ATOM 2710 C CA . PHE A 1 339 ? 24.436 -3.037 -17.907 1.00 97.81 339 PHE A CA 1
ATOM 2711 C C . PHE A 1 339 ? 24.319 -4.466 -18.437 1.00 97.81 339 PHE A C 1
ATOM 2713 O O . PHE A 1 339 ? 23.671 -5.264 -17.757 1.00 97.81 339 PHE A O 1
ATOM 2720 N N . PRO A 1 340 ? 24.986 -4.864 -19.536 1.00 98.44 340 PRO A N 1
ATOM 2721 C CA . PRO A 1 340 ? 24.976 -6.264 -19.950 1.00 98.44 340 PRO A CA 1
ATOM 2722 C C . PRO A 1 340 ? 25.601 -7.210 -18.911 1.00 98.44 340 PRO A C 1
ATOM 2724 O O . PRO A 1 340 ? 25.132 -8.331 -18.711 1.00 98.44 340 PRO A O 1
ATOM 2727 N N . GLY A 1 341 ? 26.631 -6.756 -18.189 1.00 98.19 341 GLY A N 1
ATOM 2728 C CA . GLY A 1 341 ? 27.203 -7.497 -17.062 1.00 98.19 341 GLY A CA 1
ATOM 2729 C C . GLY A 1 341 ? 26.235 -7.580 -15.877 1.00 98.19 341 GLY A C 1
ATOM 2730 O O . GLY A 1 341 ? 26.022 -8.657 -15.317 1.00 98.19 341 GLY A O 1
ATOM 2731 N N . PHE A 1 342 ? 25.588 -6.465 -15.529 1.00 98.06 342 PHE A N 1
ATOM 2732 C CA . PHE A 1 342 ? 24.571 -6.433 -14.472 1.00 98.06 342 PHE A CA 1
ATOM 2733 C C . PHE A 1 342 ? 23.353 -7.294 -14.794 1.00 98.06 342 PHE A C 1
ATOM 2735 O O . PHE A 1 342 ? 22.824 -7.943 -13.892 1.00 98.06 342 PHE A O 1
ATOM 2742 N N . LEU A 1 343 ? 22.943 -7.361 -16.061 1.00 98.38 343 LEU A N 1
ATOM 2743 C CA . LEU A 1 343 ? 21.881 -8.245 -16.522 1.00 98.38 343 LEU A CA 1
ATOM 2744 C C . LEU A 1 343 ? 22.207 -9.705 -16.190 1.00 98.38 343 LEU A C 1
ATOM 2746 O O . LEU A 1 343 ? 21.386 -10.384 -15.580 1.00 98.38 343 LEU A O 1
ATOM 2750 N N . LYS A 1 344 ? 23.431 -10.169 -16.480 1.00 98.25 344 LYS A N 1
ATOM 2751 C CA . LYS A 1 344 ? 23.850 -11.548 -16.168 1.00 98.25 344 LYS A CA 1
ATOM 2752 C C . LYS A 1 344 ? 23.883 -11.848 -14.675 1.00 98.25 344 LYS A C 1
ATOM 2754 O O . LYS A 1 344 ? 23.485 -12.935 -14.263 1.00 98.25 344 LYS A O 1
ATOM 2759 N N . VAL A 1 345 ? 24.288 -10.884 -13.851 1.00 98.12 345 VAL A N 1
ATOM 2760 C CA . VAL A 1 345 ? 24.210 -11.027 -12.389 1.00 98.12 345 VAL A CA 1
ATOM 2761 C C . VAL A 1 345 ? 22.753 -11.116 -11.923 1.00 98.12 345 VAL A C 1
ATOM 2763 O O . VAL A 1 345 ? 22.427 -11.950 -11.081 1.00 98.12 345 VAL A O 1
ATOM 2766 N N . LYS A 1 346 ? 21.855 -10.296 -12.479 1.00 98.12 346 LYS A N 1
ATOM 2767 C CA . LYS A 1 346 ? 20.428 -10.315 -12.127 1.00 98.12 346 LYS A CA 1
ATOM 2768 C C . LYS A 1 346 ? 19.738 -11.612 -12.553 1.00 98.12 346 LYS A C 1
ATOM 2770 O O . LYS A 1 346 ? 18.999 -12.168 -11.749 1.00 98.12 346 LYS A O 1
ATOM 2775 N N . GLU A 1 347 ? 20.012 -12.117 -13.756 1.00 98.06 347 GLU A N 1
ATOM 2776 C CA . GLU A 1 347 ? 19.536 -13.428 -14.223 1.00 98.06 347 GLU A CA 1
ATOM 2777 C C . GLU A 1 347 ? 20.012 -14.556 -13.306 1.00 98.06 347 GLU A C 1
ATOM 2779 O O . GLU A 1 347 ? 19.218 -15.392 -12.882 1.00 98.06 347 GLU A O 1
ATOM 2784 N N . LYS A 1 348 ? 21.302 -14.551 -12.951 1.00 97.94 348 LYS A N 1
ATOM 2785 C CA . LYS A 1 348 ? 21.867 -15.528 -12.021 1.00 97.94 348 LYS A CA 1
ATOM 2786 C C . LYS A 1 348 ? 21.152 -15.482 -10.670 1.00 97.94 348 LYS A C 1
ATOM 2788 O O . LYS A 1 348 ? 20.748 -16.524 -10.171 1.00 97.94 348 LYS A O 1
ATOM 2793 N N . ASN A 1 349 ? 20.935 -14.291 -10.113 1.00 96.56 349 ASN A N 1
ATOM 2794 C CA . ASN A 1 349 ? 20.203 -14.134 -8.856 1.00 96.56 349 ASN A CA 1
ATOM 2795 C C . ASN A 1 349 ? 18.750 -14.626 -8.973 1.00 96.56 349 ASN A C 1
ATOM 2797 O O . ASN A 1 349 ? 18.242 -15.260 -8.052 1.00 96.56 349 ASN A O 1
ATOM 2801 N N . LEU A 1 350 ? 18.069 -14.353 -10.090 1.00 97.12 350 LEU A N 1
ATOM 2802 C CA . LEU A 1 350 ? 16.712 -14.849 -10.329 1.00 97.12 350 LEU A CA 1
ATOM 2803 C C . LEU A 1 350 ? 16.675 -16.386 -10.298 1.00 97.12 350 LEU A C 1
ATOM 2805 O O . LEU A 1 350 ? 15.837 -16.974 -9.611 1.00 97.12 350 LEU A O 1
ATOM 2809 N N . GLN A 1 351 ? 17.643 -17.024 -10.956 1.00 97.50 351 GLN A N 1
ATOM 2810 C CA . GLN A 1 351 ? 17.780 -18.476 -10.966 1.00 97.50 351 GLN A CA 1
ATOM 2811 C C . GLN A 1 351 ? 18.137 -19.036 -9.582 1.00 97.50 351 GLN A C 1
ATOM 2813 O O . GLN A 1 351 ? 17.539 -20.019 -9.155 1.00 97.50 351 GLN A O 1
ATOM 2818 N N . GLU A 1 352 ? 19.090 -18.430 -8.872 1.00 96.94 352 GLU A N 1
ATOM 2819 C CA . GLU A 1 352 ? 19.562 -18.914 -7.567 1.00 96.94 352 GLU A CA 1
ATOM 2820 C C . GLU A 1 352 ? 18.497 -18.795 -6.473 1.00 96.94 352 GLU A C 1
ATOM 2822 O O . GLU A 1 352 ? 18.303 -19.734 -5.703 1.00 96.94 352 GLU A O 1
ATOM 2827 N N . TYR A 1 353 ? 17.787 -17.664 -6.402 1.00 95.12 353 TYR A N 1
ATOM 2828 C CA . TYR A 1 353 ? 16.825 -17.413 -5.325 1.00 95.12 353 TYR A CA 1
ATOM 2829 C C . TYR A 1 353 ? 15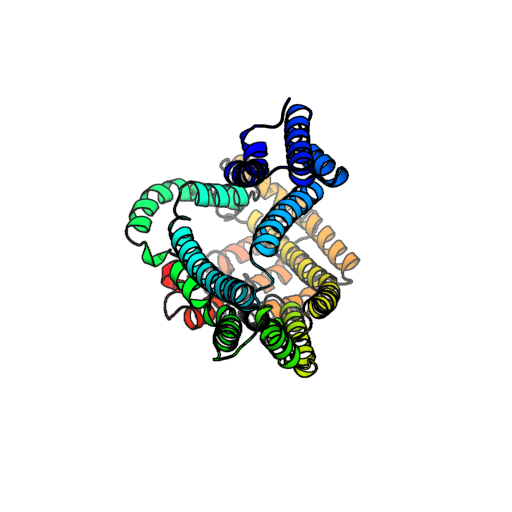.419 -17.932 -5.624 1.00 95.12 353 TYR A C 1
ATOM 2831 O O . TYR A 1 353 ? 14.677 -18.245 -4.692 1.00 95.12 353 TYR A O 1
ATOM 2839 N N . PHE A 1 354 ? 15.035 -18.021 -6.900 1.00 95.88 354 PHE A N 1
ATOM 2840 C CA . PHE A 1 354 ? 13.665 -18.369 -7.279 1.00 95.88 354 PHE A CA 1
ATOM 2841 C C . PHE A 1 354 ? 13.553 -19.575 -8.207 1.00 95.88 354 PHE A C 1
ATOM 2843 O O . PHE A 1 354 ? 12.437 -20.016 -8.471 1.00 95.88 354 PHE A O 1
ATOM 2850 N N . GLY A 1 355 ? 14.672 -20.134 -8.673 1.00 96.62 355 GLY A N 1
ATOM 2851 C CA . GLY A 1 355 ? 14.661 -21.268 -9.594 1.00 96.62 355 GLY A CA 1
ATOM 2852 C C . GLY A 1 355 ? 14.127 -20.920 -10.982 1.00 96.62 355 GLY A C 1
ATOM 2853 O O . GLY A 1 355 ? 13.708 -21.827 -11.693 1.00 96.62 355 GLY A O 1
ATOM 2854 N N . MET A 1 356 ? 14.114 -19.635 -11.350 1.00 96.69 356 MET A N 1
ATOM 2855 C CA . MET A 1 356 ? 13.524 -19.154 -12.596 1.00 96.69 356 MET A CA 1
ATOM 2856 C C . MET A 1 356 ? 14.568 -18.574 -13.542 1.00 96.69 356 MET A C 1
ATOM 2858 O O . MET A 1 356 ? 15.420 -17.774 -13.147 1.00 96.69 356 MET A O 1
ATOM 2862 N N . SER A 1 357 ? 14.415 -18.904 -14.816 1.00 97.00 357 SER A N 1
ATOM 2863 C CA . SER A 1 357 ? 15.071 -18.210 -15.911 1.00 97.00 357 SER A CA 1
ATOM 2864 C C . SER A 1 357 ? 14.373 -16.880 -16.216 1.00 97.00 357 SER A C 1
ATOM 2866 O O . SER A 1 357 ? 13.262 -16.600 -15.761 1.00 97.00 357 SER A O 1
ATOM 2868 N N . PHE A 1 358 ? 15.012 -16.049 -17.044 1.00 97.31 358 PHE A N 1
ATOM 2869 C CA . PHE A 1 358 ? 14.411 -14.797 -17.507 1.00 97.31 358 PHE A CA 1
ATOM 2870 C C . PHE A 1 358 ? 13.076 -15.012 -18.240 1.00 97.31 358 PHE A C 1
ATOM 2872 O O . PHE A 1 358 ? 12.159 -14.211 -18.093 1.00 97.31 358 PHE A O 1
ATOM 2879 N N . ARG A 1 359 ? 12.943 -16.096 -19.015 1.00 96.62 359 ARG A N 1
ATOM 2880 C CA . ARG A 1 359 ? 11.716 -16.373 -19.778 1.00 96.62 359 ARG A CA 1
ATOM 2881 C C . ARG A 1 359 ? 10.559 -16.802 -18.883 1.00 96.62 359 ARG A C 1
ATOM 2883 O O . ARG A 1 359 ? 9.426 -16.416 -19.146 1.00 96.62 359 ARG A O 1
ATOM 2890 N N . ASP A 1 360 ? 10.849 -17.497 -17.786 1.00 97.88 360 ASP A N 1
ATOM 2891 C CA . ASP A 1 360 ? 9.816 -17.982 -16.866 1.00 97.88 360 ASP A CA 1
ATOM 2892 C C . ASP A 1 360 ? 9.015 -16.835 -16.229 1.00 97.88 360 ASP A C 1
ATOM 2894 O O . ASP A 1 360 ? 7.839 -17.023 -15.912 1.00 97.88 360 ASP A O 1
ATOM 2898 N N . ILE A 1 361 ? 9.603 -15.630 -16.119 1.00 97.94 361 ILE A N 1
ATOM 2899 C CA . ILE A 1 361 ? 8.939 -14.410 -15.623 1.00 97.94 361 ILE A CA 1
ATOM 2900 C C . ILE A 1 361 ? 7.583 -14.202 -16.295 1.00 97.94 361 ILE A C 1
ATOM 2902 O O . ILE A 1 361 ? 6.604 -13.911 -15.611 1.00 97.94 361 ILE A O 1
ATOM 2906 N N . PHE A 1 362 ? 7.514 -14.349 -17.617 1.00 97.69 362 PHE A N 1
ATOM 2907 C CA . PHE A 1 362 ? 6.342 -13.946 -18.394 1.00 97.69 362 PHE A CA 1
ATOM 2908 C C . PHE A 1 362 ? 5.170 -14.925 -18.290 1.00 97.69 362 PHE A C 1
ATOM 2910 O O . PHE A 1 362 ? 4.025 -14.566 -18.556 1.00 97.69 362 PHE A O 1
ATOM 2917 N N . THR A 1 363 ? 5.447 -16.135 -17.809 1.00 96.81 363 THR A N 1
ATOM 2918 C CA . THR A 1 363 ? 4.433 -17.130 -17.438 1.00 96.81 363 THR A CA 1
ATOM 2919 C C . THR A 1 363 ? 4.189 -17.198 -15.930 1.00 96.81 363 THR A C 1
ATOM 2921 O O . THR A 1 363 ? 3.281 -17.896 -15.481 1.00 96.81 363 THR A O 1
ATOM 2924 N N . HIS A 1 364 ? 4.983 -16.478 -15.133 1.00 97.81 364 HIS A N 1
ATOM 2925 C CA . HIS A 1 364 ? 4.881 -16.495 -13.682 1.00 97.81 364 HIS A CA 1
ATOM 2926 C C . HIS A 1 364 ? 3.650 -15.715 -13.200 1.00 97.81 364 HIS A C 1
ATOM 2928 O O . HIS A 1 364 ? 3.288 -14.664 -13.741 1.00 97.81 364 HIS A O 1
ATOM 2934 N N . GLU A 1 365 ? 3.036 -16.191 -12.115 1.00 97.69 365 GLU A N 1
ATOM 2935 C CA . GLU A 1 365 ? 1.796 -15.631 -11.568 1.00 97.69 365 GLU A CA 1
ATOM 2936 C C . GLU A 1 365 ? 1.891 -14.135 -11.234 1.00 97.69 365 GLU A C 1
ATOM 2938 O O . GLU A 1 365 ? 0.933 -13.399 -11.448 1.00 97.69 365 GLU A O 1
ATOM 2943 N N . THR A 1 366 ? 3.057 -13.650 -10.798 1.00 98.12 366 THR A N 1
ATOM 2944 C CA . THR A 1 366 ? 3.271 -12.222 -10.505 1.00 98.12 366 THR A CA 1
ATOM 2945 C C . THR A 1 366 ? 3.141 -11.338 -11.742 1.00 98.12 366 THR A C 1
ATOM 2947 O O . THR A 1 366 ? 2.617 -10.230 -11.649 1.00 98.12 366 THR A O 1
ATOM 2950 N N . PHE A 1 367 ? 3.631 -11.801 -12.897 1.00 98.38 367 PHE A N 1
ATOM 2951 C CA . PHE A 1 367 ? 3.560 -11.039 -14.143 1.00 98.38 367 PHE A CA 1
ATOM 2952 C C . PHE A 1 367 ? 2.131 -11.047 -14.682 1.00 98.38 367 PHE A C 1
ATOM 2954 O O . PHE A 1 367 ? 1.556 -9.987 -14.932 1.00 98.38 367 PHE A O 1
ATOM 2961 N N . ILE A 1 368 ? 1.524 -12.237 -14.754 1.00 98.25 368 ILE A N 1
ATOM 2962 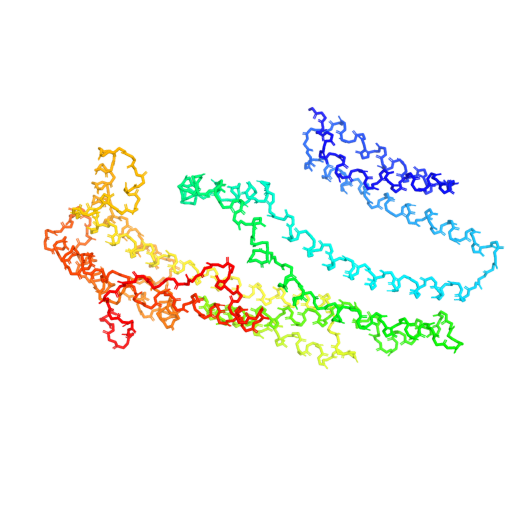C CA . ILE A 1 368 ? 0.131 -12.426 -15.177 1.00 98.25 368 ILE A CA 1
ATOM 2963 C C . ILE A 1 368 ? -0.810 -11.569 -14.324 1.00 98.25 368 ILE A C 1
ATOM 2965 O O . ILE A 1 368 ? -1.679 -10.879 -14.856 1.00 98.25 368 ILE A O 1
ATOM 2969 N N . TRP A 1 369 ? -0.615 -11.566 -13.003 1.00 98.44 369 TRP A N 1
ATOM 2970 C CA . TRP A 1 369 ? -1.408 -10.759 -12.084 1.00 98.44 369 TRP A CA 1
ATOM 2971 C C . TRP A 1 369 ? -1.284 -9.264 -12.375 1.00 98.44 369 TRP A C 1
ATOM 2973 O O . TRP A 1 369 ? -2.303 -8.574 -12.441 1.00 98.44 369 TRP A O 1
ATOM 2983 N N . LYS A 1 370 ? -0.065 -8.753 -12.593 1.00 97.81 370 LYS A N 1
ATOM 2984 C CA . LYS A 1 370 ? 0.128 -7.336 -12.918 1.00 97.81 370 LYS A CA 1
ATOM 2985 C C . LYS A 1 370 ? -0.482 -6.948 -14.260 1.00 97.81 370 LYS A C 1
ATOM 2987 O O . LYS A 1 370 ? -1.091 -5.885 -14.331 1.00 97.81 370 LYS A O 1
ATOM 2992 N N . VAL A 1 371 ? -0.369 -7.787 -15.292 1.00 97.56 371 VAL A N 1
ATOM 2993 C CA . VAL A 1 371 ? -1.010 -7.533 -16.595 1.00 97.56 371 VAL A CA 1
ATOM 2994 C C . VAL A 1 371 ? -2.528 -7.472 -16.434 1.00 97.56 371 VAL A C 1
ATOM 2996 O O . VAL A 1 371 ? -3.148 -6.483 -16.816 1.00 97.56 371 VAL A O 1
ATOM 2999 N N . ASN A 1 372 ? -3.124 -8.479 -15.789 1.00 97.62 372 ASN A N 1
ATOM 3000 C CA . ASN A 1 372 ? -4.576 -8.564 -15.605 1.00 97.62 372 ASN A CA 1
ATOM 3001 C C . ASN A 1 372 ? -5.157 -7.426 -14.752 1.00 97.62 372 ASN A C 1
ATOM 3003 O O . ASN A 1 372 ? -6.345 -7.139 -14.860 1.00 97.62 372 ASN A O 1
ATOM 3007 N N . ASN A 1 373 ? -4.337 -6.786 -13.914 1.00 97.06 373 ASN A N 1
ATOM 3008 C CA . ASN A 1 373 ? -4.750 -5.689 -13.040 1.00 97.06 373 ASN A CA 1
ATOM 3009 C C . ASN A 1 373 ? -4.201 -4.315 -13.474 1.00 97.06 373 ASN A C 1
ATOM 3011 O O . ASN A 1 373 ? -4.321 -3.355 -12.710 1.00 97.06 373 ASN A O 1
ATOM 3015 N N . ASN A 1 374 ? -3.643 -4.193 -14.686 1.00 96.50 374 ASN A N 1
ATOM 3016 C CA . ASN A 1 374 ? -3.112 -2.944 -15.261 1.00 96.50 374 ASN A CA 1
ATOM 3017 C C . ASN A 1 374 ? -1.978 -2.290 -14.447 1.00 96.50 374 ASN A C 1
ATOM 3019 O O . ASN A 1 374 ? -1.861 -1.069 -14.388 1.00 96.50 374 ASN A O 1
ATOM 3023 N N . TYR A 1 375 ? -1.134 -3.107 -13.814 1.00 95.25 375 TYR A N 1
ATOM 3024 C CA . TYR A 1 375 ? 0.036 -2.666 -13.043 1.00 95.25 375 TYR A CA 1
ATOM 3025 C C . TYR A 1 375 ? 1.358 -2.730 -13.821 1.00 95.25 375 TYR A C 1
ATOM 3027 O O . TYR A 1 375 ? 2.414 -2.459 -13.248 1.00 95.25 375 TYR A O 1
ATOM 3035 N N . ILE A 1 376 ? 1.331 -3.094 -15.106 1.00 95.00 376 ILE A N 1
ATOM 3036 C CA . ILE A 1 376 ? 2.508 -3.021 -15.978 1.00 95.00 376 ILE A CA 1
ATOM 3037 C C . ILE A 1 376 ? 2.562 -1.634 -16.621 1.00 95.00 376 ILE A C 1
ATOM 3039 O O . ILE A 1 376 ? 1.657 -1.245 -17.348 1.00 95.00 376 ILE A O 1
ATOM 3043 N N . GLY A 1 377 ? 3.636 -0.885 -16.360 1.00 94.00 377 GLY A N 1
ATOM 3044 C CA . GLY A 1 377 ? 3.814 0.459 -16.920 1.00 94.00 377 GLY A CA 1
ATOM 3045 C C . GLY A 1 377 ? 4.183 0.475 -18.407 1.00 94.00 377 GLY A C 1
ATOM 3046 O O . GLY A 1 377 ? 3.906 1.459 -19.091 1.00 94.00 377 GLY A O 1
ATOM 3047 N N . TYR A 1 378 ? 4.787 -0.600 -18.915 1.00 97.56 378 TYR A N 1
ATOM 3048 C CA . TYR A 1 378 ? 5.199 -0.736 -20.314 1.00 97.56 378 TYR A CA 1
ATOM 3049 C C . TYR A 1 378 ? 4.046 -1.165 -21.210 1.00 97.56 378 TYR A C 1
ATOM 3051 O O . TYR A 1 378 ? 3.226 -1.973 -20.796 1.00 97.56 378 TYR A O 1
ATOM 3059 N N . SER A 1 379 ? 4.012 -0.708 -22.460 1.00 98.38 379 SER A N 1
ATOM 3060 C CA . SER A 1 379 ? 3.118 -1.291 -23.461 1.00 98.38 379 SER A CA 1
ATOM 3061 C C . SER A 1 379 ? 3.548 -2.715 -23.814 1.00 98.38 379 SER A C 1
ATOM 3063 O O . SER A 1 379 ? 4.720 -3.077 -23.673 1.00 98.38 379 SER A O 1
ATOM 3065 N N . GLN A 1 380 ? 2.616 -3.516 -24.336 1.00 98.50 380 GLN A N 1
ATOM 3066 C CA . GLN A 1 380 ? 2.930 -4.870 -24.793 1.00 98.50 380 GLN A CA 1
ATOM 3067 C C . GLN A 1 380 ? 3.992 -4.869 -25.904 1.00 98.50 380 GLN A C 1
ATOM 3069 O O . GLN A 1 380 ? 4.971 -5.605 -25.816 1.00 98.50 380 GLN A O 1
ATOM 3074 N N . GLU A 1 381 ? 3.829 -4.016 -26.923 1.00 98.31 381 GLU A N 1
ATOM 3075 C CA . GLU A 1 381 ? 4.761 -3.912 -28.058 1.00 98.31 381 GLU A CA 1
ATOM 3076 C C . GLU A 1 381 ? 6.179 -3.543 -27.590 1.00 98.31 381 GLU A C 1
ATOM 3078 O O . GLU A 1 381 ? 7.165 -4.093 -28.085 1.00 98.31 381 GLU A O 1
ATOM 3083 N N . PHE A 1 382 ? 6.290 -2.623 -26.625 1.00 98.56 382 PHE A N 1
ATOM 3084 C CA . PHE A 1 382 ? 7.583 -2.207 -26.091 1.00 98.56 382 PHE A CA 1
ATOM 3085 C C . PHE A 1 382 ? 8.206 -3.290 -25.213 1.00 98.56 382 PHE A C 1
ATOM 3087 O O . PHE A 1 382 ? 9.400 -3.561 -25.343 1.00 98.56 382 PHE A O 1
ATOM 3094 N N . LEU A 1 383 ? 7.413 -3.976 -24.382 1.00 98.50 383 LEU A N 1
ATOM 3095 C CA . LEU A 1 383 ? 7.930 -5.095 -23.600 1.00 98.50 383 LEU A CA 1
ATOM 3096 C C . LEU A 1 383 ? 8.437 -6.218 -24.515 1.00 98.50 383 LEU A C 1
ATOM 3098 O O . LEU A 1 383 ? 9.531 -6.721 -24.293 1.00 98.50 383 LEU A O 1
ATOM 3102 N N . GLU A 1 384 ? 7.714 -6.565 -25.583 1.00 98.50 384 GLU A N 1
ATOM 3103 C CA . GLU A 1 384 ? 8.166 -7.551 -26.577 1.00 98.50 384 GLU A CA 1
ATOM 3104 C C . GLU A 1 384 ? 9.498 -7.160 -27.241 1.00 98.50 384 GLU A C 1
ATOM 3106 O O . GLU A 1 384 ? 10.335 -8.027 -27.512 1.00 98.50 384 GLU A O 1
ATOM 3111 N N . PHE A 1 385 ? 9.710 -5.863 -27.484 1.00 98.62 385 PHE A N 1
ATOM 3112 C CA . PHE A 1 385 ? 10.978 -5.330 -27.982 1.00 98.62 385 PHE A CA 1
ATOM 3113 C C . PHE A 1 385 ? 12.111 -5.465 -26.953 1.00 98.62 385 PHE A C 1
ATOM 3115 O O . PHE A 1 385 ? 13.207 -5.910 -27.307 1.00 98.62 385 PHE A O 1
ATOM 3122 N N . LEU A 1 386 ? 11.848 -5.140 -25.682 1.00 98.62 386 LEU A N 1
ATOM 3123 C CA . LEU A 1 386 ? 12.833 -5.275 -24.607 1.00 98.62 386 LEU A CA 1
ATOM 3124 C C . LEU A 1 386 ? 13.239 -6.736 -24.395 1.00 98.62 386 LEU A C 1
ATOM 3126 O O . LEU A 1 386 ? 14.422 -7.065 -24.376 1.00 98.62 386 LEU A O 1
ATOM 3130 N N . VAL A 1 387 ? 12.263 -7.630 -24.259 1.00 97.94 387 VAL A N 1
ATOM 3131 C CA . VAL A 1 387 ? 12.516 -9.023 -23.864 1.00 97.94 387 VAL A CA 1
ATOM 3132 C C . VAL A 1 387 ? 12.980 -9.887 -25.039 1.00 97.94 387 VAL A C 1
ATOM 3134 O O . VAL A 1 387 ? 13.458 -10.997 -24.826 1.00 97.94 387 VAL A O 1
ATOM 3137 N N . GLY A 1 388 ? 12.847 -9.417 -26.277 1.00 97.44 388 GLY A N 1
ATOM 3138 C CA . GLY A 1 388 ? 13.371 -10.082 -27.467 1.00 97.44 388 GLY A CA 1
ATOM 3139 C C . GLY A 1 388 ? 14.620 -9.393 -28.007 1.00 97.44 388 GLY A C 1
ATOM 3140 O O . GLY A 1 388 ? 15.707 -9.638 -27.482 1.00 97.44 388 GLY A O 1
ATOM 3141 N N . PRO A 1 389 ? 14.480 -8.516 -29.023 1.00 97.88 389 PRO A N 1
ATOM 3142 C CA . PRO A 1 389 ? 15.607 -7.881 -29.704 1.00 97.88 389 PRO A CA 1
ATOM 3143 C C . PRO A 1 389 ? 16.654 -7.233 -28.792 1.00 97.88 389 PRO A C 1
ATOM 3145 O O . PRO A 1 389 ? 17.849 -7.342 -29.074 1.00 97.88 389 PRO A O 1
ATOM 3148 N N . VAL A 1 390 ? 16.236 -6.536 -27.728 1.00 98.44 390 VAL A N 1
ATOM 3149 C CA . VAL A 1 390 ? 17.181 -5.879 -26.809 1.00 98.44 390 VAL A CA 1
ATOM 3150 C C . VAL A 1 390 ? 17.871 -6.913 -25.928 1.00 98.44 390 VAL A C 1
ATOM 3152 O O . VAL A 1 390 ? 19.097 -6.935 -25.872 1.00 98.44 390 VAL A O 1
ATOM 3155 N N . TYR A 1 391 ? 17.105 -7.797 -25.288 1.00 98.38 391 TYR A N 1
ATOM 3156 C CA . TYR A 1 391 ? 17.627 -8.864 -24.437 1.00 98.38 391 TYR A CA 1
ATOM 3157 C C . TYR A 1 391 ? 18.666 -9.746 -25.145 1.00 98.38 391 TYR A C 1
ATOM 3159 O O . TYR A 1 391 ? 19.738 -9.991 -24.599 1.00 98.38 391 TYR A O 1
ATOM 3167 N N . GLU A 1 392 ? 18.387 -10.172 -26.379 1.00 97.31 392 GLU A N 1
ATOM 3168 C CA . GLU A 1 392 ? 19.285 -11.030 -27.170 1.00 97.31 392 GLU A CA 1
ATOM 3169 C C . GLU A 1 392 ? 20.629 -10.365 -27.486 1.00 97.31 392 GLU A C 1
ATOM 3171 O O . GLU A 1 392 ? 21.651 -11.043 -27.604 1.00 97.31 392 GLU A O 1
ATOM 3176 N N . LYS A 1 393 ? 20.632 -9.036 -27.621 1.00 97.94 393 LYS A N 1
ATOM 3177 C CA . LYS A 1 393 ? 21.819 -8.246 -27.961 1.00 97.94 393 LYS A CA 1
ATOM 3178 C C . LYS A 1 393 ? 22.507 -7.637 -26.739 1.00 97.94 393 LYS A C 1
ATOM 3180 O O . LYS A 1 393 ? 23.646 -7.208 -26.870 1.00 97.94 393 LYS A O 1
ATOM 3185 N N . CYS A 1 394 ? 21.866 -7.613 -25.570 1.00 97.94 394 CYS A N 1
ATOM 3186 C CA . CYS A 1 394 ? 22.425 -7.093 -24.321 1.00 97.94 394 CYS A CA 1
ATOM 3187 C C . CYS A 1 394 ? 23.360 -8.128 -23.672 1.00 97.94 394 CYS A C 1
ATOM 3189 O O . CYS A 1 394 ? 23.049 -8.752 -22.657 1.00 97.94 394 CYS A O 1
ATOM 3191 N N . ILE A 1 395 ? 24.526 -8.338 -24.288 1.00 96.94 395 ILE A N 1
ATOM 3192 C CA . ILE A 1 395 ? 25.553 -9.284 -23.823 1.00 96.94 395 ILE A CA 1
ATOM 3193 C C . ILE A 1 395 ? 26.825 -8.552 -23.362 1.00 96.94 395 ILE A C 1
ATOM 3195 O O . ILE A 1 395 ? 27.104 -7.455 -23.849 1.00 96.94 395 ILE A O 1
ATOM 3199 N N . PRO A 1 396 ? 27.603 -9.091 -22.402 1.00 97.50 396 PRO A N 1
ATOM 3200 C CA . PRO A 1 396 ? 28.830 -8.444 -21.935 1.00 97.50 396 PRO A CA 1
ATOM 3201 C C . PRO A 1 396 ? 29.749 -8.008 -23.079 1.00 97.50 396 PRO A C 1
ATOM 3203 O O . PRO A 1 396 ? 29.944 -8.760 -24.032 1.00 97.50 396 PRO A O 1
ATOM 3206 N N . LEU A 1 397 ? 30.329 -6.809 -22.945 1.00 93.88 397 LEU A N 1
ATOM 3207 C CA . LEU A 1 397 ? 31.217 -6.186 -23.938 1.00 93.88 397 LEU A CA 1
ATOM 3208 C C . LEU A 1 397 ? 30.537 -5.820 -25.271 1.00 93.88 397 LEU A C 1
ATOM 3210 O O . LEU A 1 397 ? 31.219 -5.630 -26.276 1.00 93.88 397 LEU A O 1
ATOM 3214 N N . SER A 1 398 ? 29.206 -5.711 -25.289 1.00 95.56 398 SER A N 1
ATOM 3215 C CA . SER A 1 398 ? 28.449 -5.201 -26.436 1.00 95.56 398 SER A CA 1
ATOM 3216 C C . SER A 1 398 ? 27.797 -3.853 -26.138 1.00 95.56 398 SER A C 1
ATOM 3218 O O . SER A 1 398 ? 27.550 -3.498 -24.985 1.00 95.56 398 SER A O 1
ATOM 3220 N N . HIS A 1 399 ? 27.480 -3.122 -27.205 1.00 96.69 399 HIS A N 1
ATOM 3221 C CA . HIS A 1 399 ? 26.729 -1.869 -27.162 1.00 96.69 399 HIS A CA 1
ATOM 3222 C C . HIS A 1 399 ? 25.421 -1.990 -27.949 1.00 96.69 399 HIS A C 1
ATOM 3224 O O . HIS A 1 399 ? 25.339 -2.812 -28.870 1.00 96.69 399 HIS A O 1
ATOM 3230 N N . PRO A 1 400 ? 24.405 -1.157 -27.648 1.00 96.81 400 PRO A N 1
ATOM 3231 C CA . PRO A 1 400 ? 23.195 -1.099 -28.456 1.00 96.81 400 PRO A CA 1
ATOM 3232 C C . PRO A 1 400 ? 23.544 -0.776 -29.914 1.00 96.81 400 PRO A C 1
ATOM 3234 O O . PRO A 1 400 ? 24.141 0.257 -30.213 1.00 96.81 400 PRO A O 1
ATOM 3237 N N . SER A 1 401 ? 23.181 -1.667 -30.839 1.00 97.56 401 SER A N 1
ATOM 3238 C CA . SER A 1 401 ? 23.402 -1.441 -32.274 1.00 97.56 401 SER A CA 1
ATOM 3239 C C . SER A 1 401 ? 22.568 -0.263 -32.783 1.00 97.56 401 SER A C 1
ATOM 3241 O O . SER A 1 401 ? 21.451 -0.067 -32.301 1.00 97.56 401 SER A O 1
ATOM 3243 N N . SER A 1 402 ? 23.034 0.431 -33.826 1.00 97.25 402 SER A N 1
ATOM 3244 C CA . SER A 1 402 ? 22.285 1.520 -34.475 1.00 97.25 402 SER A CA 1
ATOM 3245 C C . SER A 1 402 ? 20.854 1.119 -34.851 1.00 97.25 402 SER A C 1
ATOM 3247 O O . SER A 1 402 ? 19.935 1.891 -34.607 1.00 97.25 402 SER A O 1
ATOM 3249 N N . ASP A 1 403 ? 20.636 -0.112 -35.325 1.00 98.00 403 ASP A N 1
ATOM 3250 C CA . ASP A 1 403 ? 19.294 -0.621 -35.644 1.00 98.00 403 ASP A CA 1
ATOM 3251 C C . ASP A 1 403 ? 18.371 -0.691 -34.417 1.00 98.00 403 ASP A C 1
ATOM 3253 O O . ASP A 1 403 ? 17.188 -0.362 -34.508 1.00 98.00 403 ASP A O 1
ATOM 3257 N N . LEU A 1 404 ? 18.897 -1.106 -33.256 1.00 98.06 404 LEU A N 1
ATOM 3258 C CA . LEU A 1 404 ? 18.127 -1.142 -32.005 1.00 98.06 404 LEU A CA 1
ATOM 3259 C C . LEU A 1 404 ? 17.778 0.269 -31.541 1.00 98.06 404 LEU A C 1
ATOM 3261 O O . LEU A 1 404 ? 16.640 0.507 -31.148 1.00 98.06 404 LEU A O 1
ATOM 3265 N N . ILE A 1 405 ? 18.740 1.191 -31.615 1.00 98.44 405 ILE A N 1
ATOM 3266 C CA . ILE A 1 405 ? 18.548 2.595 -31.241 1.00 98.44 405 ILE A CA 1
ATOM 3267 C C . ILE A 1 405 ? 17.489 3.238 -32.138 1.00 98.44 405 ILE A C 1
ATOM 3269 O O . ILE A 1 405 ? 16.518 3.798 -31.639 1.00 98.44 405 ILE A O 1
ATOM 3273 N N . MET A 1 406 ? 17.615 3.081 -33.458 1.00 98.19 406 MET A N 1
ATOM 3274 C CA . MET A 1 406 ? 16.641 3.604 -34.416 1.00 98.19 406 MET A CA 1
ATOM 3275 C C . MET A 1 406 ? 15.255 2.990 -34.216 1.00 98.19 406 MET A C 1
ATOM 3277 O O . MET A 1 406 ? 14.256 3.695 -34.334 1.00 98.19 406 MET A O 1
ATOM 3281 N N . THR A 1 407 ? 15.178 1.692 -33.909 1.00 98.38 407 THR A N 1
ATOM 3282 C CA . THR A 1 407 ? 13.904 1.028 -33.600 1.00 98.38 407 THR A CA 1
ATOM 3283 C C . THR A 1 407 ? 13.286 1.611 -32.331 1.00 98.38 407 THR A C 1
ATOM 3285 O O . THR A 1 407 ? 12.104 1.946 -32.330 1.00 98.38 407 THR A O 1
ATOM 3288 N N . PHE A 1 408 ? 14.078 1.776 -31.269 1.00 98.44 408 PHE A N 1
ATOM 3289 C CA . PHE A 1 408 ? 13.636 2.392 -30.022 1.00 98.44 408 PHE A CA 1
ATOM 3290 C C . PHE A 1 408 ? 13.076 3.804 -30.248 1.00 98.44 408 PHE A C 1
ATOM 3292 O O . PHE A 1 408 ? 11.931 4.088 -29.888 1.00 98.44 408 PHE A O 1
ATOM 3299 N N . GLU A 1 409 ? 13.851 4.672 -30.896 1.00 98.25 409 GLU A N 1
ATOM 3300 C CA . GLU A 1 409 ? 13.482 6.071 -31.114 1.00 98.25 409 GLU A CA 1
ATOM 3301 C C . GLU A 1 409 ? 12.252 6.205 -32.020 1.00 98.25 409 GLU A C 1
ATOM 3303 O O . GLU A 1 409 ? 11.264 6.841 -31.642 1.00 98.25 409 GLU A O 1
ATOM 3308 N N . ASN A 1 410 ? 12.276 5.563 -33.193 1.00 98.06 410 ASN A N 1
ATOM 3309 C CA . ASN A 1 410 ? 11.270 5.775 -34.235 1.00 98.06 410 ASN A CA 1
ATOM 3310 C C . ASN A 1 410 ? 9.975 4.998 -34.014 1.00 98.06 410 ASN A C 1
ATOM 3312 O O . ASN A 1 410 ? 8.925 5.468 -34.449 1.00 98.06 410 ASN A O 1
ATOM 3316 N N . ASN A 1 411 ? 10.022 3.837 -33.352 1.00 97.88 411 ASN A N 1
ATOM 3317 C CA . ASN A 1 411 ? 8.833 2.997 -33.185 1.00 97.88 411 ASN A CA 1
ATOM 3318 C C . ASN A 1 411 ? 8.218 3.117 -31.786 1.00 97.88 411 ASN A C 1
ATOM 3320 O O . ASN A 1 411 ? 7.019 2.873 -31.647 1.00 97.88 411 ASN A O 1
ATOM 3324 N N . PHE A 1 412 ? 8.992 3.517 -30.767 1.00 97.88 412 PHE A N 1
ATOM 3325 C CA . PHE A 1 412 ? 8.519 3.551 -29.380 1.00 97.88 412 PHE A CA 1
ATOM 3326 C C . PHE A 1 412 ? 8.553 4.940 -28.748 1.00 97.88 412 PHE A C 1
ATOM 3328 O O . PHE A 1 412 ? 7.512 5.404 -28.281 1.00 97.88 412 PHE A O 1
ATOM 3335 N N . HIS A 1 413 ? 9.698 5.625 -28.747 1.00 96.62 413 HIS A N 1
ATOM 3336 C CA . HIS A 1 413 ? 9.820 6.925 -28.084 1.00 96.62 413 HIS A CA 1
ATOM 3337 C C . HIS A 1 413 ? 9.015 8.022 -28.799 1.00 96.62 413 HIS A C 1
ATOM 3339 O O . HIS A 1 413 ? 8.058 8.555 -28.231 1.00 96.62 413 HIS A O 1
ATOM 3345 N N . HIS A 1 414 ? 9.349 8.342 -30.055 1.00 96.00 414 HIS A N 1
ATOM 3346 C CA . HIS A 1 414 ? 8.696 9.431 -30.790 1.00 96.00 414 HIS A CA 1
ATOM 3347 C C . HIS A 1 414 ? 7.190 9.205 -30.993 1.00 96.00 414 HIS A C 1
ATOM 3349 O O . HIS A 1 414 ? 6.421 10.146 -30.778 1.00 96.00 414 HIS A O 1
ATOM 3355 N N . PRO A 1 415 ? 6.718 7.981 -31.311 1.00 97.12 415 PRO A N 1
ATOM 3356 C CA . PRO A 1 415 ? 5.289 7.712 -31.416 1.00 97.12 415 PRO A CA 1
ATOM 3357 C C . PRO A 1 415 ? 4.578 7.577 -30.069 1.00 97.12 415 PRO A C 1
ATOM 3359 O O . PRO A 1 415 ? 3.380 7.320 -30.078 1.00 97.12 415 PRO A O 1
ATOM 3362 N N . ARG A 1 416 ? 5.265 7.717 -28.924 1.00 96.81 416 ARG A N 1
ATOM 3363 C CA . ARG A 1 416 ? 4.700 7.532 -27.573 1.00 96.81 416 ARG A CA 1
ATOM 3364 C C . ARG A 1 416 ? 4.063 6.156 -27.369 1.00 96.81 416 ARG A C 1
ATOM 3366 O O . ARG A 1 416 ? 2.939 6.046 -26.899 1.00 96.81 416 ARG A O 1
ATOM 3373 N N . LYS A 1 417 ? 4.777 5.096 -27.734 1.00 97.94 417 LYS A N 1
ATOM 3374 C CA . LYS A 1 417 ? 4.330 3.701 -27.591 1.00 97.94 417 LYS A CA 1
ATOM 3375 C C . LYS A 1 417 ? 5.051 2.929 -26.484 1.00 97.94 417 LYS A C 1
ATOM 3377 O O . LYS A 1 417 ? 4.899 1.717 -26.401 1.00 97.94 417 LYS A O 1
ATOM 3382 N N . MET A 1 418 ? 5.841 3.590 -25.638 1.00 96.88 418 MET A N 1
ATOM 3383 C CA . MET A 1 418 ? 6.554 2.914 -24.543 1.00 96.88 418 MET A CA 1
ATOM 3384 C C . MET A 1 418 ? 5.629 2.480 -23.402 1.00 96.88 418 MET A C 1
ATOM 3386 O O . MET A 1 418 ? 5.829 1.410 -22.838 1.00 96.88 418 MET A O 1
ATOM 3390 N N . SER A 1 419 ? 4.628 3.293 -23.061 1.00 96.38 419 SER A N 1
ATOM 3391 C CA . SER A 1 419 ? 3.786 3.082 -21.878 1.00 96.38 419 SER A CA 1
ATOM 3392 C C . SER A 1 419 ? 2.493 2.335 -22.199 1.00 96.38 419 SER A C 1
ATOM 3394 O O . SER A 1 419 ? 1.950 2.481 -23.294 1.00 96.38 419 SER A O 1
ATOM 3396 N N . ASP A 1 420 ? 1.963 1.571 -21.247 1.00 96.44 420 ASP A N 1
ATOM 3397 C CA . ASP A 1 420 ? 0.635 0.959 -21.364 1.00 96.44 420 ASP A CA 1
ATOM 3398 C C . ASP A 1 420 ? -0.443 2.055 -21.405 1.00 96.44 420 ASP A C 1
ATOM 3400 O O . ASP A 1 420 ? -0.559 2.800 -20.429 1.00 96.44 420 ASP A O 1
ATOM 3404 N N . PRO A 1 421 ? -1.268 2.178 -22.465 1.00 96.31 421 PRO A N 1
ATOM 3405 C CA . PRO A 1 421 ? -2.362 3.153 -22.487 1.00 96.31 421 PRO A CA 1
ATOM 3406 C C . PRO A 1 421 ? -3.358 2.971 -21.331 1.00 96.31 421 PRO A C 1
ATOM 3408 O O . PRO A 1 421 ? -4.084 3.907 -21.011 1.00 96.31 421 PRO A O 1
ATOM 3411 N N . GLN A 1 422 ? -3.393 1.801 -20.684 1.00 96.50 422 GLN A N 1
ATOM 3412 C CA . GLN A 1 422 ? -4.283 1.470 -19.571 1.00 96.50 422 GLN A CA 1
ATOM 3413 C C . GLN A 1 422 ? -3.643 1.584 -18.179 1.00 96.50 422 GLN A C 1
ATOM 3415 O O . GLN A 1 422 ? -4.296 1.265 -17.186 1.00 96.50 422 GLN A O 1
ATOM 3420 N N . SER A 1 423 ? -2.426 2.127 -18.055 1.00 93.06 423 SER A N 1
ATOM 3421 C CA . SER A 1 423 ? -1.743 2.258 -16.753 1.00 93.06 423 SER A CA 1
ATOM 3422 C C . SER A 1 423 ? -2.469 3.164 -15.740 1.00 93.06 423 SER A C 1
ATOM 3424 O O . SER A 1 423 ? -2.085 3.228 -14.576 1.00 93.06 423 SER A O 1
ATOM 3426 N N . HIS A 1 424 ? -3.487 3.908 -16.178 1.00 90.81 424 HIS A N 1
ATOM 3427 C CA . HIS A 1 424 ? -4.324 4.776 -15.349 1.00 90.81 424 HIS A CA 1
ATOM 3428 C C . HIS A 1 424 ? -5.487 4.028 -14.673 1.00 90.81 424 HIS A C 1
ATOM 3430 O O . HIS A 1 424 ? -5.995 4.494 -13.652 1.00 90.81 424 HIS A O 1
ATOM 3436 N N . LEU A 1 425 ? -5.881 2.856 -15.191 1.00 95.00 425 LEU A N 1
ATOM 3437 C CA . LEU A 1 425 ? -7.035 2.097 -14.700 1.00 95.00 425 LEU A CA 1
ATOM 3438 C C . LEU A 1 425 ? -6.957 1.713 -13.210 1.00 95.00 425 LEU A C 1
ATOM 3440 O O . LEU A 1 425 ? -7.996 1.762 -12.554 1.00 95.00 425 LEU A O 1
ATOM 3444 N N . PRO A 1 426 ? -5.792 1.385 -12.609 1.00 92.75 426 PRO A N 1
ATOM 3445 C CA . PRO A 1 426 ? -5.721 1.165 -11.164 1.00 92.75 426 PRO A CA 1
ATOM 3446 C C . PRO A 1 426 ? -6.105 2.402 -10.349 1.00 92.75 426 PRO A C 1
ATOM 3448 O O . PRO A 1 426 ? -6.796 2.291 -9.337 1.00 92.75 426 PRO A O 1
ATOM 3451 N N . GLY A 1 427 ? -5.695 3.584 -10.817 1.00 90.31 427 GLY A N 1
ATOM 3452 C CA . GLY A 1 427 ? -6.103 4.849 -10.221 1.00 90.31 427 GLY A CA 1
ATOM 3453 C C . GLY A 1 427 ? -7.611 5.050 -10.329 1.00 90.31 427 GLY A C 1
ATOM 3454 O O . GLY A 1 427 ? -8.233 5.457 -9.356 1.00 90.31 427 GLY A O 1
ATOM 3455 N N . GLU A 1 428 ? -8.210 4.736 -11.483 1.00 93.69 428 GLU A N 1
ATOM 3456 C CA . GLU A 1 428 ? -9.657 4.877 -11.688 1.00 93.69 428 GLU A CA 1
ATOM 3457 C C . GLU A 1 428 ? -10.461 3.927 -10.803 1.00 93.69 428 GLU A C 1
ATOM 3459 O O . GLU A 1 428 ? -11.412 4.366 -10.163 1.00 93.69 428 GLU A O 1
ATOM 3464 N N . ARG A 1 429 ? -10.033 2.663 -10.666 1.00 95.25 429 ARG A N 1
ATOM 3465 C CA . ARG A 1 429 ? -10.645 1.725 -9.709 1.00 95.25 429 ARG A CA 1
ATOM 3466 C C . ARG A 1 429 ? -10.623 2.287 -8.291 1.00 95.25 429 ARG A C 1
ATOM 3468 O O . ARG A 1 429 ? -11.612 2.181 -7.567 1.00 95.25 429 ARG A O 1
ATOM 3475 N N . PHE A 1 430 ? -9.502 2.890 -7.892 1.00 93.44 430 PHE A N 1
ATOM 3476 C CA . PHE A 1 430 ? -9.385 3.499 -6.573 1.00 93.44 430 PHE A CA 1
ATOM 3477 C C . PHE A 1 430 ? -10.233 4.767 -6.425 1.00 93.44 430 PHE A C 1
ATOM 3479 O O . PHE A 1 430 ? -10.872 4.936 -5.390 1.00 93.44 430 PHE A O 1
ATOM 3486 N N . ARG A 1 431 ? -10.291 5.623 -7.452 1.00 93.25 431 ARG A N 1
ATOM 3487 C CA . ARG A 1 431 ? -11.197 6.779 -7.506 1.00 93.25 431 ARG A CA 1
ATOM 3488 C C . ARG A 1 431 ? -12.639 6.335 -7.305 1.00 93.25 431 ARG A C 1
ATOM 3490 O O . ARG A 1 431 ? -13.323 6.918 -6.477 1.00 93.25 431 ARG A O 1
ATOM 3497 N N . ASP A 1 432 ? -13.085 5.315 -8.029 1.00 96.44 432 ASP A N 1
ATOM 3498 C CA . ASP A 1 432 ? -14.475 4.859 -7.987 1.00 96.44 432 ASP A CA 1
ATOM 3499 C C . ASP A 1 432 ? -14.840 4.320 -6.598 1.00 96.44 432 ASP A C 1
ATOM 3501 O O . ASP A 1 432 ? -15.882 4.675 -6.052 1.00 96.44 432 ASP A O 1
ATOM 3505 N N . PHE A 1 433 ? -13.945 3.547 -5.976 1.00 95.38 433 PHE A N 1
ATOM 3506 C CA . PHE A 1 433 ? -14.084 3.136 -4.576 1.00 95.38 433 PHE A CA 1
ATOM 3507 C C . PHE A 1 433 ? -14.145 4.335 -3.617 1.00 95.38 433 PHE A C 1
ATOM 3509 O O . PHE A 1 433 ? -15.004 4.399 -2.736 1.00 95.38 433 PHE A O 1
ATOM 3516 N N . TYR A 1 434 ? -13.241 5.300 -3.792 1.00 93.62 434 TYR A N 1
ATOM 3517 C CA . TYR A 1 434 ? -13.161 6.488 -2.950 1.00 93.62 434 TYR A CA 1
ATOM 3518 C C . TYR A 1 434 ? -14.431 7.340 -3.057 1.00 93.62 434 TYR A C 1
ATOM 3520 O O . TYR A 1 434 ? -14.994 7.744 -2.044 1.00 93.62 434 TYR A O 1
ATOM 3528 N N . ASP A 1 435 ? -14.922 7.567 -4.272 1.00 95.25 435 ASP A N 1
ATOM 3529 C CA . ASP A 1 435 ? -16.140 8.327 -4.550 1.00 95.25 435 ASP A CA 1
ATOM 3530 C C . ASP A 1 435 ? -17.399 7.587 -4.082 1.00 95.25 435 ASP A C 1
ATOM 3532 O O . ASP A 1 435 ? -18.319 8.209 -3.550 1.00 95.25 435 ASP A O 1
ATOM 3536 N N . GLN A 1 436 ? -17.441 6.258 -4.203 1.00 96.06 436 GLN A N 1
ATOM 3537 C CA . GLN A 1 436 ? -18.530 5.452 -3.651 1.00 96.06 436 GLN A CA 1
ATOM 3538 C C . GLN A 1 436 ? -18.633 5.620 -2.130 1.00 96.06 436 GLN A C 1
ATOM 3540 O O . GLN A 1 436 ? -19.737 5.688 -1.587 1.00 96.06 436 GLN A O 1
ATOM 3545 N N . ARG A 1 437 ? -17.492 5.689 -1.439 1.00 93.38 437 ARG A N 1
ATOM 3546 C CA . ARG A 1 437 ? -17.444 5.798 0.021 1.00 93.38 437 ARG A CA 1
ATOM 3547 C C . ARG A 1 437 ? -17.651 7.225 0.518 1.00 93.38 437 ARG A C 1
ATOM 3549 O O . ARG A 1 437 ? -18.400 7.441 1.467 1.00 93.38 437 ARG A O 1
ATOM 3556 N N . TYR A 1 438 ? -16.981 8.188 -0.104 1.00 91.62 438 TYR A N 1
ATOM 3557 C CA . TYR A 1 438 ? -16.889 9.566 0.377 1.00 91.62 438 TYR A CA 1
ATOM 3558 C C . TYR A 1 438 ? -17.706 10.563 -0.453 1.00 91.62 438 TYR A C 1
ATOM 3560 O O . TYR A 1 438 ? -17.665 11.762 -0.190 1.00 91.62 438 TYR A O 1
ATOM 3568 N N . GLY A 1 439 ? -18.492 10.095 -1.418 1.00 93.94 439 GLY A N 1
ATOM 3569 C CA . GLY A 1 439 ? -19.350 10.918 -2.264 1.00 93.94 439 GLY A CA 1
ATOM 3570 C C . GLY A 1 439 ? -18.746 11.187 -3.642 1.00 93.94 439 GLY A C 1
ATOM 3571 O O . GLY A 1 439 ? -17.543 11.397 -3.794 1.00 93.94 439 GLY A O 1
ATOM 3572 N N . GLN A 1 440 ? -19.612 11.202 -4.656 1.00 95.00 440 GLN A N 1
ATOM 3573 C CA . GLN A 1 440 ? -19.219 11.351 -6.055 1.00 95.00 440 GLN A CA 1
ATOM 3574 C C . GLN A 1 440 ? -18.376 12.616 -6.291 1.00 95.00 440 GLN A C 1
ATOM 3576 O O . GLN A 1 440 ? -18.780 13.715 -5.909 1.00 95.00 440 GLN A O 1
ATOM 3581 N N . GLY A 1 441 ? -17.231 12.473 -6.966 1.00 89.56 441 GLY A N 1
ATOM 3582 C CA . GLY A 1 441 ? -16.316 13.569 -7.290 1.00 89.56 441 GLY A CA 1
ATOM 3583 C C . GLY A 1 441 ? -15.390 13.998 -6.148 1.00 89.56 441 GLY A C 1
ATOM 3584 O O . GLY A 1 441 ? -14.559 14.891 -6.348 1.00 89.56 441 GLY A O 1
ATOM 3585 N N . ARG A 1 442 ? -15.485 13.378 -4.963 1.00 88.88 442 ARG A N 1
ATOM 3586 C CA . ARG A 1 442 ? -14.635 13.704 -3.810 1.00 88.88 442 ARG A CA 1
ATOM 3587 C C . ARG A 1 442 ? -13.160 13.433 -4.110 1.00 88.88 442 ARG A C 1
ATOM 3589 O O . ARG A 1 442 ? -12.310 14.239 -3.729 1.00 88.88 442 ARG A O 1
ATOM 3596 N N . TYR A 1 443 ? -12.847 12.346 -4.809 1.00 86.69 443 TYR A N 1
ATOM 3597 C CA . TYR A 1 443 ? -11.479 12.008 -5.187 1.00 86.69 443 TYR A CA 1
ATOM 3598 C C . TYR A 1 443 ? -10.860 13.095 -6.066 1.00 86.69 443 TYR A C 1
ATOM 3600 O O . TYR A 1 443 ? -9.805 13.625 -5.731 1.00 86.69 443 TYR A O 1
ATOM 3608 N N . GLU A 1 444 ? -11.517 13.460 -7.173 1.00 84.38 444 GLU A N 1
ATOM 3609 C CA . GLU A 1 444 ? -10.978 14.452 -8.114 1.00 84.38 444 GLU A CA 1
ATOM 3610 C C . GLU A 1 444 ? -10.840 15.828 -7.469 1.00 84.38 444 GLU A C 1
ATOM 3612 O O . GLU A 1 444 ? -9.887 16.558 -7.748 1.00 84.38 444 GLU A O 1
ATOM 3617 N N . MET A 1 445 ? -11.767 16.171 -6.575 1.00 81.38 445 MET A N 1
ATOM 3618 C CA . MET A 1 445 ? -11.668 17.384 -5.784 1.00 81.38 445 MET A CA 1
ATOM 3619 C C . MET A 1 445 ? -10.369 17.395 -4.965 1.00 81.38 445 MET A C 1
ATOM 3621 O O . MET A 1 445 ? -9.689 18.411 -4.940 1.00 81.38 445 MET A O 1
ATOM 3625 N N . LYS A 1 446 ? -9.959 16.278 -4.367 1.00 79.12 446 LYS A N 1
ATOM 3626 C CA . LYS A 1 446 ? -8.793 16.231 -3.475 1.00 79.12 446 LYS A CA 1
ATOM 3627 C C . LYS A 1 446 ? -7.463 15.964 -4.181 1.00 79.12 446 LYS A C 1
ATOM 3629 O O . LYS A 1 446 ? -6.453 16.588 -3.863 1.00 79.12 446 LYS A O 1
ATOM 3634 N N . TYR A 1 447 ? -7.463 15.044 -5.138 1.00 77.69 447 TYR A N 1
ATOM 3635 C CA . TYR A 1 447 ? -6.257 14.496 -5.764 1.00 77.69 447 TYR A CA 1
ATOM 3636 C C . TYR A 1 447 ? -6.082 14.919 -7.224 1.00 77.69 447 TYR A C 1
ATOM 3638 O O . TYR A 1 447 ? -5.077 14.575 -7.840 1.00 77.69 447 TYR A O 1
ATOM 3646 N N . SER A 1 448 ? -7.001 15.733 -7.755 1.00 79.06 448 SER A N 1
ATOM 3647 C CA . SER A 1 448 ? -7.101 16.082 -9.177 1.00 79.06 448 SER A CA 1
ATOM 3648 C C . SER A 1 448 ? -7.527 14.907 -10.062 1.00 79.06 448 SER A C 1
ATOM 3650 O O . SER A 1 448 ? -7.639 13.760 -9.629 1.00 79.06 448 SER A O 1
ATOM 3652 N N . LYS A 1 449 ? -7.817 15.212 -11.330 1.00 85.25 449 LYS A N 1
ATOM 3653 C CA . LYS A 1 449 ? -8.190 14.205 -12.326 1.00 85.25 449 LYS A CA 1
ATOM 3654 C C . LYS A 1 449 ? -7.022 13.276 -12.617 1.00 85.25 449 LYS A C 1
ATOM 3656 O O . LYS A 1 449 ? -5.892 13.728 -12.802 1.00 85.25 449 LYS A O 1
ATOM 3661 N N . ILE A 1 450 ? -7.326 11.990 -12.736 1.00 84.88 450 ILE A N 1
ATOM 3662 C CA . ILE A 1 450 ? -6.363 10.988 -13.181 1.00 84.88 450 ILE A CA 1
ATOM 3663 C C . ILE A 1 450 ? -6.094 11.236 -14.664 1.00 84.88 450 ILE A C 1
ATOM 3665 O O . ILE A 1 450 ? -7.001 11.185 -15.494 1.00 84.88 450 ILE A O 1
ATOM 3669 N N . ALA A 1 451 ? -4.847 11.561 -14.991 1.00 84.25 451 ALA A N 1
ATOM 3670 C CA . ALA A 1 451 ? -4.448 11.807 -16.364 1.00 84.25 451 ALA A CA 1
ATOM 3671 C C . ALA A 1 451 ? -4.194 10.483 -17.094 1.00 84.25 451 ALA A C 1
ATOM 3673 O O . ALA A 1 451 ? -3.490 9.604 -16.592 1.00 84.25 451 ALA A O 1
ATOM 3674 N N . ASN A 1 452 ? -4.706 10.374 -18.319 1.00 86.12 452 ASN A N 1
ATOM 3675 C CA . ASN A 1 452 ? -4.217 9.375 -19.259 1.00 86.12 452 ASN A CA 1
ATOM 3676 C C . ASN A 1 452 ? -2.778 9.754 -19.663 1.00 86.12 452 ASN A C 1
ATOM 3678 O O . ASN A 1 452 ? -2.485 10.925 -19.911 1.00 86.12 452 ASN A O 1
ATOM 3682 N N . ASN A 1 453 ? -1.882 8.770 -19.734 1.00 85.06 453 ASN A N 1
ATOM 3683 C CA . ASN A 1 453 ? -0.485 8.975 -20.120 1.00 85.06 453 ASN A CA 1
ATOM 3684 C C . ASN A 1 453 ? -0.297 9.356 -21.605 1.00 85.06 453 ASN A C 1
ATOM 3686 O O . ASN A 1 453 ? 0.806 9.727 -22.005 1.00 85.06 453 ASN A O 1
ATOM 3690 N N . GLY A 1 454 ? -1.358 9.297 -22.419 1.00 91.69 454 GLY A N 1
ATOM 3691 C CA . GLY A 1 454 ? -1.338 9.703 -23.824 1.00 91.69 454 GLY A CA 1
ATOM 3692 C C . GLY A 1 454 ? -0.545 8.755 -24.724 1.00 91.69 454 GLY A C 1
ATOM 3693 O O . GLY A 1 454 ? -0.032 9.192 -25.757 1.00 91.69 454 GLY A O 1
ATOM 3694 N N . SER A 1 455 ? -0.403 7.491 -24.315 1.00 95.81 455 SER A N 1
ATOM 3695 C CA . SER A 1 455 ? 0.239 6.453 -25.118 1.00 95.81 455 SER A CA 1
ATOM 3696 C C . SER A 1 455 ? -0.574 6.123 -26.372 1.00 95.81 455 SER A C 1
ATOM 3698 O O . SER A 1 455 ? -1.798 6.014 -26.323 1.00 95.81 455 SER A O 1
ATOM 3700 N N . ASN A 1 456 ? 0.124 5.911 -27.490 1.00 97.62 456 ASN A N 1
ATOM 3701 C CA . ASN A 1 456 ? -0.449 5.458 -28.763 1.00 97.62 456 ASN A CA 1
ATOM 3702 C C . ASN A 1 456 ? -0.320 3.937 -28.967 1.00 97.62 456 ASN A C 1
ATOM 3704 O O . ASN A 1 456 ? -0.516 3.443 -30.081 1.00 97.62 456 ASN A O 1
ATOM 3708 N N . ALA A 1 457 ? 0.098 3.190 -27.943 1.00 97.88 457 ALA A N 1
ATOM 3709 C CA . ALA A 1 457 ? 0.159 1.736 -28.020 1.00 97.88 457 ALA A CA 1
ATOM 3710 C C . ALA A 1 457 ? -1.239 1.106 -27.897 1.00 97.88 457 ALA A C 1
ATOM 3712 O O . ALA A 1 457 ? -2.193 1.747 -27.456 1.00 97.88 457 ALA A O 1
ATOM 3713 N N . ALA A 1 458 ? -1.359 -0.164 -28.283 1.00 97.25 458 ALA A N 1
ATOM 3714 C CA . ALA A 1 458 ? -2.559 -0.942 -28.004 1.00 97.25 458 ALA A CA 1
ATOM 3715 C C . ALA A 1 458 ? -2.626 -1.354 -26.515 1.00 97.25 458 ALA A C 1
ATOM 3717 O O . ALA A 1 458 ? -1.579 -1.543 -25.887 1.00 97.25 458 ALA A O 1
ATOM 3718 N N . PRO A 1 459 ? -3.839 -1.528 -25.953 1.00 97.31 459 PRO A N 1
ATOM 3719 C CA . PRO A 1 459 ? -4.031 -2.166 -24.653 1.00 97.31 459 PRO A CA 1
ATOM 3720 C C . PRO A 1 459 ? -3.384 -3.550 -24.567 1.00 97.31 459 PRO A C 1
ATOM 3722 O O . PRO A 1 459 ? -3.331 -4.281 -25.559 1.00 97.31 459 PRO A O 1
ATOM 3725 N N . TRP A 1 460 ? -2.956 -3.932 -23.364 1.00 97.56 460 TRP A N 1
ATOM 3726 C CA . TRP A 1 460 ? -2.405 -5.260 -23.104 1.00 97.56 460 TRP A CA 1
ATOM 3727 C C . TRP A 1 460 ? -3.373 -6.390 -23.462 1.00 97.56 460 TRP A C 1
ATOM 3729 O O . TRP A 1 460 ? -4.552 -6.372 -23.109 1.00 97.56 460 TRP A O 1
ATOM 3739 N N . ASN A 1 461 ? -2.840 -7.434 -24.095 1.00 97.44 461 ASN A N 1
ATOM 3740 C CA . ASN A 1 461 ? -3.544 -8.679 -24.354 1.00 97.44 461 ASN A CA 1
ATOM 3741 C C . ASN A 1 461 ? -2.602 -9.876 -24.183 1.00 97.44 461 ASN A C 1
ATOM 3743 O O . ASN A 1 461 ? -1.912 -10.300 -25.115 1.00 97.44 461 ASN A O 1
ATOM 3747 N N . LEU A 1 462 ? -2.665 -10.483 -22.995 1.00 96.00 462 LEU A N 1
ATOM 3748 C CA . LEU A 1 462 ? -1.836 -11.624 -22.607 1.00 96.00 462 LEU A CA 1
ATOM 3749 C C . LEU A 1 462 ? -1.917 -12.803 -23.594 1.00 96.00 462 LEU A C 1
ATOM 3751 O O . LEU A 1 462 ? -0.931 -13.498 -23.791 1.00 96.00 462 LEU A O 1
ATOM 3755 N N . LYS A 1 463 ? -3.055 -13.005 -24.278 1.00 96.44 463 LYS A N 1
ATOM 3756 C CA . LYS A 1 463 ? -3.214 -14.093 -25.266 1.00 96.44 463 LYS A CA 1
ATOM 3757 C C . LYS A 1 463 ? -2.380 -13.891 -26.531 1.00 96.44 463 LYS A C 1
ATOM 3759 O O . LYS A 1 463 ? -2.186 -14.837 -27.286 1.00 96.44 463 LYS A O 1
ATOM 3764 N N . THR A 1 464 ? -1.969 -12.655 -26.797 1.00 97.12 464 THR A N 1
ATOM 3765 C CA . THR A 1 464 ? -1.180 -12.276 -27.977 1.00 97.12 464 THR A CA 1
ATOM 3766 C C . THR A 1 464 ? 0.267 -11.939 -27.640 1.00 97.12 464 THR A C 1
ATOM 3768 O O . THR A 1 464 ? 1.037 -11.649 -28.552 1.00 97.12 464 THR A O 1
ATOM 3771 N N . PHE A 1 465 ? 0.631 -11.968 -26.355 1.00 97.38 465 PHE A N 1
ATOM 3772 C CA . PHE A 1 465 ? 1.999 -11.735 -25.919 1.00 97.38 465 PHE A CA 1
ATOM 3773 C C . PHE A 1 465 ? 2.900 -12.883 -26.385 1.00 97.38 465 PHE A C 1
ATOM 3775 O O . PHE A 1 465 ? 2.532 -14.053 -26.288 1.00 97.38 465 PHE A O 1
ATOM 3782 N N . LYS A 1 466 ? 4.060 -12.542 -26.951 1.00 93.12 466 LYS A N 1
ATOM 3783 C CA . LYS A 1 466 ? 4.891 -13.491 -27.713 1.00 93.12 466 LYS A CA 1
ATOM 3784 C C . LYS A 1 466 ? 5.806 -14.399 -26.885 1.00 93.12 466 LYS A C 1
ATOM 3786 O O . LYS A 1 466 ? 6.411 -15.289 -27.483 1.00 93.12 466 LYS A O 1
ATOM 3791 N N . TYR A 1 467 ? 5.965 -14.153 -25.585 1.00 90.81 467 TYR A N 1
ATOM 3792 C CA . TYR A 1 467 ? 7.001 -14.783 -24.755 1.00 90.81 467 TYR A CA 1
ATOM 3793 C C . TYR A 1 467 ? 6.451 -15.549 -23.566 1.00 90.81 467 TYR A C 1
ATOM 3795 O O . TYR A 1 467 ? 5.422 -15.106 -23.008 1.00 90.81 467 TYR A O 1
#

Sequence (467 aa):
MPIDPMMLDATLNTFRGMAKEIESKGLTGEAVDNMNAALARMEQLGRELDDFMDYNGRVMNENLYGNFSDNYGRALIAEAKAAQEAKGYDDATLLKQSVDALKQAIKAIEDGKKDAMAESDKVKSKEGYAMMKSHFRNDPKMSKLLGNIEGAVDKTQAEQEANLDKYSNAHEINIDFQTEVYTKSIQDLINLGEEPGMTLPRFLKIQIEKGMDKAMEGSQAQLTAIELELEYAKVQAISPYIIQQKEEELALYKHMSAEAPYGVPNSKKYGYLRRKIEHKYEPIHNRWDQMIRRWESILDTLEYWVIAGSSVYPAYAPWSFIPDWKEQKEVAEYYKDCFPGFLKVKEKNLQEYFGMSFRDIFTHETFIWKVNNNYIGYSQEFLEFLVGPVYEKCIPLSHPSSDLIMTFENNFHHPRKMSDPQSHLPGERFRDFYDQRYGQGRYEMKYSKIANNGSNAAPWNLKTFKY

pLDDT: mean 85.46, std 15.25, range [38.66, 98.62]

Mean predicted aligned error: 12.76 Å

Solvent-accessible surface area (backbone atoms only — not comparable to full-atom values): 25174 Å² total; per-residue (Å²): 101,52,43,58,63,76,66,50,43,76,62,45,48,63,56,54,50,53,52,49,51,44,54,75,70,67,62,77,54,72,36,48,54,50,20,50,51,31,50,52,51,56,54,47,44,45,58,75,30,56,45,72,65,59,41,51,51,50,41,57,75,68,37,32,66,59,50,25,52,54,20,50,51,48,41,53,50,50,51,52,46,57,62,34,72,78,68,52,92,52,50,65,60,55,35,48,52,53,35,53,50,46,53,49,49,45,48,50,55,54,48,50,51,52,49,51,31,57,45,41,62,50,61,75,40,78,61,47,55,49,51,54,49,57,67,36,56,80,36,79,74,50,45,58,60,53,58,73,40,59,82,49,50,75,63,44,51,62,52,44,68,75,37,49,80,47,71,39,46,37,65,54,47,58,66,70,57,49,58,65,61,60,33,49,45,44,49,55,50,39,56,54,57,65,38,92,90,57,40,38,71,57,44,56,48,50,31,59,76,65,31,44,67,55,55,49,71,37,53,62,49,53,51,55,48,44,54,50,53,32,52,51,33,59,50,64,50,85,46,74,64,59,34,52,52,33,52,52,51,46,50,51,50,55,52,42,14,72,71,24,98,65,58,46,48,60,64,70,61,48,57,53,54,47,50,53,53,51,63,66,44,48,66,53,53,52,51,52,52,51,52,49,55,52,55,51,53,49,52,52,44,46,50,48,26,44,37,38,57,33,93,61,32,64,78,33,85,70,36,54,75,45,89,48,70,66,60,33,49,52,52,25,51,48,34,31,60,45,35,26,48,52,47,54,53,52,45,50,49,39,31,73,78,68,73,32,57,79,67,49,47,59,76,30,67,72,44,49,49,27,58,78,53,33,67,44,62,52,6,51,72,39,46,54,42,37,72,38,71,45,49,77,54,52,39,69,91,41,62,65,47,69,70,56,30,52,46,45,42,66,64,22,57,75,58,32,18,46,34,25,48,49,47,46,50,44,58,50,47,44,40,53,55,45,14,72,73,66,38,83,62,45,39,41,59,57,73,45,75,86,66,72,86,73,33,66,34,62,69,79,52,79,93,72,56,91,104